Protein AF-0000000078791929 (afdb_homodimer)

Sequence (764 aa):
MSNRHLPVGTRDEFGPRAIRKENLIQMMSHRFIASGYERVKTPLLEYRDVFQPLTVRGEQPYQMLDDAGEAVVMRPDLTLPLARLLSTTSIQPPVQWWYVGDVFRVRKSLSGTYNQMTQAGIELIGYASIKAEWACLSEATRICEDLGLTDLTLELSDAQFVSQVMQALPLDPATASALQAAFFKKNLSTYQQLIAPLRAEPLYPFLQQWPWLFGEAATIFTQLAQLLPPTLLHSRLKPLQQTVAFLQHQFPQVTITVDLTSQPPQSYYTGLFFHAYASDSRQYLFSGGRYDQLLASFQQDLLPAVGLAFDVDALTDILPDDPKPALTLVYGRPSQWQEAAAVVATTPHAQLCLVDSLAEAKTMAQKYHAKLIDLSPKEAMQMSNRHLPVGTRDEFGPRAIRKENLIQMMSHRFIASGYERVKTPLLEYRDVFQPLTVRGEQPYQMLDDAGEAVVMRPDLTLPLARLLSTTSIQPPVQWWYVGDVFRVRKSLSGTYNQMTQAGIELIGYASIKAEWACLSEATRICEDLGLTDLTLELSDAQFVSQVMQALPLDPATASALQAAFFKKNLSTYQQLIAPLRAEPLYPFLQQWPWLFGEAATIFTQLAQLLPPTLLHSRLKPLQQTVAFLQHQFPQVTITVDLTSQPPQSYYTGLFFHAYASDSRQYLFSGGRYDQLLASFQQDLLPAVGLAFDVDALTDILPDDPKPALTLVYGRPSQWQEAAAVVATTPHAQLCLVDSLAEAKTMAQKYHAKLIDLSPKEAMQ

Solvent-accessible surface area (backbone atoms only — not comparable to full-atom values): 41340 Å² total; per-residue (Å²): 128,66,40,61,54,71,47,89,38,56,60,75,39,48,58,70,62,30,43,48,38,50,50,51,52,50,51,51,50,53,50,43,48,73,60,66,35,40,37,43,44,70,49,61,57,34,31,49,60,47,51,64,71,56,67,71,72,83,43,45,61,52,60,36,66,46,97,86,65,45,55,30,20,42,33,65,57,72,62,50,57,49,42,32,49,45,73,65,46,89,66,67,71,64,47,50,34,30,39,67,49,72,31,28,44,37,62,61,86,89,68,84,61,60,22,63,43,45,33,34,34,40,39,37,36,52,32,80,28,71,48,39,56,50,50,52,52,50,55,54,50,50,52,38,48,76,70,65,53,70,52,37,35,40,37,37,35,45,46,45,51,62,60,53,53,50,67,74,42,99,56,56,71,67,58,41,50,52,38,50,51,23,50,62,65,63,35,58,68,62,31,51,63,65,48,52,85,38,64,85,43,87,55,32,68,33,61,72,48,42,87,64,43,55,42,51,40,70,60,47,54,54,50,44,62,72,46,40,60,83,72,62,63,37,86,61,47,49,61,51,52,51,50,50,53,50,44,50,67,77,38,68,72,46,45,56,29,32,34,70,53,63,72,59,94,42,72,60,43,56,31,50,31,39,40,26,26,48,75,94,45,90,60,56,38,31,37,38,33,26,22,46,53,38,38,47,91,69,77,44,76,64,30,28,24,27,38,36,38,33,34,44,57,60,49,41,69,72,49,77,82,75,86,75,76,71,39,30,35,30,36,37,50,79,94,32,46,66,61,36,50,53,51,32,74,73,35,83,61,33,31,78,39,43,50,80,44,68,70,54,44,52,51,49,22,60,72,65,66,27,48,72,45,76,63,56,82,74,76,74,84,122,132,66,37,63,55,73,47,88,39,55,59,76,37,49,57,72,61,32,45,49,38,51,51,50,52,49,52,51,50,53,49,42,49,72,61,63,36,40,38,44,45,70,50,62,59,35,31,49,60,48,51,65,71,56,69,71,72,84,42,45,63,51,58,36,68,47,95,86,65,46,56,32,19,42,32,64,57,71,63,50,60,49,42,31,50,47,73,64,47,87,65,68,70,64,47,49,35,30,41,69,50,70,29,26,42,39,60,62,86,89,68,82,61,61,22,64,43,44,36,34,35,40,40,37,34,54,31,79,26,72,48,40,55,50,51,53,51,49,53,53,50,50,52,37,48,76,71,66,53,70,52,37,35,41,36,35,35,45,44,46,52,60,60,53,53,50,68,72,42,101,57,57,71,67,57,39,51,50,38,51,50,24,49,62,66,62,35,60,69,62,31,51,61,65,49,52,85,38,66,84,41,85,55,31,69,34,62,72,47,44,88,63,44,55,42,51,39,70,60,46,54,53,50,44,63,73,46,40,60,82,72,62,63,37,87,60,47,50,61,51,52,52,50,52,53,50,45,49,68,76,38,69,70,48,44,57,28,32,35,71,54,63,71,58,95,43,73,61,41,57,31,52,30,38,39,26,26,47,74,94,46,88,60,55,38,31,37,38,34,26,22,46,52,39,38,48,91,71,76,44,76,64,29,29,24,29,36,38,38,32,34,44,58,58,48,41,71,71,49,77,82,76,84,75,76,72,40,30,35,30,35,36,49,78,91,31,44,67,61,36,51,54,50,32,75,74,36,81,61,34,31,78,37,45,50,78,42,68,70,53,44,52,51,50,22,59,73,63,65,27,47,73,47,79,64,54,82,76,76,73,85,120

Radius of gyration: 31.09 Å; Cα contacts (8 Å, |Δi|>4): 1320; chains: 2; bounding box: 62×108×74 Å

Nearest PDB structures (foldseek):
  3od1-assembly1_A  TM=8.646E-01  e=3.904E-31  Halalkalibacterium halodurans
  3od1-assembly1_B  TM=8.606E-01  e=2.851E-30  Halalkalibacterium halodurans
  1z7n-assembly1_D  TM=8.684E-01  e=1.067E-24  Lactococcus lactis
  4yrn-assembly1_B  TM=7.502E-01  e=1.671E-26  Trypanosoma cruzi strain CL Brener
  1adj-assembly1_A  TM=6.800E-01  e=2.705E-26  Thermus thermophilus

Organism: Lacticaseibacillus rhamnosus (strain LMS2-1) (NCBI:txid525361)

Structure (mmCIF, N/CA/C/O backbone):
data_AF-0000000078791929-model_v1
#
loop_
_entity.id
_entity.type
_entity.pdbx_description
1 polymer 'ATP phosphoribosyltransferase regulatory subunit'
#
loop_
_atom_site.group_PDB
_atom_site.id
_atom_site.type_symbol
_atom_site.label_atom_id
_atom_site.label_alt_id
_atom_site.label_comp_id
_atom_site.label_asym_id
_atom_site.label_entity_id
_atom_site.label_seq_id
_atom_site.pdbx_PDB_ins_code
_atom_site.Cartn_x
_atom_site.Cartn_y
_atom_site.Cartn_z
_atom_site.occupancy
_atom_site.B_iso_or_equiv
_atom_site.auth_seq_id
_atom_site.auth_comp_id
_atom_site.auth_asym_id
_atom_site.auth_atom_id
_atom_site.pdbx_PDB_model_num
ATOM 1 N N . MET A 1 1 ? 27.062 -7.809 -11.117 1 56.09 1 MET A N 1
ATOM 2 C CA . MET A 1 1 ? 25.766 -7.871 -11.781 1 56.09 1 MET A CA 1
ATOM 3 C C . MET A 1 1 ? 24.641 -7.418 -10.844 1 56.09 1 MET A C 1
ATOM 5 O O . MET A 1 1 ? 24.594 -7.824 -9.68 1 56.09 1 MET A O 1
ATOM 9 N N . SER A 1 2 ? 23.922 -6.199 -11.203 1 77.44 2 SER A N 1
ATOM 10 C CA . SER A 1 2 ? 23.062 -5.246 -10.508 1 77.44 2 SER A CA 1
ATOM 11 C C . SER A 1 2 ? 21.719 -5.875 -10.156 1 77.44 2 SER A C 1
ATOM 13 O O . SER A 1 2 ? 20.797 -5.18 -9.727 1 77.44 2 SER A O 1
ATOM 15 N N . ASN A 1 3 ? 21.719 -7.301 -10.188 1 83.12 3 ASN A N 1
ATOM 16 C CA . ASN A 1 3 ? 20.375 -7.809 -9.945 1 83.12 3 ASN A CA 1
ATOM 17 C C . ASN A 1 3 ? 20.203 -8.281 -8.508 1 83.12 3 ASN A C 1
ATOM 19 O O . ASN A 1 3 ? 19.141 -8.789 -8.141 1 83.12 3 ASN A O 1
ATOM 23 N N . ARG A 1 4 ? 21.266 -8.125 -7.727 1 88.94 4 ARG A N 1
ATOM 24 C CA . ARG A 1 4 ? 21.156 -8.617 -6.355 1 88.94 4 ARG A CA 1
ATOM 25 C C . ARG A 1 4 ? 21.078 -7.457 -5.367 1 88.94 4 ARG A C 1
ATOM 27 O O . ARG A 1 4 ? 20.672 -7.641 -4.215 1 88.94 4 ARG A O 1
ATOM 34 N N . HIS A 1 5 ? 21.359 -6.391 -5.852 1 89.81 5 HIS A N 1
ATOM 35 C CA . HIS A 1 5 ? 21.406 -5.234 -4.961 1 89.81 5 HIS A CA 1
ATOM 36 C C . HIS A 1 5 ? 20.094 -4.449 -5.023 1 89.81 5 HIS A C 1
ATOM 38 O O . HIS A 1 5 ? 19.312 -4.609 -5.965 1 89.81 5 HIS A O 1
ATOM 44 N N . LEU A 1 6 ? 19.922 -3.686 -3.994 1 93.25 6 LEU A N 1
ATOM 45 C CA . LEU A 1 6 ? 18.812 -2.748 -3.963 1 93.25 6 LEU A CA 1
ATOM 46 C C . LEU A 1 6 ? 19.25 -1.354 -4.391 1 93.25 6 LEU A C 1
ATOM 48 O O . LEU A 1 6 ? 20.375 -0.933 -4.078 1 93.25 6 LEU A O 1
ATOM 52 N N . PRO A 1 7 ? 18.344 -0.672 -5.121 1 91.25 7 PRO A N 1
ATOM 53 C CA . PRO A 1 7 ? 18.656 0.745 -5.316 1 91.25 7 PRO A CA 1
ATOM 54 C C . PRO A 1 7 ? 18.906 1.479 -4 1 91.25 7 PRO A C 1
ATOM 56 O O . PRO A 1 7 ? 18.281 1.166 -2.984 1 91.25 7 PRO A O 1
ATOM 59 N N . VAL A 1 8 ? 19.734 2.482 -4.059 1 88.62 8 VAL A N 1
ATOM 60 C CA . VAL A 1 8 ? 20.109 3.24 -2.871 1 88.62 8 VAL A CA 1
ATOM 61 C C . VAL A 1 8 ? 18.859 3.854 -2.234 1 88.62 8 VAL A C 1
ATOM 63 O O . VAL A 1 8 ? 18 4.379 -2.934 1 88.62 8 VAL A O 1
ATOM 66 N N . GLY A 1 9 ? 18.797 3.77 -0.919 1 90.25 9 GLY A N 1
ATOM 67 C CA . GLY A 1 9 ? 17.719 4.398 -0.178 1 90.25 9 GLY A CA 1
ATOM 68 C C . GLY A 1 9 ? 16.469 3.537 -0.09 1 90.25 9 GLY A C 1
ATOM 69 O O . GLY A 1 9 ? 15.445 3.967 0.449 1 90.25 9 GLY A O 1
ATOM 70 N N . THR A 1 10 ? 16.5 2.328 -0.637 1 92.75 10 THR A N 1
ATOM 71 C CA . THR A 1 10 ? 15.359 1.418 -0.555 1 92.75 10 THR A CA 1
ATOM 72 C C . THR A 1 10 ? 15.672 0.237 0.358 1 92.75 10 THR A C 1
ATOM 74 O O . THR A 1 10 ? 16.828 0.045 0.758 1 92.75 10 THR A O 1
ATOM 77 N N . ARG A 1 11 ? 14.633 -0.502 0.763 1 94.62 11 ARG A N 1
ATOM 78 C CA . ARG A 1 11 ? 14.836 -1.657 1.631 1 94.62 11 ARG A CA 1
ATOM 79 C C . ARG A 1 11 ? 13.727 -2.686 1.442 1 94.62 11 ARG A C 1
ATOM 81 O O . ARG A 1 11 ? 12.609 -2.336 1.059 1 94.62 11 ARG A O 1
ATOM 88 N N . ASP A 1 12 ? 14.086 -3.918 1.735 1 96.94 12 ASP A N 1
ATOM 89 C CA . ASP A 1 12 ? 13.086 -4.973 1.891 1 96.94 12 ASP A CA 1
ATOM 90 C C . ASP A 1 12 ? 12.508 -4.98 3.303 1 96.94 12 ASP A C 1
ATOM 92 O O . ASP A 1 12 ? 13.211 -4.688 4.27 1 96.94 12 ASP A O 1
ATOM 96 N N . GLU A 1 13 ? 11.258 -5.258 3.355 1 96.44 13 GLU A N 1
ATOM 97 C CA . GLU A 1 13 ? 10.617 -5.453 4.652 1 96.44 13 GLU A CA 1
ATOM 98 C C . GLU A 1 13 ? 10.102 -6.879 4.805 1 96.44 13 GLU A C 1
ATOM 100 O O . GLU A 1 13 ? 9.352 -7.367 3.955 1 96.44 13 GLU A O 1
ATOM 105 N N . PHE A 1 14 ? 10.445 -7.539 5.859 1 95.06 14 PHE A N 1
ATOM 106 C CA . PHE A 1 14 ? 10.031 -8.906 6.152 1 95.06 14 PHE A CA 1
ATOM 107 C C . PHE A 1 14 ? 10.156 -9.203 7.645 1 95.06 14 PHE A C 1
ATOM 109 O O . PHE A 1 14 ? 10.633 -8.359 8.414 1 95.06 14 PHE A O 1
ATOM 116 N N . GLY A 1 15 ? 9.648 -10.391 8.094 1 91.06 15 GLY A N 1
ATOM 117 C CA . GLY A 1 15 ? 9.758 -10.797 9.484 1 91.06 15 GLY A CA 1
ATOM 118 C C . GLY A 1 15 ? 8.812 -10.047 10.406 1 91.06 15 GLY A C 1
ATOM 119 O O . GLY A 1 15 ? 7.789 -9.531 9.953 1 91.06 15 GLY A O 1
ATOM 120 N N . PRO A 1 16 ? 9.102 -10.008 11.617 1 92.44 16 PRO A N 1
ATOM 121 C CA . PRO A 1 16 ? 8.211 -9.422 12.625 1 92.44 16 PRO A CA 1
ATOM 122 C C . PRO A 1 16 ? 7.922 -7.949 12.367 1 92.44 16 PRO A C 1
ATOM 124 O O . PRO A 1 16 ? 6.809 -7.48 12.625 1 92.44 16 PRO A O 1
ATOM 127 N N . ARG A 1 17 ? 8.867 -7.227 11.859 1 94.69 17 ARG A N 1
ATOM 128 C CA . ARG A 1 17 ? 8.672 -5.805 11.586 1 94.69 17 ARG A CA 1
ATOM 129 C C . ARG A 1 17 ? 7.594 -5.594 10.531 1 94.69 17 ARG A C 1
ATOM 131 O O . ARG A 1 17 ? 6.77 -4.688 10.648 1 94.69 17 ARG A O 1
ATOM 138 N N . ALA A 1 18 ? 7.641 -6.422 9.508 1 95.69 18 ALA A N 1
ATOM 139 C CA . ALA A 1 18 ? 6.664 -6.297 8.43 1 95.69 18 ALA A CA 1
ATOM 140 C C . ALA A 1 18 ? 5.25 -6.582 8.93 1 95.69 18 ALA A C 1
ATOM 142 O O . ALA A 1 18 ? 4.297 -5.906 8.531 1 95.69 18 ALA A O 1
ATOM 143 N N . ILE A 1 19 ? 5.094 -7.531 9.789 1 94.19 19 ILE A N 1
ATOM 144 C CA . ILE A 1 19 ? 3.797 -7.863 10.367 1 94.19 19 ILE A CA 1
ATOM 145 C C . ILE A 1 19 ? 3.326 -6.719 11.258 1 94.19 19 ILE A C 1
ATOM 147 O O . ILE A 1 19 ? 2.156 -6.332 11.219 1 94.19 19 ILE A O 1
ATOM 151 N N . ARG A 1 20 ? 4.238 -6.207 12.023 1 95.31 20 ARG A N 1
ATOM 152 C CA . ARG A 1 20 ? 3.92 -5.086 12.906 1 95.31 20 ARG A CA 1
ATOM 153 C C . ARG A 1 20 ? 3.424 -3.885 12.102 1 95.31 20 ARG A C 1
ATOM 155 O O . ARG A 1 20 ? 2.428 -3.258 12.469 1 95.31 20 ARG A O 1
ATOM 162 N N . LYS A 1 21 ? 4.129 -3.543 11.055 1 96.88 21 LYS A N 1
ATOM 163 C CA . LYS A 1 21 ? 3.727 -2.43 10.203 1 96.88 21 LYS A CA 1
ATOM 164 C C . LYS A 1 21 ? 2.352 -2.676 9.586 1 96.88 21 LYS A C 1
ATOM 166 O O . LYS A 1 21 ? 1.507 -1.778 9.562 1 96.88 21 LYS A O 1
ATOM 171 N N . GLU A 1 22 ? 2.164 -3.881 9.117 1 96.31 22 GLU A N 1
ATOM 172 C CA . GLU A 1 22 ? 0.873 -4.25 8.539 1 96.31 22 GLU A CA 1
ATOM 173 C C . GLU A 1 22 ? -0.249 -4.094 9.562 1 96.31 22 GLU A C 1
ATOM 175 O O . GLU A 1 22 ? -1.295 -3.518 9.266 1 96.31 22 GLU A O 1
ATOM 180 N N . ASN A 1 23 ? -0.042 -4.582 10.734 1 94.94 23 ASN A N 1
ATOM 181 C CA . ASN A 1 23 ? -1.034 -4.484 11.797 1 94.94 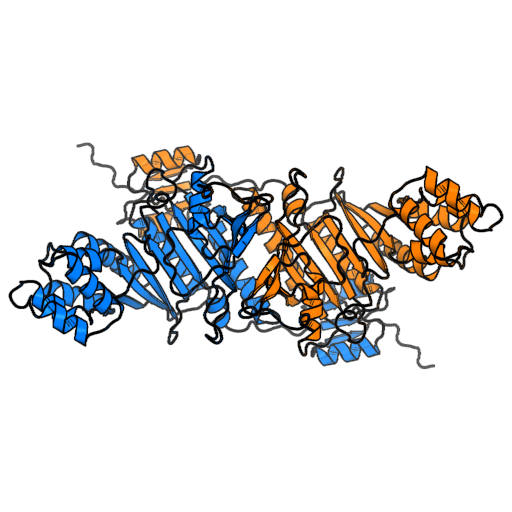23 ASN A CA 1
ATOM 182 C C . ASN A 1 23 ? -1.33 -3.031 12.156 1 94.94 23 ASN A C 1
ATOM 184 O O . ASN A 1 23 ? -2.482 -2.67 12.398 1 94.94 23 ASN A O 1
ATOM 188 N N . LEU A 1 24 ? -0.287 -2.246 12.234 1 97 24 LEU A N 1
ATOM 189 C CA . LEU A 1 24 ? -0.445 -0.822 12.508 1 97 24 LEU A CA 1
ATOM 190 C C . LEU A 1 24 ? -1.33 -0.159 11.461 1 97 24 LEU A C 1
ATOM 192 O O . LEU A 1 24 ? -2.268 0.566 11.797 1 97 24 LEU A O 1
ATOM 196 N N . ILE A 1 25 ? -1.056 -0.399 10.203 1 97.62 25 ILE A N 1
ATOM 197 C CA . ILE A 1 25 ? -1.809 0.186 9.094 1 97.62 25 ILE A CA 1
ATOM 198 C C . ILE A 1 25 ? -3.268 -0.258 9.172 1 97.62 25 ILE A C 1
ATOM 200 O O . ILE A 1 25 ? -4.18 0.551 8.992 1 97.62 25 ILE A O 1
ATOM 204 N N . GLN A 1 26 ? -3.488 -1.465 9.453 1 95.69 26 GLN A N 1
ATOM 205 C CA . GLN A 1 26 ? -4.848 -1.982 9.57 1 95.69 26 GLN A CA 1
ATOM 206 C C . GLN A 1 26 ? -5.594 -1.319 10.719 1 95.69 26 GLN A C 1
ATOM 208 O O . GLN A 1 26 ? -6.77 -0.971 10.594 1 95.69 26 GLN A O 1
ATOM 213 N N . MET A 1 27 ? -4.906 -1.239 11.797 1 96.25 27 MET A N 1
ATOM 214 C CA . MET A 1 27 ? -5.512 -0.584 12.953 1 96.25 27 MET A CA 1
ATOM 215 C C . MET A 1 27 ? -5.918 0.847 12.617 1 96.25 27 MET A C 1
ATOM 217 O O . MET A 1 27 ? -7.031 1.271 12.93 1 96.25 27 MET A O 1
ATOM 221 N N . MET A 1 28 ? -5.07 1.598 12 1 97.5 28 MET A N 1
ATOM 222 C CA . MET A 1 28 ? -5.359 2.975 11.609 1 97.5 28 MET A CA 1
ATOM 223 C C . MET A 1 28 ? -6.52 3.027 10.617 1 97.5 28 MET A C 1
ATOM 225 O O . MET A 1 28 ? -7.414 3.865 10.75 1 97.5 28 MET A O 1
ATOM 229 N N . SER A 1 29 ? -6.465 2.164 9.641 1 96.56 29 SER A N 1
ATOM 230 C CA . SER A 1 29 ? -7.527 2.086 8.641 1 96.56 29 SER A CA 1
ATOM 231 C C . SER A 1 29 ? -8.891 1.877 9.305 1 96.56 29 SER A C 1
ATOM 233 O O . SER A 1 29 ? -9.836 2.615 9.031 1 96.56 29 SER A O 1
ATOM 235 N N . HIS A 1 30 ? -8.953 0.95 10.172 1 95.12 30 HIS A N 1
ATOM 236 C CA . HIS A 1 30 ? -10.203 0.66 10.875 1 95.12 30 HIS A CA 1
ATOM 237 C C . HIS A 1 30 ? -10.695 1.875 11.656 1 95.12 30 HIS A C 1
ATOM 239 O O . HIS A 1 30 ? -11.883 2.201 11.625 1 95.12 30 HIS A O 1
ATOM 245 N N . ARG A 1 31 ? -9.805 2.492 12.312 1 95.44 31 ARG A N 1
ATOM 246 C CA . ARG A 1 31 ? -10.172 3.646 13.125 1 95.44 31 ARG A CA 1
ATOM 247 C C . ARG A 1 31 ? -10.688 4.789 12.258 1 95.44 31 ARG A C 1
ATOM 249 O O . ARG A 1 31 ? -11.727 5.375 12.547 1 95.44 31 ARG A O 1
ATOM 256 N N . PHE A 1 32 ? -9.961 5.156 11.211 1 96 32 PHE A N 1
ATOM 257 C CA . PHE A 1 32 ? -10.359 6.266 10.352 1 96 32 PHE A CA 1
ATOM 258 C C . PHE A 1 32 ? -11.703 5.98 9.688 1 96 32 PHE A C 1
ATOM 260 O O . PHE A 1 32 ? -12.562 6.863 9.625 1 96 32 PHE A O 1
ATOM 267 N N . ILE A 1 33 ? -11.875 4.777 9.25 1 92.12 33 ILE A N 1
ATOM 268 C CA . ILE A 1 33 ? -13.133 4.402 8.625 1 92.12 33 ILE A CA 1
ATOM 269 C C . ILE A 1 33 ? -14.266 4.496 9.641 1 92.12 33 ILE A C 1
ATOM 271 O O . ILE A 1 33 ? -15.32 5.062 9.359 1 92.12 33 ILE A O 1
ATOM 275 N N . ALA A 1 34 ? -14.031 3.988 10.836 1 90.75 34 ALA A N 1
ATOM 276 C CA . ALA A 1 34 ? -15.039 4.012 11.891 1 90.75 34 ALA A CA 1
ATOM 277 C C . ALA A 1 34 ? -15.391 5.445 12.281 1 90.75 34 ALA A C 1
ATOM 279 O O . ALA A 1 34 ? -16.531 5.734 12.664 1 90.75 34 ALA A O 1
ATOM 280 N N . SER A 1 35 ? -14.414 6.34 12.203 1 92.19 35 SER A N 1
ATOM 281 C CA . SER A 1 35 ? -14.617 7.742 12.562 1 92.19 35 SER A CA 1
ATOM 282 C C . SER A 1 35 ? -15.305 8.508 11.445 1 92.19 35 SER A C 1
ATOM 284 O O . SER A 1 35 ? -15.586 9.703 11.586 1 92.19 35 SER A O 1
ATOM 286 N N . GLY A 1 36 ? -15.508 7.852 10.281 1 90.31 36 GLY A N 1
ATOM 287 C CA . GLY A 1 36 ? -16.312 8.445 9.219 1 90.31 36 GLY A CA 1
ATOM 288 C C . GLY A 1 36 ? -15.469 9.07 8.117 1 90.31 36 GLY A C 1
ATOM 289 O O . GLY A 1 36 ? -16 9.68 7.191 1 90.31 36 GLY A O 1
ATOM 290 N N . TYR A 1 37 ? -14.156 8.953 8.164 1 94.81 37 TYR A N 1
ATOM 291 C CA . TYR A 1 37 ? -13.305 9.477 7.102 1 94.81 37 TYR A CA 1
ATOM 292 C C . TYR A 1 37 ? -13.469 8.656 5.824 1 94.81 37 TYR A C 1
ATOM 294 O O . TYR A 1 37 ? -13.602 7.434 5.875 1 94.81 37 TYR A O 1
ATOM 302 N N . GLU A 1 38 ? -13.422 9.367 4.711 1 94.44 38 GLU A N 1
ATOM 303 C CA . GLU A 1 38 ? -13.492 8.711 3.41 1 94.44 38 GLU A CA 1
ATOM 304 C C . GLU A 1 38 ? -12.102 8.344 2.904 1 94.44 38 GLU A C 1
ATOM 306 O O . GLU A 1 38 ? -11.148 9.109 3.072 1 94.44 38 GLU A O 1
ATOM 311 N N . ARG A 1 39 ? -12 7.164 2.271 1 96.69 39 ARG A N 1
ATOM 312 C CA . ARG A 1 39 ? -10.727 6.656 1.767 1 96.69 39 ARG A CA 1
ATOM 313 C C . ARG A 1 39 ? -10.367 7.305 0.436 1 96.69 39 ARG A C 1
ATOM 315 O O . ARG A 1 39 ? -11.203 7.402 -0.462 1 96.69 39 ARG A O 1
ATOM 322 N N . VAL A 1 40 ? -9.094 7.785 0.329 1 97.81 40 VAL A N 1
ATOM 323 C CA . VAL A 1 40 ? -8.578 8.305 -0.934 1 97.81 40 VAL A CA 1
ATOM 324 C C . VAL A 1 40 ? -7.207 7.695 -1.218 1 97.81 40 VAL A C 1
ATOM 326 O O . VAL A 1 40 ? -6.422 7.461 -0.296 1 97.81 40 VAL A O 1
ATOM 329 N N . LYS A 1 41 ? -6.926 7.387 -2.443 1 97.62 41 LYS A N 1
ATOM 330 C CA . LYS A 1 41 ? -5.645 6.895 -2.936 1 97.62 41 LYS A CA 1
ATOM 331 C C . LYS A 1 41 ? -5.305 7.5 -4.293 1 97.62 41 LYS A C 1
ATOM 333 O O . LYS A 1 41 ? -6.008 7.262 -5.277 1 97.62 41 LYS A O 1
ATOM 338 N N . THR A 1 42 ? -4.273 8.289 -4.363 1 97.62 42 THR A N 1
ATOM 339 C CA . THR A 1 42 ? -3.803 8.844 -5.625 1 97.62 42 THR A CA 1
ATOM 340 C C . THR A 1 42 ? -2.697 7.98 -6.223 1 97.62 42 THR A C 1
ATOM 342 O O . THR A 1 42 ? -2.088 7.168 -5.523 1 97.62 42 THR A O 1
ATOM 345 N N . PRO A 1 43 ? -2.443 8.117 -7.496 1 96.88 43 PRO A N 1
ATOM 346 C CA . PRO A 1 43 ? -1.388 7.312 -8.117 1 96.88 43 PRO A CA 1
ATOM 347 C C . PRO A 1 43 ? -0.002 7.621 -7.555 1 96.88 43 PRO A C 1
ATOM 349 O O . PRO A 1 43 ? 0.228 8.719 -7.035 1 96.88 43 PRO A O 1
ATOM 352 N N . LEU A 1 44 ? 0.847 6.633 -7.707 1 97.25 44 LEU A N 1
ATOM 353 C CA . LEU A 1 44 ? 2.227 6.797 -7.262 1 97.25 44 LEU A CA 1
ATOM 354 C C . LEU A 1 44 ? 2.988 7.738 -8.188 1 97.25 44 LEU A C 1
ATOM 356 O O . LEU A 1 44 ? 3.947 8.391 -7.766 1 97.25 44 LEU A O 1
ATOM 360 N N . LEU A 1 45 ? 2.545 7.836 -9.406 1 95.62 45 LEU A N 1
ATOM 361 C CA . LEU A 1 45 ? 3.146 8.734 -10.383 1 95.62 45 LEU A CA 1
ATOM 362 C C . LEU A 1 45 ? 2.246 9.938 -10.641 1 95.62 45 LEU A C 1
ATOM 364 O O . LEU A 1 45 ? 1.046 9.781 -10.883 1 95.62 45 LEU A O 1
ATOM 368 N N . GLU A 1 46 ? 2.824 11.141 -10.523 1 96.06 46 GLU A N 1
ATOM 369 C CA . GLU A 1 46 ? 2.162 12.406 -10.836 1 96.06 46 GLU A CA 1
ATOM 370 C C . GLU A 1 46 ? 3.039 13.281 -11.727 1 96.06 46 GLU A C 1
ATOM 372 O O . GLU A 1 46 ? 4.254 13.086 -11.797 1 96.06 46 GLU A O 1
ATOM 377 N N . TYR A 1 47 ? 2.336 14.203 -12.422 1 95.5 47 TYR A N 1
ATOM 378 C CA . TYR A 1 47 ? 3.131 15.195 -13.133 1 95.5 47 TYR A CA 1
ATOM 379 C C . TYR A 1 47 ? 3.893 16.078 -12.148 1 95.5 47 TYR A C 1
ATOM 381 O O . TYR A 1 47 ? 3.363 16.453 -11.102 1 95.5 47 TYR A O 1
ATOM 389 N N . ARG A 1 48 ? 5.082 16.406 -12.523 1 94 48 ARG A N 1
ATOM 390 C CA . ARG A 1 48 ? 5.98 17.172 -11.672 1 94 48 ARG A CA 1
ATOM 391 C C . ARG A 1 48 ? 5.332 18.484 -11.219 1 94 48 ARG A C 1
ATOM 393 O O . ARG A 1 48 ? 5.539 18.922 -10.094 1 94 48 ARG A O 1
ATOM 400 N N . ASP A 1 49 ? 4.508 19.078 -12.008 1 94 49 ASP A N 1
ATOM 401 C CA . ASP A 1 49 ? 3.934 20.406 -11.773 1 94 49 ASP A CA 1
ATOM 402 C C . ASP A 1 49 ? 2.969 20.375 -10.586 1 94 49 ASP A C 1
ATOM 404 O O . ASP A 1 49 ? 2.674 21.406 -9.992 1 94 49 ASP A O 1
ATOM 408 N N . VAL A 1 50 ? 2.482 19.203 -10.25 1 95.12 50 VAL A N 1
ATOM 409 C CA . VAL A 1 50 ? 1.605 19.047 -9.094 1 95.12 50 VAL A CA 1
ATOM 410 C C . VAL A 1 50 ? 2.35 19.469 -7.824 1 95.12 50 VAL A C 1
ATOM 412 O O . VAL A 1 50 ? 1.741 19.969 -6.879 1 95.12 50 VAL A O 1
ATOM 415 N N . PHE A 1 51 ? 3.646 19.453 -7.848 1 93.75 51 PHE A N 1
ATOM 416 C CA . PHE A 1 51 ? 4.426 19.609 -6.629 1 93.75 51 PHE A CA 1
ATOM 417 C C . PHE A 1 51 ? 5.223 20.906 -6.668 1 93.75 51 PHE A C 1
ATOM 419 O O . PHE A 1 51 ? 6.184 21.078 -5.914 1 93.75 51 PHE A O 1
ATOM 426 N N . GLN A 1 52 ? 4.852 21.797 -7.477 1 90 52 GLN A N 1
ATOM 427 C CA . GLN A 1 52 ? 5.523 23.078 -7.605 1 90 52 GLN A CA 1
ATOM 428 C C . GLN A 1 52 ? 5.543 23.828 -6.277 1 90 52 GLN A C 1
ATOM 430 O O . GLN A 1 52 ? 6.523 24.5 -5.953 1 90 52 GLN A O 1
ATOM 435 N N . PRO A 1 53 ? 4.488 23.719 -5.434 1 87.56 53 PRO A N 1
ATOM 436 C CA . PRO A 1 53 ? 4.469 24.469 -4.176 1 87.56 53 PRO A CA 1
ATOM 437 C C . PRO A 1 53 ? 5.426 23.891 -3.135 1 87.56 53 PRO A C 1
ATOM 439 O O . PRO A 1 53 ? 5.66 24.516 -2.096 1 87.56 53 PRO A O 1
ATOM 442 N N . LEU A 1 54 ? 5.91 22.703 -3.381 1 87.62 54 LEU A N 1
ATOM 443 C CA . LEU A 1 54 ? 6.773 22.062 -2.395 1 87.62 54 LEU A CA 1
ATOM 444 C C . LEU A 1 54 ? 8.117 22.766 -2.307 1 87.62 54 LEU A C 1
ATOM 446 O O . LEU A 1 54 ? 8.719 23.109 -3.332 1 87.62 54 LEU A O 1
ATOM 450 N N . THR A 1 55 ? 8.484 23.047 -1.112 1 79.88 55 THR A N 1
ATOM 451 C CA . THR A 1 55 ? 9.836 23.547 -0.885 1 79.88 55 THR A CA 1
ATOM 452 C C . THR A 1 55 ? 10.859 22.406 -0.961 1 79.88 55 THR A C 1
ATOM 454 O O . THR A 1 55 ? 10.781 21.438 -0.203 1 79.88 55 THR A O 1
ATOM 457 N N . VAL A 1 56 ? 11.625 22.438 -1.961 1 69.38 56 VAL A N 1
ATOM 458 C CA . VAL A 1 56 ? 12.609 21.375 -2.174 1 69.38 56 VAL A CA 1
ATOM 459 C C . VAL A 1 56 ? 13.875 21.672 -1.366 1 69.38 56 VAL A C 1
ATOM 461 O O . VAL A 1 56 ? 14.539 22.688 -1.6 1 69.38 56 VAL A O 1
ATOM 464 N N . ARG A 1 57 ? 13.953 21.031 -0.24 1 68.5 57 ARG A N 1
ATOM 465 C CA . ARG A 1 57 ? 15.188 21.125 0.536 1 68.5 57 ARG A CA 1
ATOM 466 C C . ARG A 1 57 ? 16.125 19.969 0.221 1 68.5 57 ARG A C 1
ATOM 468 O O . ARG A 1 57 ? 16.031 18.906 0.819 1 68.5 57 ARG A O 1
ATOM 475 N N . GLY A 1 58 ? 16.984 20.078 -0.656 1 65.12 58 GLY A N 1
ATOM 476 C CA . GLY A 1 58 ? 18 19.062 -0.908 1 65.12 58 GLY A CA 1
ATOM 477 C C . GLY A 1 58 ? 17.406 17.75 -1.37 1 65.12 58 GLY A C 1
ATOM 478 O O . GLY A 1 58 ? 18.141 16.75 -1.519 1 65.12 58 GLY A O 1
ATOM 479 N N . GLU A 1 59 ? 16.203 17.609 -1.504 1 70.81 59 GLU A N 1
ATOM 480 C CA . GLU A 1 59 ? 15.555 16.375 -1.947 1 70.81 59 GLU A CA 1
ATOM 481 C C . GLU A 1 59 ? 15.07 16.5 -3.391 1 70.81 59 GLU A C 1
ATOM 483 O O . GLU A 1 59 ? 14.57 17.547 -3.799 1 70.81 59 GLU A O 1
ATOM 488 N N . GLN A 1 60 ? 15.523 15.531 -4.133 1 78.31 60 GLN A N 1
ATOM 489 C CA . GLN A 1 60 ? 15.016 15.469 -5.5 1 78.31 60 GLN A CA 1
ATOM 490 C C . GLN A 1 60 ? 14.023 14.328 -5.664 1 78.31 60 GLN A C 1
ATOM 492 O O . GLN A 1 60 ? 14.156 13.281 -5.027 1 78.31 60 GLN A O 1
ATOM 497 N N . PRO A 1 61 ? 12.984 14.68 -6.352 1 85.44 61 PRO A N 1
ATOM 498 C CA . PRO A 1 61 ? 12.062 13.57 -6.617 1 85.44 61 PRO A CA 1
ATOM 499 C C . PRO A 1 61 ? 12.625 12.555 -7.605 1 85.44 61 PRO A C 1
ATOM 501 O O . PRO A 1 61 ? 13.508 12.891 -8.406 1 85.44 61 PRO A O 1
ATOM 504 N N . TYR A 1 62 ? 12.266 11.281 -7.434 1 89.75 62 TYR A N 1
ATOM 505 C CA . TYR A 1 62 ? 12.445 10.344 -8.539 1 89.75 62 TYR A CA 1
ATOM 506 C C . TYR A 1 62 ? 11.656 10.781 -9.766 1 89.75 62 TYR A C 1
ATOM 508 O O . TYR A 1 62 ? 10.438 10.969 -9.688 1 89.75 62 TYR A O 1
ATOM 516 N N . GLN A 1 63 ? 12.367 10.977 -10.82 1 91.94 63 GLN A N 1
ATOM 517 C CA . GLN A 1 63 ? 11.703 11.562 -11.977 1 91.94 63 GLN A CA 1
ATOM 518 C C . GLN A 1 63 ? 11.969 10.742 -13.242 1 91.94 63 GLN A C 1
ATOM 520 O O . GLN A 1 63 ? 13.023 10.117 -13.367 1 91.94 63 GLN A O 1
ATOM 525 N N . MET A 1 64 ? 10.938 10.711 -14.133 1 91.44 64 MET A N 1
ATOM 526 C CA . MET A 1 64 ? 11.062 10.156 -15.477 1 91.44 64 MET A CA 1
ATOM 527 C C . MET A 1 64 ? 10.227 10.945 -16.469 1 91.44 64 MET A C 1
ATOM 529 O O . MET A 1 64 ? 9.492 11.852 -16.078 1 91.44 64 MET A O 1
ATOM 533 N N . LEU A 1 65 ? 10.445 10.68 -17.734 1 88.81 65 LEU A N 1
ATOM 534 C CA . LEU A 1 65 ? 9.656 11.312 -18.781 1 88.81 65 LEU A CA 1
ATOM 535 C C . LEU A 1 65 ? 8.617 10.344 -19.344 1 88.81 65 LEU A C 1
ATOM 537 O O . LEU A 1 65 ? 8.898 9.156 -19.516 1 88.81 65 LEU A O 1
ATOM 541 N N . ASP A 1 66 ? 7.461 10.898 -19.531 1 83.94 66 ASP A N 1
ATOM 542 C CA . ASP A 1 66 ? 6.457 10.062 -20.172 1 83.94 66 ASP A CA 1
ATOM 543 C C . ASP A 1 66 ? 6.617 10.094 -21.703 1 83.94 66 ASP A C 1
ATOM 545 O O . ASP A 1 66 ? 7.582 10.664 -22.219 1 83.94 66 ASP A O 1
ATOM 549 N N . ASP A 1 67 ? 5.645 9.445 -22.391 1 78.31 67 ASP A N 1
ATOM 550 C CA . ASP A 1 67 ? 5.746 9.289 -23.844 1 78.31 67 ASP A CA 1
ATOM 551 C C . ASP A 1 67 ? 5.672 10.648 -24.547 1 78.31 67 ASP A C 1
ATOM 553 O O . ASP A 1 67 ? 6.203 10.812 -25.641 1 78.31 67 ASP A O 1
ATOM 557 N N . ALA A 1 68 ? 5.004 11.594 -23.938 1 82.69 68 ALA A N 1
ATOM 558 C CA . ALA A 1 68 ? 4.852 12.93 -24.516 1 82.69 68 ALA A CA 1
ATOM 559 C C . ALA A 1 68 ? 6.016 13.836 -24.125 1 82.69 68 ALA A C 1
ATOM 561 O O . ALA A 1 68 ? 6.047 15.008 -24.484 1 82.69 68 ALA A O 1
ATOM 562 N N . GLY A 1 69 ? 6.891 13.297 -23.312 1 86.88 69 GLY A N 1
ATOM 563 C CA . GLY A 1 69 ? 8.047 14.07 -22.891 1 86.88 69 GLY A CA 1
ATOM 564 C C . GLY A 1 69 ? 7.781 14.93 -21.672 1 86.88 69 GLY A C 1
ATOM 565 O O . GLY A 1 69 ? 8.562 15.828 -21.359 1 86.88 69 GLY A O 1
ATOM 566 N N . GLU A 1 70 ? 6.734 14.664 -21.062 1 90.38 70 GLU A N 1
ATOM 567 C CA . GLU A 1 70 ? 6.414 15.414 -19.844 1 90.38 70 GLU A CA 1
ATOM 568 C C . GLU A 1 70 ? 7.008 14.742 -18.609 1 90.38 70 GLU A C 1
ATOM 570 O O . GLU A 1 70 ? 7.02 13.516 -18.5 1 90.38 70 GLU A O 1
ATOM 575 N N . ALA A 1 71 ? 7.445 15.594 -17.672 1 92.31 71 ALA A N 1
ATOM 576 C CA . ALA A 1 71 ? 8.086 15.086 -16.469 1 92.31 71 ALA A CA 1
ATOM 577 C C . ALA A 1 71 ? 7.059 14.5 -15.508 1 92.31 71 ALA A C 1
ATOM 579 O O . ALA A 1 71 ? 6.109 15.188 -15.109 1 92.31 71 ALA A O 1
ATOM 580 N N . VAL A 1 72 ? 7.266 13.258 -15.203 1 94.06 72 VAL A N 1
ATOM 581 C CA . VAL A 1 72 ? 6.473 12.555 -14.195 1 94.06 72 VAL A CA 1
ATOM 582 C C . VAL A 1 72 ? 7.367 12.141 -13.031 1 94.06 72 VAL A C 1
ATOM 584 O O . VAL A 1 72 ? 8.523 11.758 -13.234 1 94.06 72 VAL A O 1
ATOM 587 N N . VAL A 1 73 ? 6.852 12.281 -11.812 1 94.62 73 VAL A N 1
ATOM 588 C CA . VAL A 1 73 ? 7.66 11.977 -10.633 1 94.62 73 VAL A CA 1
ATOM 589 C C . VAL A 1 73 ? 6.918 10.992 -9.734 1 94.62 73 VAL A C 1
ATOM 591 O O . VAL A 1 73 ? 5.688 10.938 -9.742 1 94.62 73 VAL A O 1
ATOM 594 N N . MET A 1 74 ? 7.695 10.109 -9.055 1 95.56 74 MET A N 1
ATOM 595 C CA . MET A 1 74 ? 7.105 9.438 -7.902 1 95.56 74 MET A CA 1
ATOM 596 C C . MET A 1 74 ? 6.738 10.445 -6.82 1 95.56 74 MET A C 1
ATOM 598 O O . MET A 1 74 ? 7.562 11.273 -6.426 1 95.56 74 MET A O 1
ATOM 602 N N . ARG A 1 75 ? 5.535 10.398 -6.387 1 96.44 75 ARG A N 1
ATOM 603 C CA . ARG A 1 75 ? 5.004 11.469 -5.547 1 96.44 75 ARG A CA 1
ATOM 604 C C . ARG A 1 75 ? 5.836 11.641 -4.281 1 96.44 75 ARG A C 1
ATOM 606 O O . ARG A 1 75 ? 6.047 10.68 -3.537 1 96.44 75 ARG A O 1
ATOM 613 N N . PRO A 1 76 ? 6.281 12.852 -3.947 1 95 76 PRO A N 1
ATOM 614 C CA . PRO A 1 76 ? 7.012 13.133 -2.709 1 95 76 PRO A CA 1
ATOM 615 C C . PRO A 1 76 ? 6.094 13.562 -1.566 1 95 76 PRO A C 1
ATOM 617 O O . PRO A 1 76 ? 6.562 13.797 -0.451 1 95 76 PRO A O 1
ATOM 620 N N . ASP A 1 77 ? 4.863 13.711 -1.884 1 94.12 77 ASP A N 1
ATOM 621 C CA . ASP A 1 77 ? 3.852 14.227 -0.972 1 94.12 77 ASP A CA 1
ATOM 622 C C . ASP A 1 77 ? 2.482 13.617 -1.265 1 94.12 77 ASP A C 1
ATOM 624 O O . ASP A 1 77 ? 2.213 13.195 -2.391 1 94.12 77 ASP A O 1
ATOM 628 N N . LEU A 1 78 ? 1.651 13.57 -0.216 1 96.75 78 LEU A N 1
ATOM 629 C CA . LEU A 1 78 ? 0.331 12.992 -0.435 1 96.75 78 LEU A CA 1
ATOM 630 C C . LEU A 1 78 ? -0.746 14.07 -0.416 1 96.75 78 LEU A C 1
ATOM 632 O O . LEU A 1 78 ? -1.868 13.844 -0.875 1 96.75 78 LEU A O 1
ATOM 636 N N . THR A 1 79 ? -0.453 15.281 0.066 1 96.06 79 THR A N 1
ATOM 637 C CA . THR A 1 79 ? -1.449 16.344 0.204 1 96.06 79 THR A CA 1
ATOM 638 C C . THR A 1 79 ? -1.734 16.984 -1.145 1 96.06 79 THR A C 1
ATOM 640 O O . THR A 1 79 ? -2.895 17.156 -1.525 1 96.06 79 THR A O 1
ATOM 643 N N . LEU A 1 80 ? -0.704 17.344 -1.893 1 95.62 80 LEU A N 1
ATOM 644 C CA . LEU A 1 8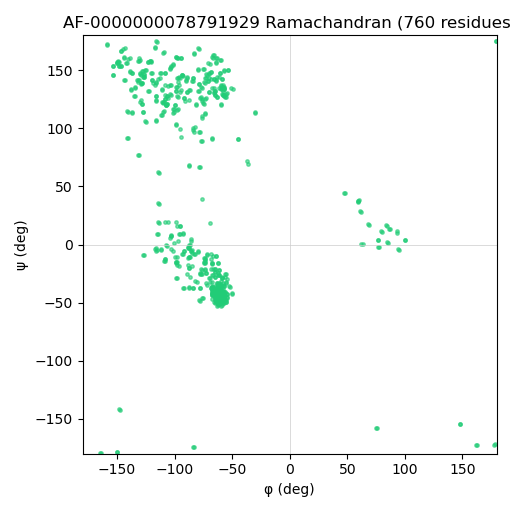0 ? -0.863 18.125 -3.117 1 95.62 80 LEU A CA 1
ATOM 645 C C . LEU A 1 80 ? -1.579 17.312 -4.188 1 95.62 80 LEU A C 1
ATOM 647 O O . LEU A 1 80 ? -2.406 17.844 -4.934 1 95.62 80 LEU A O 1
ATOM 651 N N . PRO A 1 81 ? -1.304 15.961 -4.254 1 96.81 81 PRO A N 1
ATOM 652 C CA . PRO A 1 81 ? -2.109 15.156 -5.176 1 96.81 81 PRO A CA 1
ATOM 653 C C . PRO A 1 81 ? -3.596 15.172 -4.828 1 96.81 81 PRO A C 1
ATOM 655 O O . PRO A 1 81 ? -4.441 15.094 -5.723 1 96.81 81 PRO A O 1
ATOM 658 N N . LEU A 1 82 ? -3.928 15.25 -3.555 1 96.69 82 LEU A N 1
ATOM 659 C CA . LEU A 1 82 ? -5.328 15.352 -3.164 1 96.69 82 LEU A CA 1
ATOM 660 C C . LEU A 1 82 ? -5.918 16.688 -3.58 1 96.69 82 LEU A C 1
ATOM 662 O O . LEU A 1 82 ? -7.09 16.781 -3.947 1 96.69 82 LEU A O 1
ATOM 666 N N . ALA A 1 83 ? -5.09 17.719 -3.469 1 95.5 83 ALA A N 1
ATOM 667 C CA . ALA A 1 83 ? -5.516 19.016 -4 1 95.5 83 ALA A CA 1
ATOM 668 C C . ALA A 1 83 ? -5.805 18.922 -5.496 1 95.5 83 ALA A C 1
ATOM 670 O O . ALA A 1 83 ? -6.816 19.453 -5.973 1 95.5 83 ALA A O 1
ATOM 671 N N . ARG A 1 84 ? -4.906 18.281 -6.223 1 96.19 84 ARG A N 1
ATOM 672 C CA . ARG A 1 84 ? -5.129 18.047 -7.645 1 96.19 84 ARG A CA 1
ATOM 673 C C . ARG A 1 84 ? -6.426 17.281 -7.875 1 96.19 84 ARG A C 1
ATOM 675 O O . ARG A 1 84 ? -7.219 17.641 -8.742 1 96.19 84 ARG A O 1
ATOM 682 N N . LEU A 1 85 ? -6.633 16.219 -7.117 1 96.38 85 LEU A N 1
ATOM 683 C CA . LEU A 1 85 ? -7.844 15.414 -7.219 1 96.38 85 LEU A CA 1
ATOM 684 C C . LEU A 1 85 ? -9.086 16.281 -7.047 1 96.38 85 LEU A C 1
ATOM 686 O O . LEU A 1 85 ? -10.023 16.188 -7.848 1 96.38 85 LEU A O 1
ATOM 690 N N . LEU A 1 86 ? -9.078 17.125 -6.082 1 94.5 86 LEU A N 1
ATOM 691 C CA . LEU A 1 86 ? -10.203 18 -5.812 1 94.5 86 LEU A CA 1
ATOM 692 C C . LEU A 1 86 ? -10.438 18.969 -6.973 1 94.5 86 LEU A C 1
ATOM 694 O O . LEU A 1 86 ? -11.578 19.297 -7.293 1 94.5 86 LEU A O 1
ATOM 698 N N . SER A 1 87 ? -9.352 19.422 -7.555 1 93.75 87 SER A N 1
ATOM 699 C CA . SER A 1 87 ? -9.438 20.422 -8.609 1 93.75 87 SER A CA 1
ATOM 700 C C . SER A 1 87 ? -9.953 19.812 -9.914 1 93.75 87 SER A C 1
ATOM 702 O O . SER A 1 87 ? -10.352 20.531 -10.828 1 93.75 87 SER A O 1
ATOM 704 N N . THR A 1 88 ? -9.93 18.484 -9.984 1 93.38 88 THR A N 1
ATOM 705 C CA . THR A 1 88 ? -10.219 17.859 -11.266 1 93.38 88 THR A CA 1
ATOM 706 C C . THR A 1 88 ? -11.484 17.016 -11.188 1 93.38 88 THR A C 1
ATOM 708 O O . THR A 1 88 ? -11.875 16.375 -12.164 1 93.38 88 THR A O 1
ATOM 711 N N . THR A 1 89 ? -12.039 16.938 -10.023 1 91.44 89 THR A N 1
ATOM 712 C CA . THR A 1 89 ? -13.266 16.156 -9.844 1 91.44 89 THR A CA 1
ATOM 713 C C . THR A 1 89 ? -14.422 17.062 -9.43 1 91.44 89 THR A C 1
ATOM 715 O O . THR A 1 89 ? -14.227 18.266 -9.211 1 91.44 89 THR A O 1
ATOM 718 N N . SER A 1 90 ? -15.617 16.469 -9.344 1 90.62 90 SER A N 1
ATOM 719 C CA . SER A 1 90 ? -16.812 17.234 -8.969 1 90.62 90 SER A CA 1
ATOM 720 C C . SER A 1 90 ? -17.047 17.172 -7.469 1 90.62 90 SER A C 1
ATOM 722 O O . SER A 1 90 ? -18.094 17.625 -6.984 1 90.62 90 SER A O 1
ATOM 724 N N . ILE A 1 91 ? -16.094 16.656 -6.828 1 91.94 91 ILE A N 1
ATOM 725 C CA . ILE A 1 91 ? -16.234 16.578 -5.375 1 91.94 91 ILE A CA 1
ATOM 726 C C . ILE A 1 91 ? -16.281 17.969 -4.777 1 91.94 91 ILE A C 1
ATOM 728 O O . ILE A 1 91 ? -15.422 18.812 -5.066 1 91.94 91 ILE A O 1
ATOM 732 N N . GLN A 1 92 ? -17.297 18.203 -3.969 1 91.44 92 GLN A N 1
ATOM 733 C CA . GLN A 1 92 ? -17.469 19.516 -3.348 1 91.44 92 GLN A CA 1
ATOM 734 C C . GLN A 1 92 ? -17.109 19.469 -1.866 1 91.44 92 GLN A C 1
ATOM 736 O O . GLN A 1 92 ? -17.703 18.719 -1.097 1 91.44 92 GLN A O 1
ATOM 741 N N . PRO A 1 93 ? -16.156 20.25 -1.455 1 93.69 93 PRO A N 1
ATOM 742 C CA . PRO A 1 93 ? -15.867 20.344 -0.023 1 93.69 93 PRO A CA 1
ATOM 743 C C . PRO A 1 93 ? -17.062 20.844 0.786 1 93.69 93 PRO A C 1
ATOM 745 O O . PRO A 1 93 ? -18 21.438 0.226 1 93.69 93 PRO A O 1
ATOM 748 N N . PRO A 1 94 ? -17.203 20.641 2.096 1 95.62 94 PRO A N 1
ATOM 749 C CA . PRO A 1 94 ? -16.125 20.078 2.906 1 95.62 94 PRO A CA 1
ATOM 750 C C . PRO A 1 94 ? -16.031 18.562 2.779 1 95.62 94 PRO A C 1
ATOM 752 O O . PRO A 1 94 ? -17.016 17.906 2.471 1 95.62 94 PRO A O 1
ATOM 755 N N . VAL A 1 95 ? -14.766 18.031 2.939 1 95.56 95 VAL A N 1
ATOM 756 C CA . VAL A 1 95 ? -14.516 16.594 2.916 1 95.56 95 VAL A CA 1
ATOM 757 C C . VAL A 1 95 ? -13.547 16.219 4.035 1 95.56 95 VAL A C 1
ATOM 759 O O . VAL A 1 95 ? -12.719 17.031 4.441 1 95.56 95 VAL A O 1
ATOM 762 N N . GLN A 1 96 ? -13.703 15.047 4.574 1 96.94 96 GLN A N 1
ATOM 763 C CA . GLN A 1 96 ? -12.789 14.406 5.512 1 96.94 96 GLN A CA 1
ATOM 764 C C . GLN A 1 96 ? -12.195 13.133 4.918 1 96.94 96 GLN A C 1
ATOM 766 O O . GLN A 1 96 ? -12.891 12.117 4.801 1 96.94 96 GLN A O 1
ATOM 771 N N . TRP A 1 97 ? -10.914 13.234 4.559 1 97.94 97 TRP A N 1
ATOM 772 C CA . TRP A 1 97 ? -10.266 12.141 3.842 1 97.94 97 TRP A CA 1
ATOM 773 C C . TRP A 1 97 ? -9.195 11.484 4.707 1 97.94 97 TRP A C 1
ATOM 775 O O . TRP A 1 97 ? -8.609 12.133 5.574 1 97.94 97 TRP A O 1
ATOM 785 N N . TRP A 1 98 ? -8.992 10.211 4.543 1 98.19 98 TRP A N 1
ATOM 786 C CA . TRP A 1 98 ? -7.816 9.531 5.074 1 98.19 98 TRP A CA 1
ATOM 787 C C . TRP A 1 98 ? -7.078 8.781 3.971 1 98.19 98 TRP A C 1
ATOM 789 O O . TRP A 1 98 ? -7.672 8.422 2.951 1 98.19 98 TRP A O 1
ATOM 799 N N . TYR A 1 99 ? -5.809 8.648 4.098 1 98.38 99 TYR A N 1
ATOM 800 C CA . TYR A 1 99 ? -4.965 7.945 3.139 1 98.38 99 TYR A CA 1
ATOM 801 C C . TYR A 1 99 ? -3.873 7.152 3.85 1 98.38 99 TYR A C 1
ATOM 803 O O . TYR A 1 99 ? -3.568 7.418 5.016 1 98.38 99 TYR A O 1
ATOM 811 N N . VAL A 1 100 ? -3.369 6.168 3.254 1 98.25 100 VAL A N 1
ATOM 812 C CA . VAL A 1 100 ? -2.109 5.496 3.564 1 98.25 100 VAL A CA 1
ATOM 813 C C . VAL A 1 100 ? -1.36 5.18 2.271 1 98.25 100 VAL A C 1
ATOM 815 O O . VAL A 1 100 ? -1.968 4.773 1.279 1 98.25 100 VAL A O 1
ATOM 818 N N . GLY A 1 101 ? -0.156 5.453 2.211 1 97.56 101 GLY A N 1
ATOM 819 C CA . GLY A 1 101 ? 0.639 5.199 1.021 1 97.56 101 GLY A CA 1
ATOM 820 C C . GLY A 1 101 ? 2.086 5.629 1.167 1 97.56 101 GLY A C 1
ATOM 821 O O . GLY A 1 101 ? 2.467 6.211 2.184 1 97.56 101 GLY A O 1
ATOM 822 N N . ASP A 1 102 ? 2.887 5.344 0.163 1 97.12 102 ASP A N 1
ATOM 823 C CA . ASP A 1 102 ? 4.312 5.652 0.182 1 97.12 102 ASP A CA 1
ATOM 824 C C . ASP A 1 102 ? 4.59 7.004 -0.466 1 97.12 102 ASP A C 1
ATOM 826 O O . ASP A 1 102 ? 3.877 7.418 -1.382 1 97.12 102 ASP A O 1
ATOM 830 N N . VAL A 1 103 ? 5.547 7.672 0.026 1 96 103 VAL A N 1
ATOM 831 C CA . VAL A 1 103 ? 6.113 8.867 -0.586 1 96 103 VAL A CA 1
ATOM 832 C C . VAL A 1 103 ? 7.598 8.656 -0.867 1 96 103 VAL A C 1
ATOM 834 O O . VAL A 1 103 ? 8.242 7.824 -0.224 1 96 103 VAL A O 1
ATOM 837 N N . PHE A 1 104 ? 8.125 9.43 -1.803 1 94.38 104 PHE A N 1
ATOM 838 C CA . PHE A 1 104 ? 9.492 9.227 -2.27 1 94.38 104 PHE A CA 1
ATOM 839 C C . PHE A 1 104 ? 10.281 10.531 -2.223 1 94.38 104 PHE A C 1
ATOM 841 O O . PHE A 1 104 ? 9.906 11.508 -2.875 1 94.38 104 PHE A O 1
ATOM 848 N N . ARG A 1 105 ? 11.312 10.516 -1.498 1 89.38 105 ARG A N 1
ATOM 849 C CA . ARG A 1 105 ? 12.227 11.641 -1.376 1 89.38 105 ARG A CA 1
ATOM 850 C C . ARG A 1 105 ? 13.68 11.18 -1.421 1 89.38 105 ARG A C 1
ATOM 852 O O . ARG A 1 105 ? 14.125 10.43 -0.549 1 89.38 105 ARG A O 1
ATOM 859 N N . VAL A 1 106 ? 14.359 11.594 -2.504 1 86.12 106 VAL A N 1
ATOM 860 C CA . VAL A 1 106 ? 15.758 11.203 -2.625 1 86.12 106 VAL A CA 1
ATOM 861 C C . VAL A 1 106 ? 16.609 12.016 -1.647 1 86.12 106 VAL A C 1
ATOM 863 O O . VAL A 1 106 ? 16.688 13.242 -1.756 1 86.12 106 VAL A O 1
ATOM 866 N N . ARG A 1 107 ? 17.109 11.352 -0.752 1 76.62 107 ARG A N 1
ATOM 867 C CA . ARG A 1 107 ? 17.984 12.008 0.224 1 76.62 107 ARG A CA 1
ATOM 868 C C . ARG A 1 107 ? 19.453 11.797 -0.122 1 76.62 107 ARG A C 1
ATOM 870 O O . ARG A 1 107 ? 19.781 10.992 -0.997 1 76.62 107 ARG A O 1
ATOM 877 N N . LYS A 1 108 ? 20.25 12.656 0.453 1 70 108 LYS A N 1
ATOM 878 C CA . LYS A 1 108 ? 21.688 12.539 0.207 1 70 108 LYS A CA 1
ATOM 879 C C . LYS A 1 108 ? 22.203 11.156 0.615 1 70 108 LYS A C 1
ATOM 881 O O . LYS A 1 108 ? 21.766 10.609 1.629 1 70 108 LYS A O 1
ATOM 886 N N . SER A 1 109 ? 23 10.672 -0.28 1 65.31 109 SER A N 1
ATOM 887 C CA . SER A 1 109 ? 23.625 9.367 -0.044 1 65.31 109 SER A CA 1
ATOM 888 C C . SER A 1 109 ? 24.25 9.297 1.342 1 65.31 109 SER A C 1
ATOM 890 O O . SER A 1 109 ? 24.844 10.273 1.812 1 65.31 109 SER A O 1
ATOM 892 N N . LEU A 1 110 ? 24.016 8.172 2.104 1 61.41 110 LEU A N 1
ATOM 893 C CA . LEU A 1 110 ? 24.641 7.875 3.385 1 61.41 110 LEU A CA 1
ATOM 894 C C . LEU A 1 110 ? 23.969 8.648 4.516 1 61.41 110 LEU A C 1
ATOM 896 O O . LEU A 1 110 ? 24.547 8.82 5.59 1 61.41 110 LEU A O 1
ATOM 900 N N . SER A 1 111 ? 22.844 9.242 4.242 1 64.44 111 SER A N 1
ATOM 901 C CA . SER A 1 111 ? 22.125 9.961 5.293 1 64.44 111 SER A CA 1
ATOM 902 C C . SER A 1 111 ? 21.5 8.992 6.293 1 64.44 111 SER A C 1
ATOM 904 O O . SER A 1 111 ? 21.078 9.406 7.383 1 64.44 111 SER A O 1
ATOM 906 N N . GLY A 1 112 ? 21.531 7.68 5.977 1 69.12 112 GLY A N 1
ATOM 907 C CA . GLY A 1 112 ? 20.906 6.699 6.848 1 69.12 112 GLY A CA 1
ATOM 908 C C . GLY A 1 112 ? 19.391 6.664 6.715 1 69.12 112 GLY A C 1
ATOM 909 O O . GLY A 1 112 ? 18.719 5.887 7.398 1 69.12 112 GLY A O 1
ATOM 910 N N . THR A 1 113 ? 18.812 7.543 5.875 1 78.19 113 THR A N 1
ATOM 911 C CA . THR A 1 113 ? 17.359 7.578 5.715 1 78.19 113 THR A CA 1
ATOM 912 C C . THR A 1 113 ? 16.938 6.875 4.426 1 78.19 113 THR A C 1
ATOM 914 O O . THR A 1 113 ? 17.75 6.738 3.498 1 78.19 113 THR A O 1
ATOM 917 N N . TYR A 1 114 ? 15.758 6.43 4.465 1 89.56 114 TYR A N 1
ATOM 918 C CA . TYR A 1 114 ? 15.234 5.754 3.283 1 89.56 114 TYR A CA 1
ATOM 919 C C . TYR A 1 114 ? 14.5 6.734 2.375 1 89.56 114 TYR A C 1
ATOM 921 O O . TYR A 1 114 ? 13.898 7.695 2.85 1 89.56 114 TYR A O 1
ATOM 929 N N . ASN A 1 115 ? 14.633 6.469 1.076 1 93 115 ASN A N 1
ATOM 930 C CA . ASN A 1 115 ? 13.992 7.301 0.066 1 93 115 ASN A CA 1
ATOM 931 C C . ASN A 1 115 ? 12.5 6.984 -0.055 1 93 115 ASN A C 1
ATOM 933 O O . ASN A 1 115 ? 11.734 7.797 -0.57 1 93 115 ASN A O 1
ATOM 937 N N . GLN A 1 116 ? 12.125 5.805 0.301 1 94.88 116 GLN A N 1
ATOM 938 C CA . GLN A 1 116 ? 10.734 5.367 0.303 1 94.88 116 GLN A CA 1
ATOM 939 C C . GLN A 1 116 ? 10.195 5.254 1.727 1 94.88 116 GLN A C 1
ATOM 941 O O . GLN A 1 116 ? 10.734 4.504 2.543 1 94.88 116 GLN A O 1
ATOM 946 N N . MET A 1 117 ? 9.117 6.066 1.984 1 94.69 117 MET A N 1
ATOM 947 C CA . MET A 1 117 ? 8.523 6.062 3.316 1 94.69 117 MET A CA 1
ATOM 948 C C . MET A 1 117 ? 7.008 5.879 3.232 1 94.69 117 MET A C 1
ATOM 950 O O . MET A 1 117 ? 6.371 6.363 2.295 1 94.69 117 MET A O 1
ATOM 954 N N . THR A 1 118 ? 6.477 5.199 4.246 1 97.5 118 THR A N 1
ATOM 955 C CA . THR A 1 118 ? 5.031 5.023 4.324 1 97.5 118 THR A CA 1
ATOM 956 C C . THR A 1 118 ? 4.406 6.059 5.258 1 97.5 118 THR A C 1
ATOM 958 O O . THR A 1 118 ? 4.887 6.258 6.375 1 97.5 118 THR A O 1
ATOM 961 N N . GLN A 1 119 ? 3.438 6.727 4.73 1 98.06 119 GLN A N 1
ATOM 962 C CA . GLN A 1 119 ? 2.686 7.684 5.535 1 98.06 119 GLN A CA 1
ATOM 963 C C . GLN A 1 119 ? 1.208 7.309 5.598 1 98.06 119 GLN A C 1
ATOM 965 O O . GLN A 1 119 ? 0.682 6.684 4.676 1 98.06 119 GLN A O 1
ATOM 970 N N . ALA A 1 120 ? 0.588 7.598 6.691 1 98.56 120 ALA A N 1
ATOM 971 C CA . ALA A 1 120 ? -0.865 7.59 6.84 1 98.56 120 ALA A CA 1
ATOM 972 C C . ALA A 1 120 ? -1.362 8.906 7.43 1 98.56 120 ALA A C 1
ATOM 974 O O . ALA A 1 120 ? -0.715 9.484 8.305 1 98.56 120 ALA A O 1
ATOM 975 N N . GLY A 1 121 ? -2.473 9.375 6.891 1 97.75 121 GLY A N 1
ATOM 976 C CA . GLY A 1 121 ? -2.904 10.656 7.414 1 97.75 121 GLY A CA 1
ATOM 977 C C . GLY A 1 121 ? -4.344 10.992 7.062 1 97.75 121 GLY A C 1
ATOM 978 O O . GLY A 1 121 ? -5.074 10.148 6.547 1 97.75 121 GLY A O 1
ATOM 979 N N . ILE A 1 122 ? -4.793 12.172 7.504 1 98.19 122 ILE A N 1
ATOM 980 C CA . ILE A 1 122 ? -6.125 12.688 7.223 1 98.19 122 ILE A CA 1
ATOM 981 C C . ILE A 1 122 ? -6.027 14.094 6.648 1 98.19 122 ILE A C 1
ATOM 983 O O . ILE A 1 122 ? -5.035 14.797 6.875 1 98.19 122 ILE A O 1
ATOM 987 N N . GLU A 1 123 ? -6.887 14.422 5.871 1 98.31 123 GLU A N 1
ATOM 988 C CA . GLU A 1 123 ? -7.059 15.75 5.277 1 98.31 123 GLU A CA 1
ATOM 989 C C . GLU A 1 123 ? -8.477 16.266 5.488 1 98.31 123 GLU A C 1
ATOM 991 O O . GLU A 1 123 ? -9.445 15.656 5.023 1 98.31 123 GLU A O 1
ATOM 996 N N . LEU A 1 124 ? -8.594 17.312 6.25 1 98.31 124 LEU A N 1
ATOM 997 C CA . LEU A 1 124 ? -9.852 18.031 6.434 1 98.31 124 LEU A CA 1
ATOM 998 C C . LEU A 1 124 ? -9.898 19.281 5.547 1 98.31 124 LEU A C 1
ATOM 1000 O O . LEU A 1 124 ? -9.266 20.281 5.852 1 98.31 124 LEU A O 1
ATOM 1004 N N . ILE A 1 125 ? -10.641 19.203 4.477 1 97.81 125 ILE A N 1
ATOM 1005 C CA . ILE A 1 125 ? -10.648 20.25 3.467 1 97.81 125 ILE A CA 1
ATOM 1006 C C . ILE A 1 125 ? -12 20.969 3.48 1 97.81 125 ILE A C 1
ATOM 1008 O O . ILE A 1 125 ? -13.047 20.328 3.463 1 97.81 125 ILE A O 1
ATOM 1012 N N . GLY A 1 126 ? -11.953 22.281 3.463 1 96.75 126 GLY A N 1
ATOM 1013 C CA . GLY A 1 126 ? -13.164 23.078 3.467 1 96.75 126 GLY A CA 1
ATOM 1014 C C . GLY A 1 126 ? -13.602 23.484 4.859 1 96.75 126 GLY A C 1
ATOM 1015 O O . GLY A 1 126 ? -14.727 23.953 5.051 1 96.75 126 GLY A O 1
ATOM 1016 N N . TYR A 1 127 ? -12.781 23.297 5.859 1 97.56 127 TYR A N 1
ATOM 1017 C CA . TYR A 1 127 ? -13.086 23.656 7.242 1 97.56 127 TYR A CA 1
ATOM 1018 C C . TYR A 1 127 ? -12.211 24.812 7.715 1 97.56 127 TYR A C 1
ATOM 1020 O O . TYR A 1 127 ? -11.023 24.625 7.992 1 97.56 127 TYR A O 1
ATOM 1028 N N . ALA A 1 128 ? -12.773 25.922 7.922 1 96.81 128 ALA A N 1
ATOM 1029 C CA . ALA A 1 128 ? -12.039 27.109 8.375 1 96.81 128 ALA A CA 1
ATOM 1030 C C . ALA A 1 128 ? -11.945 27.141 9.891 1 96.81 128 ALA A C 1
ATOM 1032 O O . ALA A 1 128 ? -11.07 27.812 10.453 1 96.81 128 ALA A O 1
ATOM 1033 N N . SER A 1 129 ? -12.844 26.406 10.508 1 96.94 129 SER A N 1
ATOM 1034 C CA . SER A 1 129 ? -12.977 26.453 11.961 1 96.94 129 SER A CA 1
ATOM 1035 C C . SER A 1 129 ? -11.758 25.828 12.641 1 96.94 129 SER A C 1
ATOM 1037 O O . SER A 1 129 ? -11.203 24.844 12.148 1 96.94 129 SER A O 1
ATOM 1039 N N . ILE A 1 130 ? -11.391 26.344 13.875 1 97.69 130 ILE A N 1
ATOM 1040 C CA . ILE A 1 130 ? -10.312 25.812 14.695 1 97.69 130 ILE A CA 1
ATOM 1041 C C . ILE A 1 130 ? -10.625 24.375 15.094 1 97.69 130 ILE A C 1
ATOM 1043 O O . ILE A 1 130 ? -9.727 23.625 15.492 1 97.69 130 ILE A O 1
ATOM 1047 N N . LYS A 1 131 ? -11.875 23.953 14.953 1 98.06 131 LYS A N 1
ATOM 1048 C CA . LYS A 1 131 ? -12.305 22.594 15.266 1 98.06 131 LYS A CA 1
ATOM 1049 C C . LYS A 1 131 ? -11.594 21.578 14.375 1 98.06 131 LYS A C 1
ATOM 1051 O O . LYS A 1 131 ? -11.398 20.438 14.773 1 98.06 131 LYS A O 1
ATOM 1056 N N . ALA A 1 132 ? -11.203 22.031 13.219 1 98.19 132 ALA A N 1
ATOM 1057 C CA . ALA A 1 132 ? -10.508 21.141 12.305 1 98.19 132 ALA A CA 1
ATOM 1058 C C . ALA A 1 132 ? -9.133 20.75 12.852 1 98.19 132 ALA A C 1
ATOM 1060 O O . ALA A 1 132 ? -8.75 19.578 12.812 1 98.19 132 ALA A O 1
ATOM 1061 N N . GLU A 1 133 ? -8.391 21.719 13.391 1 98.44 133 GLU A N 1
ATOM 1062 C CA . GLU A 1 133 ? -7.125 21.406 14.047 1 98.44 133 GLU A CA 1
ATOM 1063 C C . GLU A 1 133 ? -7.332 20.469 15.234 1 98.44 133 GLU A C 1
ATOM 1065 O O . GLU A 1 133 ? -6.582 19.516 15.406 1 98.44 133 GLU A O 1
ATOM 1070 N N . TRP A 1 134 ? -8.344 20.766 15.969 1 98.44 134 TRP A N 1
ATOM 1071 C CA . TRP A 1 134 ? -8.625 19.969 17.172 1 98.44 134 TRP A CA 1
ATOM 1072 C C . TRP A 1 134 ? -8.984 18.547 16.797 1 98.44 134 TRP A C 1
ATOM 1074 O O . TRP A 1 134 ? -8.562 17.594 17.469 1 98.44 134 TRP A O 1
ATOM 1084 N N . ALA A 1 135 ? -9.766 18.406 15.766 1 97.88 135 ALA A N 1
ATOM 1085 C CA . ALA A 1 135 ? -10.141 17.078 15.297 1 97.88 135 ALA A CA 1
ATOM 1086 C C . ALA A 1 135 ? -8.914 16.281 14.875 1 97.88 135 ALA A C 1
ATOM 1088 O O . ALA A 1 135 ? -8.758 15.109 15.258 1 97.88 135 ALA A O 1
ATOM 1089 N N . CYS A 1 136 ? -8 16.891 14.125 1 97.69 136 CYS A N 1
ATOM 1090 C CA . CYS A 1 136 ? -6.77 16.234 13.688 1 97.69 136 CYS A CA 1
ATOM 1091 C C . CYS A 1 136 ? -5.926 15.797 14.875 1 97.69 136 CYS A C 1
ATOM 1093 O O . CYS A 1 136 ? -5.531 14.633 14.969 1 97.69 136 CYS A O 1
ATOM 1095 N N . LEU A 1 137 ? -5.738 16.703 15.734 1 98.12 137 LEU A N 1
ATOM 1096 C CA . LEU A 1 137 ? -4.887 16.453 16.891 1 98.12 137 LEU A CA 1
ATOM 1097 C C . LEU A 1 137 ? -5.516 15.398 17.797 1 98.12 137 LEU A C 1
ATOM 1099 O O . LEU A 1 137 ? -4.812 14.555 18.359 1 98.12 137 LEU A O 1
ATOM 1103 N N . SER A 1 138 ? -6.832 15.461 17.969 1 97.06 138 SER A N 1
ATOM 1104 C CA . SER A 1 138 ? -7.527 14.484 18.797 1 97.06 138 SER A CA 1
ATOM 1105 C C . SER A 1 138 ? -7.398 13.078 18.219 1 97.06 138 SER A C 1
ATOM 1107 O O . SER A 1 138 ? -7.082 12.133 18.938 1 97.06 138 SER A O 1
ATOM 1109 N N . GLU A 1 139 ? -7.652 12.984 16.922 1 96.44 139 GLU A N 1
ATOM 1110 C CA . GLU A 1 139 ? -7.551 11.688 16.25 1 96.44 139 GLU A CA 1
ATOM 1111 C C . GLU A 1 139 ? -6.145 11.109 16.391 1 96.44 139 GLU A C 1
ATOM 1113 O O . GLU A 1 139 ? -5.98 9.93 16.734 1 96.44 139 GLU A O 1
ATOM 1118 N N . ALA A 1 140 ? -5.152 11.922 16.156 1 97.12 140 ALA A N 1
ATOM 1119 C CA . ALA A 1 140 ? -3.766 11.469 16.188 1 97.12 140 ALA A CA 1
ATOM 1120 C C . ALA A 1 140 ? -3.369 11.047 17.609 1 97.12 140 ALA A C 1
ATOM 1122 O O . ALA A 1 140 ? -2.713 10.016 17.797 1 97.12 140 ALA A O 1
ATOM 1123 N N . THR A 1 141 ? -3.76 11.828 18.562 1 96.69 141 THR A N 1
ATOM 1124 C CA . THR A 1 141 ? -3.41 11.539 19.938 1 96.69 141 THR A CA 1
ATOM 1125 C C . THR A 1 141 ? -4.086 10.25 20.422 1 96.69 141 THR A C 1
ATOM 1127 O O . THR A 1 141 ? -3.463 9.43 21.094 1 96.69 141 THR A O 1
ATOM 1130 N N . ARG A 1 142 ? -5.312 10.039 20.062 1 95.62 142 ARG A N 1
ATOM 1131 C CA . ARG A 1 142 ? -6.031 8.828 20.438 1 95.62 142 ARG A CA 1
ATOM 1132 C C . ARG A 1 142 ? -5.395 7.594 19.797 1 95.62 142 ARG A C 1
ATOM 1134 O O . ARG A 1 142 ? -5.32 6.535 20.438 1 95.62 142 ARG A O 1
ATOM 1141 N N . ILE A 1 143 ? -5.004 7.727 18.562 1 96.62 143 ILE A N 1
ATOM 1142 C CA . ILE A 1 143 ? -4.316 6.621 17.906 1 96.62 143 ILE A CA 1
ATOM 1143 C C . ILE A 1 143 ? -3.049 6.266 18.672 1 96.62 143 ILE A C 1
ATOM 1145 O O . ILE A 1 143 ? -2.77 5.086 18.922 1 96.62 143 ILE A O 1
ATOM 1149 N N . CYS A 1 144 ? -2.295 7.258 19.078 1 95.94 144 CYS A N 1
ATOM 1150 C CA . CYS A 1 144 ? -1.081 7.016 19.844 1 95.94 144 CYS A CA 1
ATOM 1151 C C . CYS A 1 144 ? -1.406 6.367 21.188 1 95.94 144 CYS A C 1
ATOM 1153 O O . CYS A 1 144 ? -0.689 5.469 21.641 1 95.94 144 CYS A O 1
ATOM 1155 N N . GLU A 1 145 ? -2.488 6.797 21.797 1 94.56 145 GLU A N 1
ATOM 1156 C CA . GLU A 1 145 ? -2.928 6.176 23.031 1 94.56 145 GLU A CA 1
ATOM 1157 C C . GLU A 1 145 ? -3.27 4.703 22.828 1 94.56 145 GLU A C 1
ATOM 1159 O O . GLU A 1 145 ? -2.889 3.852 23.641 1 94.56 145 GLU A O 1
ATOM 1164 N N . ASP A 1 146 ? -4.012 4.449 21.766 1 94.06 146 ASP A N 1
ATOM 1165 C CA . ASP A 1 146 ? -4.387 3.076 21.453 1 94.06 146 ASP A CA 1
ATOM 1166 C C . ASP A 1 146 ? -3.152 2.203 21.25 1 94.06 146 ASP A C 1
ATOM 1168 O O . ASP A 1 146 ? -3.184 1.001 21.516 1 94.06 146 ASP A O 1
ATOM 1172 N N . LEU A 1 147 ? -2.09 2.803 20.812 1 94.38 147 LEU A N 1
ATOM 1173 C CA . LEU A 1 147 ? -0.849 2.082 20.562 1 94.38 147 LEU A CA 1
ATOM 1174 C C . LEU A 1 147 ? -0.022 1.944 21.828 1 94.38 147 LEU A C 1
ATOM 1176 O O . LEU A 1 147 ? 1.049 1.334 21.812 1 94.38 147 LEU A O 1
ATOM 1180 N N . GLY A 1 148 ? -0.452 2.555 22.922 1 92.62 148 GLY A N 1
ATOM 1181 C CA . GLY A 1 148 ? 0.228 2.463 24.203 1 92.62 148 GLY A CA 1
ATOM 1182 C C . GLY A 1 148 ? 1.367 3.453 24.344 1 92.62 148 GLY A C 1
ATOM 1183 O O . GLY A 1 148 ? 2.24 3.283 25.203 1 92.62 148 GLY A O 1
ATOM 1184 N N . LEU A 1 149 ? 1.38 4.422 23.531 1 91.44 149 LEU A N 1
ATOM 1185 C CA . LEU A 1 149 ? 2.408 5.453 23.625 1 91.44 149 LEU A CA 1
ATOM 1186 C C . LEU A 1 149 ? 2.02 6.508 24.656 1 91.44 149 LEU A C 1
ATOM 1188 O O . LEU A 1 149 ? 1.225 7.402 24.359 1 91.44 149 LEU A O 1
ATOM 1192 N N . THR A 1 150 ? 2.57 6.449 25.859 1 84.31 150 THR A N 1
ATOM 1193 C CA . THR A 1 150 ? 2.117 7.262 26.984 1 84.31 150 THR A CA 1
ATOM 1194 C C . THR A 1 150 ? 3.002 8.492 27.156 1 84.31 150 THR A C 1
ATOM 1196 O O . THR A 1 150 ? 2.672 9.398 27.922 1 84.31 150 THR A O 1
ATOM 1199 N N . ASP A 1 151 ? 4.035 8.594 26.547 1 89.94 151 ASP A N 1
ATOM 1200 C CA . ASP A 1 151 ? 4.961 9.711 26.719 1 89.94 151 ASP A CA 1
ATOM 1201 C C . ASP A 1 151 ? 5.043 10.547 25.438 1 89.94 151 ASP A C 1
ATOM 1203 O O . ASP A 1 151 ? 6.129 10.734 24.891 1 89.94 151 ASP A O 1
ATOM 1207 N N . LEU A 1 152 ? 3.951 11.094 25.109 1 94.94 152 LEU A N 1
ATOM 1208 C CA . LEU A 1 152 ? 3.869 11.875 23.875 1 94.94 152 LEU A CA 1
ATOM 1209 C C . LEU A 1 152 ? 4.078 13.359 24.156 1 94.94 152 LEU A C 1
ATOM 1211 O O . LEU A 1 152 ? 3.545 13.891 25.141 1 94.94 152 LEU A O 1
ATOM 1215 N N . THR A 1 153 ? 4.91 14 23.422 1 96.69 153 THR A N 1
ATOM 1216 C CA . THR A 1 153 ? 5.059 15.453 23.406 1 96.69 153 THR A CA 1
ATOM 1217 C C . THR A 1 153 ? 4.535 16.047 22.109 1 96.69 153 THR A C 1
ATOM 1219 O O . THR A 1 153 ? 4.957 15.648 21.016 1 96.69 153 THR A O 1
ATOM 1222 N N . LEU A 1 154 ? 3.609 16.938 22.25 1 97.44 154 LEU A N 1
ATOM 1223 C CA . LEU A 1 154 ? 3.094 17.688 21.109 1 97.44 154 LEU A CA 1
ATOM 1224 C C . LEU A 1 154 ? 3.693 19.078 21.062 1 97.44 154 LEU A C 1
ATOM 1226 O O . LEU A 1 154 ? 3.516 19.875 22 1 97.44 154 LEU A O 1
ATOM 1230 N N . GLU A 1 155 ? 4.426 19.344 20.016 1 97.69 155 GLU A N 1
ATOM 1231 C CA . GLU A 1 155 ? 5.016 20.672 19.781 1 97.69 155 GLU A CA 1
ATOM 1232 C C . GLU A 1 155 ? 4.195 21.469 18.781 1 97.69 155 GLU A C 1
ATOM 1234 O O . GLU A 1 155 ? 3.99 21.047 17.641 1 97.69 155 GLU A O 1
ATOM 1239 N N . LEU A 1 156 ? 3.707 22.609 19.219 1 98.56 156 LEU A N 1
ATOM 1240 C CA . LEU A 1 156 ? 2.869 23.469 18.391 1 98.56 156 LEU A CA 1
ATOM 1241 C C . LEU A 1 156 ? 3.623 24.719 17.969 1 98.56 156 LEU A C 1
ATOM 1243 O O . LEU A 1 156 ? 4.461 25.234 18.719 1 98.56 156 LEU A O 1
ATOM 1247 N N . SER A 1 157 ? 3.314 25.188 16.812 1 98.38 157 SER A N 1
ATOM 1248 C CA . SER A 1 157 ? 3.869 26.422 16.266 1 98.38 157 SER A CA 1
ATOM 1249 C C . SER A 1 157 ? 2.879 27.109 15.32 1 98.38 157 SER A C 1
ATOM 1251 O O . SER A 1 157 ? 1.698 26.75 15.297 1 98.38 157 SER A O 1
ATOM 1253 N N . ASP A 1 158 ? 3.291 28.188 14.773 1 97.94 158 ASP A N 1
ATOM 1254 C CA . ASP A 1 158 ? 2.479 28.922 13.805 1 97.94 158 ASP A CA 1
ATOM 1255 C C . ASP A 1 158 ? 3.311 29.344 12.594 1 97.94 158 ASP A C 1
ATOM 1257 O O . ASP A 1 158 ? 4.391 29.922 12.742 1 97.94 158 ASP A O 1
ATOM 1261 N N . ALA A 1 159 ? 2.701 29.125 11.445 1 97.25 159 ALA A N 1
ATOM 1262 C CA . ALA A 1 159 ? 3.451 29.25 10.203 1 97.25 159 ALA A CA 1
ATOM 1263 C C . ALA A 1 159 ? 3.645 30.719 9.828 1 97.25 159 ALA A C 1
ATOM 1265 O O . ALA A 1 159 ? 4.523 31.062 9.031 1 97.25 159 ALA A O 1
ATOM 1266 N N . GLN A 1 160 ? 2.85 31.594 10.336 1 96 160 GLN A N 1
ATOM 1267 C CA . GLN A 1 160 ? 2.893 33 9.922 1 96 160 GLN A CA 1
ATOM 1268 C C . GLN A 1 160 ? 3.502 33.875 11.016 1 96 160 GLN A C 1
ATOM 1270 O O . GLN A 1 160 ? 3.688 35.062 10.82 1 96 160 GLN A O 1
ATOM 1275 N N . PHE A 1 161 ? 3.881 33.281 12.156 1 96.31 161 PHE A N 1
ATOM 1276 C CA . PHE A 1 161 ? 4.371 34.031 13.297 1 96.31 161 PHE A CA 1
ATOM 1277 C C . PHE A 1 161 ? 5.617 34.844 12.93 1 96.31 161 PHE A C 1
ATOM 1279 O O . PHE A 1 161 ? 5.664 36.062 13.117 1 96.31 161 PHE A O 1
ATOM 1286 N N . VAL A 1 162 ? 6.578 34.188 12.375 1 95.75 162 VAL A N 1
ATOM 1287 C CA . VAL A 1 162 ? 7.863 34.812 12.062 1 95.75 162 VAL A CA 1
ATOM 1288 C C . VAL A 1 162 ? 7.672 35.906 11.016 1 95.75 162 VAL A C 1
ATOM 1290 O O . VAL A 1 162 ? 8.188 37 11.164 1 95.75 162 VAL A O 1
ATOM 1293 N N . SER A 1 163 ? 6.965 35.625 9.984 1 94.12 163 SER A N 1
ATOM 1294 C CA . SER A 1 163 ? 6.742 36.594 8.93 1 94.12 163 SER A CA 1
ATOM 1295 C C . SER A 1 163 ? 6.016 37.812 9.461 1 94.12 163 SER A C 1
ATOM 1297 O O . SER A 1 163 ? 6.305 38.938 9.055 1 94.12 163 SER A O 1
ATOM 1299 N N . GLN A 1 164 ? 5.082 37.625 10.305 1 94.94 164 GLN A N 1
ATOM 1300 C CA . GLN A 1 164 ? 4.344 38.75 10.867 1 94.94 164 GLN A CA 1
ATOM 1301 C C . GLN A 1 164 ? 5.238 39.594 11.758 1 94.94 164 GLN A C 1
ATOM 1303 O O . GLN A 1 164 ? 5.102 40.844 11.797 1 94.94 164 GLN A O 1
ATOM 1308 N N . VAL A 1 165 ? 6.109 38.969 12.539 1 95.75 165 VAL A N 1
ATOM 1309 C CA . VAL A 1 165 ? 7.082 39.719 13.32 1 95.75 165 VAL A CA 1
ATOM 1310 C C . VAL A 1 165 ? 7.938 40.562 12.391 1 95.75 165 VAL A C 1
ATOM 1312 O O . VAL A 1 165 ? 8.148 41.75 12.641 1 95.75 165 VAL A O 1
ATOM 1315 N N . MET A 1 166 ? 8.398 40 11.297 1 95.56 166 MET A N 1
ATOM 1316 C CA . MET A 1 166 ? 9.234 40.719 10.344 1 95.56 166 MET A CA 1
ATOM 1317 C C . MET A 1 166 ? 8.5 41.938 9.797 1 95.56 166 MET A C 1
ATOM 1319 O O . MET A 1 166 ? 9.094 43 9.633 1 95.56 166 MET A O 1
ATOM 1323 N N . GLN A 1 167 ? 7.285 41.75 9.547 1 94.38 167 GLN A N 1
ATOM 1324 C CA . GLN A 1 167 ? 6.473 42.844 8.984 1 94.38 167 GLN A CA 1
ATOM 1325 C C . GLN A 1 167 ? 6.309 43.969 9.977 1 94.38 167 GLN A C 1
ATOM 1327 O O . GLN A 1 167 ? 6.094 45.125 9.578 1 94.38 167 GLN A O 1
ATOM 1332 N N . ALA A 1 168 ? 6.383 43.688 11.219 1 93.88 168 ALA A N 1
ATOM 1333 C CA . ALA A 1 168 ? 6.195 44.688 12.266 1 93.88 168 ALA A CA 1
ATOM 1334 C C . ALA A 1 168 ? 7.48 45.469 12.508 1 93.88 168 ALA A C 1
ATOM 1336 O O . ALA A 1 168 ? 7.477 46.469 13.227 1 93.88 168 ALA A O 1
ATOM 1337 N N . LEU A 1 169 ? 8.578 45.062 11.906 1 95.94 169 LEU A N 1
ATOM 1338 C CA . LEU A 1 169 ? 9.867 45.719 12.102 1 95.94 169 LEU A CA 1
ATOM 1339 C C . LEU A 1 169 ? 10.133 46.719 10.984 1 95.94 169 LEU A C 1
ATOM 1341 O O . LEU A 1 169 ? 9.734 46.5 9.836 1 95.94 169 LEU A O 1
ATOM 1345 N N . PRO A 1 170 ? 10.766 47.812 11.367 1 96.5 170 PRO A N 1
ATOM 1346 C CA . PRO A 1 170 ? 11.141 48.781 10.352 1 96.5 170 PRO A CA 1
ATOM 1347 C C . PRO A 1 170 ? 12.383 48.375 9.562 1 96.5 170 PRO A C 1
ATOM 1349 O O . PRO A 1 170 ? 13.43 49.031 9.672 1 96.5 170 PRO A O 1
ATOM 1352 N N . LEU A 1 171 ? 12.219 47.344 8.82 1 96.5 171 LEU A N 1
ATOM 1353 C CA . LEU A 1 171 ? 13.32 46.812 8.016 1 96.5 171 LEU A CA 1
ATOM 1354 C C . LEU A 1 171 ? 12.961 46.844 6.535 1 96.5 171 LEU A C 1
ATOM 1356 O O . LEU A 1 171 ? 11.797 46.656 6.168 1 96.5 171 LEU A O 1
ATOM 1360 N N . ASP A 1 172 ? 13.922 47.156 5.699 1 96.25 172 ASP A N 1
ATOM 1361 C CA . ASP A 1 172 ? 13.719 46.938 4.27 1 96.25 172 ASP A CA 1
ATOM 1362 C C . ASP A 1 172 ? 13.617 45.469 3.928 1 96.25 172 ASP A C 1
ATOM 1364 O O . ASP A 1 172 ? 14.07 44.625 4.695 1 96.25 172 ASP A O 1
ATOM 1368 N N . PRO A 1 173 ? 13.086 45.125 2.838 1 96.25 173 PRO A N 1
ATOM 1369 C CA . PRO A 1 173 ? 12.805 43.719 2.475 1 96.25 173 PRO A CA 1
ATOM 1370 C C . PRO A 1 173 ? 14.062 42.844 2.48 1 96.25 173 PRO A C 1
ATOM 1372 O O . PRO A 1 173 ? 14.016 41.719 2.926 1 96.25 173 PRO A O 1
ATOM 1375 N N . ALA A 1 174 ? 15.117 43.344 2.061 1 97 174 ALA A N 1
ATOM 1376 C CA . ALA A 1 174 ? 16.359 42.562 1.995 1 97 174 ALA A CA 1
ATOM 1377 C C . ALA A 1 174 ? 16.859 42.219 3.393 1 97 174 ALA A C 1
ATOM 1379 O O . ALA A 1 174 ? 17.266 41.062 3.643 1 97 174 ALA A O 1
ATOM 1380 N N . THR A 1 175 ? 16.859 43.219 4.23 1 96.81 175 THR A N 1
ATOM 1381 C CA . THR A 1 175 ? 17.297 43 5.602 1 96.81 175 THR A CA 1
ATOM 1382 C C . THR A 1 175 ? 16.359 42.031 6.328 1 96.81 175 THR A C 1
ATOM 1384 O O . THR A 1 175 ? 16.812 41.188 7.098 1 96.81 175 THR A O 1
ATOM 1387 N N . ALA A 1 176 ? 15.102 42.219 6.113 1 97 176 ALA A N 1
ATOM 1388 C CA . ALA A 1 176 ? 14.109 41.344 6.719 1 97 176 ALA A CA 1
ATOM 1389 C C . ALA A 1 176 ? 14.328 39.906 6.281 1 97 176 ALA A C 1
ATOM 1391 O O . ALA A 1 176 ? 14.258 38.969 7.102 1 97 176 ALA A O 1
ATOM 1392 N N . SER A 1 177 ? 14.586 39.75 5.02 1 96.94 177 SER A N 1
ATOM 1393 C CA . SER A 1 177 ? 14.844 38.406 4.484 1 96.94 177 SER A CA 1
ATOM 1394 C C . SER A 1 177 ? 16.094 37.781 5.09 1 96.94 177 SER A C 1
ATOM 1396 O O . SER A 1 177 ? 16.125 36.625 5.441 1 96.94 177 SER A O 1
ATOM 1398 N N . ALA A 1 178 ? 17.078 38.531 5.211 1 97.5 178 ALA A N 1
ATOM 1399 C CA . ALA A 1 178 ? 18.328 38.094 5.809 1 97.5 178 ALA A CA 1
ATOM 1400 C C . ALA A 1 178 ? 18.125 37.719 7.277 1 97.5 178 ALA A C 1
ATOM 1402 O O . ALA A 1 178 ? 18.688 36.719 7.75 1 97.5 178 ALA A O 1
ATOM 1403 N N . LEU A 1 179 ? 17.406 38.562 7.953 1 98 179 LEU A N 1
ATOM 1404 C CA . LEU A 1 179 ? 17.125 38.281 9.359 1 98 179 LEU A CA 1
ATOM 1405 C C . LEU A 1 179 ? 16.344 37 9.523 1 98 179 LEU A C 1
ATOM 1407 O O . LEU A 1 179 ? 16.688 36.156 10.375 1 98 179 LEU A O 1
ATOM 1411 N N . GLN A 1 180 ? 15.359 36.812 8.781 1 97.19 180 GLN A N 1
ATOM 1412 C CA . GLN A 1 180 ? 14.562 35.594 8.828 1 97.19 180 GLN A CA 1
ATOM 1413 C C . GLN A 1 180 ? 15.422 34.344 8.539 1 97.19 180 GLN A C 1
ATOM 1415 O O . GLN A 1 180 ? 15.289 33.312 9.211 1 97.19 180 GLN A O 1
ATOM 1420 N N . ALA A 1 181 ? 16.234 34.438 7.547 1 96.56 181 ALA A N 1
ATOM 1421 C CA . ALA A 1 181 ? 17.125 33.344 7.195 1 96.56 181 ALA A CA 1
ATOM 1422 C C . ALA A 1 181 ? 18.047 33 8.352 1 96.56 181 ALA A C 1
ATOM 1424 O O . ALA A 1 181 ? 18.219 31.812 8.695 1 96.56 181 ALA A O 1
ATOM 1425 N N . ALA A 1 182 ? 18.641 34 8.898 1 97.5 182 ALA A N 1
ATOM 1426 C CA . ALA A 1 182 ? 19.531 33.781 10.039 1 97.5 182 ALA A CA 1
ATOM 1427 C C . ALA A 1 182 ? 18.781 33.156 11.219 1 97.5 182 ALA A C 1
ATOM 1429 O O . ALA A 1 182 ? 19.328 32.312 11.914 1 97.5 182 ALA A O 1
ATOM 1430 N N . PHE A 1 183 ? 17.609 33.656 11.398 1 97.38 183 PHE A N 1
ATOM 1431 C CA . PHE A 1 183 ? 16.75 33.156 12.484 1 97.38 183 PHE A CA 1
ATOM 1432 C C . PHE A 1 183 ? 16.453 31.688 12.32 1 97.38 183 PHE A C 1
ATOM 1434 O O . PHE A 1 183 ? 16.688 30.891 13.234 1 97.38 183 PHE A O 1
ATOM 1441 N N . PHE A 1 184 ? 16 31.234 11.117 1 95.31 184 PHE A N 1
ATOM 1442 C CA . PHE A 1 184 ? 15.633 29.844 10.875 1 95.31 184 PHE A CA 1
ATOM 1443 C C . PHE A 1 184 ? 16.859 28.938 10.883 1 95.31 184 PHE A C 1
ATOM 1445 O O . PHE A 1 184 ? 16.797 27.781 11.305 1 95.31 184 PHE A O 1
ATOM 1452 N N . LYS A 1 185 ? 17.969 29.5 10.523 1 95.38 185 LYS A N 1
ATOM 1453 C CA . LYS A 1 185 ? 19.203 28.719 10.516 1 95.38 185 LYS A CA 1
ATOM 1454 C C . LYS A 1 185 ? 19.844 28.719 11.898 1 95.38 185 LYS A C 1
ATOM 1456 O O . LYS A 1 185 ? 20.891 28.094 12.094 1 95.38 185 LYS A O 1
ATOM 1461 N N . LYS A 1 186 ? 19.281 29.469 12.781 1 96.31 186 LYS A N 1
ATOM 1462 C CA . LYS A 1 186 ? 19.797 29.594 14.148 1 96.31 186 LYS A CA 1
ATOM 1463 C C . LYS A 1 186 ? 21.203 30.156 14.156 1 96.31 186 LYS A C 1
ATOM 1465 O O . LYS A 1 186 ? 22.031 29.75 14.969 1 96.31 186 LYS A O 1
ATOM 1470 N N . ASN A 1 187 ? 21.469 30.922 13.18 1 97.31 187 ASN A N 1
ATOM 1471 C CA . ASN A 1 187 ? 22.719 31.688 13.18 1 97.31 187 ASN A CA 1
ATOM 1472 C C . ASN A 1 187 ? 22.625 32.906 14.109 1 97.31 187 ASN A C 1
ATOM 1474 O O . ASN A 1 187 ? 22.406 34.031 13.656 1 97.31 187 ASN A O 1
ATOM 1478 N N . LEU A 1 188 ? 22.969 32.688 15.297 1 97.44 188 LEU A N 1
ATOM 1479 C CA . LEU A 1 188 ? 22.719 33.688 16.344 1 97.44 188 LEU A CA 1
ATOM 1480 C C . LEU A 1 188 ? 23.625 34.875 16.188 1 97.44 188 LEU A C 1
ATOM 1482 O O . LEU A 1 188 ? 23.234 36 16.516 1 97.44 188 LEU A O 1
ATOM 1486 N N . SER A 1 189 ? 24.859 34.656 15.734 1 97.81 189 SER A N 1
ATOM 1487 C CA . SER A 1 189 ? 25.766 35.781 15.539 1 97.81 189 SER A CA 1
ATOM 1488 C C . SER A 1 189 ? 25.234 36.75 14.492 1 97.81 189 SER A C 1
ATOM 1490 O O . SER A 1 189 ? 25.125 37.938 14.75 1 97.81 189 SER A O 1
ATOM 1492 N N . THR A 1 190 ? 24.906 36.188 13.375 1 98.25 190 THR A N 1
ATOM 1493 C CA . THR A 1 190 ? 24.344 37 12.305 1 98.25 190 THR A CA 1
ATOM 1494 C C . THR A 1 190 ? 23.016 37.625 12.734 1 98.25 190 THR A C 1
ATOM 1496 O O . THR A 1 190 ? 22.75 38.781 12.438 1 98.25 190 THR A O 1
ATOM 1499 N N . TYR A 1 191 ? 22.219 36.844 13.422 1 98.31 191 TYR A N 1
ATOM 1500 C CA . TYR A 1 191 ? 20.938 37.344 13.93 1 98.31 191 TYR A CA 1
ATOM 1501 C C . TYR A 1 191 ? 21.125 38.562 14.82 1 98.31 191 TYR A C 1
ATOM 1503 O O . TYR A 1 191 ? 20.484 39.594 14.609 1 98.31 191 TYR A O 1
ATOM 1511 N N . GLN A 1 192 ? 22.062 38.531 15.695 1 97.94 192 GLN A N 1
ATOM 1512 C CA . GLN A 1 192 ? 22.328 39.625 16.641 1 97.94 192 GLN A CA 1
ATOM 1513 C C . GLN A 1 192 ? 22.828 40.875 15.906 1 97.94 192 GLN A C 1
ATOM 1515 O O . GLN A 1 192 ? 22.453 42 16.25 1 97.94 192 GLN A O 1
ATOM 1520 N N . GLN A 1 193 ? 23.625 40.625 14.977 1 98.06 193 GLN A N 1
ATOM 1521 C CA . GLN A 1 193 ? 24.141 41.719 14.18 1 98.06 193 GLN A CA 1
ATOM 1522 C C . GLN A 1 193 ? 23 42.438 13.453 1 98.06 193 GLN A C 1
ATOM 1524 O O . GLN A 1 193 ? 23 43.688 13.375 1 98.06 193 GLN A O 1
ATOM 1529 N N . LEU A 1 194 ? 22.062 41.656 12.961 1 98 194 LEU A N 1
ATOM 1530 C CA . LEU A 1 194 ? 21 42.219 12.125 1 98 194 LEU A CA 1
ATOM 1531 C C . LEU A 1 194 ? 19.969 42.938 12.977 1 98 194 LEU A C 1
ATOM 1533 O O . LEU A 1 194 ? 19.297 43.875 12.508 1 98 194 LEU A O 1
ATOM 1537 N N . ILE A 1 195 ? 19.844 42.531 14.258 1 98.06 195 ILE A N 1
ATOM 1538 C CA . ILE A 1 195 ? 18.828 43.219 15.062 1 98.06 195 ILE A CA 1
ATOM 1539 C C . ILE A 1 195 ? 19.469 44.406 15.812 1 98.06 195 ILE A C 1
ATOM 1541 O O . ILE A 1 195 ? 18.766 45.219 16.391 1 98.06 195 ILE A O 1
ATOM 1545 N N . ALA A 1 196 ? 20.75 44.594 15.82 1 97.5 196 ALA A N 1
ATOM 1546 C CA . ALA A 1 196 ? 21.469 45.594 16.562 1 97.5 196 ALA A CA 1
ATOM 1547 C C . ALA A 1 196 ? 20.953 47 16.234 1 97.5 196 ALA A C 1
ATOM 1549 O O . ALA A 1 196 ? 20.766 47.812 17.125 1 97.5 196 ALA A O 1
ATOM 1550 N N . PRO A 1 197 ? 20.734 47.25 15 1 97.12 197 PRO A N 1
ATOM 1551 C CA . PRO A 1 197 ? 20.25 48.594 14.656 1 97.12 197 PRO A CA 1
ATOM 1552 C C . PRO A 1 197 ? 18.844 48.875 15.188 1 97.12 197 PRO A C 1
ATOM 1554 O O . PRO A 1 197 ? 18.359 50 15.148 1 97.12 197 PRO A O 1
ATOM 1557 N N . LEU A 1 198 ? 18.172 47.844 15.703 1 97.44 198 LEU A N 1
ATOM 1558 C CA . LEU A 1 198 ? 16.781 47.969 16.156 1 97.44 198 LEU A CA 1
ATOM 1559 C C . LEU A 1 198 ? 16.719 48.156 17.656 1 97.44 198 LEU A C 1
ATOM 1561 O O . LEU A 1 198 ? 15.656 48 18.266 1 97.44 198 LEU A O 1
ATOM 1565 N N . ARG A 1 199 ? 17.781 48.562 18.25 1 96.88 199 ARG A N 1
ATOM 1566 C CA . ARG A 1 199 ? 17.891 48.688 19.703 1 96.88 199 ARG A CA 1
ATOM 1567 C C . ARG A 1 199 ? 16.859 49.656 20.25 1 96.88 199 ARG A C 1
ATOM 1569 O O . ARG A 1 199 ? 16.375 49.5 21.375 1 96.88 199 ARG A O 1
ATOM 1576 N N . ALA A 1 200 ? 16.5 50.625 19.5 1 95.81 200 ALA A N 1
ATOM 1577 C CA . ALA A 1 200 ? 15.57 51.656 19.953 1 95.81 200 ALA A CA 1
ATOM 1578 C C . ALA A 1 200 ? 14.125 51.219 19.719 1 95.81 200 ALA A C 1
ATOM 1580 O O . ALA A 1 200 ? 13.195 51.844 20.25 1 95.81 200 ALA A O 1
ATOM 1581 N N . GLU A 1 201 ? 13.961 50.188 19 1 94.62 201 GLU A N 1
ATOM 1582 C CA . GLU A 1 201 ? 12.609 49.719 18.688 1 94.62 201 GLU A CA 1
ATOM 1583 C C . GLU A 1 201 ? 11.969 49.062 19.906 1 94.62 201 GLU A C 1
ATOM 1585 O O . GLU A 1 201 ? 12.633 48.344 20.656 1 94.62 201 GLU A O 1
ATOM 1590 N N . PRO A 1 202 ? 10.688 49.344 20.109 1 93.44 202 PRO A N 1
ATOM 1591 C CA . PRO A 1 202 ? 9.961 48.75 21.234 1 93.44 202 PRO A CA 1
ATOM 1592 C C . PRO A 1 202 ? 10.031 47.219 21.25 1 93.44 202 PRO A C 1
ATOM 1594 O O . PRO A 1 202 ? 9.977 46.594 22.328 1 93.44 202 PRO A O 1
ATOM 1597 N N . LEU A 1 203 ? 10.227 46.594 20.125 1 95.56 203 LEU A N 1
ATOM 1598 C CA . LEU A 1 203 ? 10.195 45.125 20 1 95.56 203 LEU A CA 1
ATOM 1599 C C . LEU A 1 203 ? 11.578 44.531 20.266 1 95.56 203 LEU A C 1
ATOM 1601 O O . LEU A 1 203 ? 11.742 43.312 20.297 1 95.56 203 LEU A O 1
ATOM 1605 N N . TYR A 1 204 ? 12.516 45.406 20.484 1 96.75 204 TYR A N 1
ATOM 1606 C CA . TYR A 1 204 ? 13.898 44.938 20.578 1 96.75 204 TYR A CA 1
ATOM 1607 C C . TYR A 1 204 ? 14.055 43.938 21.734 1 96.75 204 TYR A C 1
ATOM 1609 O O . TYR A 1 204 ? 14.719 42.906 21.594 1 96.75 204 TYR A O 1
ATOM 1617 N N . PRO A 1 205 ? 13.469 44.188 22.938 1 96.5 205 PRO A N 1
ATOM 1618 C CA . PRO A 1 205 ? 13.586 43.188 24 1 96.5 205 PRO A CA 1
ATOM 1619 C C . PRO A 1 205 ? 13.047 41.812 23.578 1 96.5 205 PRO A C 1
ATOM 1621 O O . PRO A 1 205 ? 13.633 40.781 23.922 1 96.5 205 PRO A O 1
ATOM 1624 N N . PHE A 1 206 ? 11.938 41.812 22.891 1 97 206 PHE A N 1
ATOM 1625 C CA . PHE A 1 206 ? 11.391 40.594 22.344 1 97 206 PHE A CA 1
ATOM 1626 C C . PHE A 1 206 ? 12.383 39.938 21.375 1 97 206 PHE A C 1
ATOM 1628 O O . PHE A 1 206 ? 12.633 38.719 21.453 1 97 206 PHE A O 1
ATOM 1635 N N . LEU A 1 207 ? 12.953 40.688 20.453 1 97.88 207 LEU A N 1
ATOM 1636 C CA . LEU A 1 207 ? 13.883 40.188 19.453 1 97.88 207 LEU A CA 1
ATOM 1637 C C . LEU A 1 207 ? 15.078 39.5 20.109 1 97.88 207 LEU A C 1
ATOM 1639 O O . LEU A 1 207 ? 15.602 38.531 19.594 1 97.88 207 LEU A O 1
ATOM 1643 N N . GLN A 1 208 ? 15.477 40.031 21.219 1 97.19 208 GLN A N 1
ATOM 1644 C CA . GLN A 1 208 ? 16.625 39.469 21.938 1 97.19 208 GLN A CA 1
ATOM 1645 C C . GLN A 1 208 ? 16.312 38.094 22.5 1 97.19 208 GLN A C 1
ATOM 1647 O O . GLN A 1 208 ? 17.203 37.219 22.562 1 97.19 208 GLN A O 1
ATOM 1652 N N . GLN A 1 209 ? 15.102 37.875 22.859 1 97.19 209 GLN A N 1
ATOM 1653 C CA . GLN A 1 209 ? 14.727 36.625 23.531 1 97.19 209 GLN A CA 1
ATOM 1654 C C . GLN A 1 209 ? 14.109 35.625 22.547 1 97.19 209 GLN A C 1
ATOM 1656 O O . GLN A 1 209 ? 13.984 34.438 22.844 1 97.19 209 GLN A O 1
ATOM 1661 N N . TRP A 1 210 ? 13.727 36.125 21.391 1 97.25 210 TRP A N 1
ATOM 1662 C CA . TRP A 1 210 ? 12.93 35.406 20.422 1 97.25 210 TRP A CA 1
ATOM 1663 C C . TRP A 1 210 ? 13.594 34.062 20.062 1 97.25 210 TRP A C 1
ATOM 1665 O O . TRP A 1 210 ? 12.938 33.031 20.047 1 97.25 210 TRP A O 1
ATOM 1675 N N . PRO A 1 211 ? 14.883 33.938 19.859 1 97.25 211 PRO A N 1
ATOM 1676 C CA . PRO A 1 211 ? 15.516 32.656 19.484 1 97.25 211 PRO A CA 1
ATOM 1677 C C . PRO A 1 211 ? 15.375 31.594 20.578 1 97.25 211 PRO A C 1
ATOM 1679 O O . PRO A 1 211 ? 15.648 30.422 20.312 1 97.25 211 PRO A O 1
ATOM 1682 N N . TRP A 1 212 ? 14.906 32 21.75 1 96 212 TRP A N 1
ATOM 1683 C CA . TRP A 1 212 ? 14.852 31.078 22.875 1 96 212 TRP A CA 1
ATOM 1684 C C . TRP A 1 212 ? 13.406 30.812 23.281 1 96 212 TRP A C 1
ATOM 1686 O O . TRP A 1 212 ? 13.148 30.203 24.312 1 96 212 TRP A O 1
ATOM 1696 N N . LEU A 1 213 ? 12.508 31.266 22.5 1 96.38 213 LEU A N 1
ATOM 1697 C CA . LEU A 1 213 ? 11.102 31.125 22.859 1 96.38 213 LEU A CA 1
ATOM 1698 C C . LEU A 1 213 ? 10.547 29.797 22.375 1 96.38 213 LEU A C 1
ATOM 1700 O O . LEU A 1 213 ? 9.664 29.75 21.516 1 96.38 213 LEU A O 1
ATOM 1704 N N . PHE A 1 214 ? 11 28.734 22.938 1 97.12 214 PHE A N 1
ATOM 1705 C CA . PHE A 1 214 ? 10.492 27.391 22.766 1 97.12 214 PHE A CA 1
ATOM 1706 C C . PHE A 1 214 ? 10.562 26.609 24.078 1 97.12 214 PHE A C 1
ATOM 1708 O O . PHE A 1 214 ? 11.484 26.812 24.875 1 97.12 214 PHE A O 1
ATOM 1715 N N . GLY A 1 215 ? 9.547 25.797 24.328 1 97.38 215 GLY A N 1
ATOM 1716 C CA . GLY A 1 215 ? 9.461 25.047 25.578 1 97.38 215 GLY A CA 1
ATOM 1717 C C . GLY A 1 215 ? 8.031 24.828 26.047 1 97.38 215 GLY A C 1
ATOM 1718 O O . GLY A 1 215 ? 7.105 24.797 25.234 1 97.38 215 GLY A O 1
ATOM 1719 N N . GLU A 1 216 ? 7.93 24.656 27.312 1 97.31 216 GLU A N 1
ATOM 1720 C CA . GLU A 1 216 ? 6.609 24.422 27.891 1 97.31 216 GLU A CA 1
ATOM 1721 C C . GLU A 1 216 ? 5.652 25.562 27.562 1 97.31 216 GLU A C 1
ATOM 1723 O O . GLU A 1 216 ? 6.004 26.734 27.719 1 97.31 216 GLU A O 1
ATOM 1728 N N . ALA A 1 217 ? 4.422 25.219 27.141 1 97.62 217 ALA A N 1
ATOM 1729 C CA . ALA A 1 217 ? 3.473 26.188 26.609 1 97.62 217 ALA A CA 1
ATOM 1730 C C . ALA A 1 217 ? 3.199 27.297 27.609 1 97.62 217 ALA A C 1
ATOM 1732 O O . ALA A 1 217 ? 3.234 28.484 27.266 1 97.62 217 ALA A O 1
ATOM 1733 N N . ALA A 1 218 ? 2.982 26.953 28.844 1 95.75 218 ALA A N 1
ATOM 1734 C CA . ALA A 1 218 ? 2.66 27.938 29.875 1 95.75 218 ALA A CA 1
ATOM 1735 C C . ALA A 1 218 ? 3.795 28.953 30.047 1 95.75 218 ALA A C 1
ATOM 1737 O O . ALA A 1 218 ? 3.553 30.156 30.172 1 95.75 218 ALA A O 1
ATOM 1738 N N . THR A 1 219 ? 4.961 28.438 30.078 1 97.25 219 THR A N 1
ATOM 1739 C CA . THR A 1 219 ? 6.141 29.281 30.219 1 97.25 219 THR A CA 1
ATOM 1740 C C . THR A 1 219 ? 6.273 30.25 29.047 1 97.25 219 THR A C 1
ATOM 1742 O O . THR A 1 219 ? 6.512 31.438 29.219 1 97.25 219 THR A O 1
ATOM 1745 N N . ILE A 1 220 ? 6.094 29.734 27.875 1 97.5 220 ILE A N 1
ATOM 1746 C CA . ILE A 1 220 ? 6.25 30.516 26.656 1 97.5 220 ILE A CA 1
ATOM 1747 C C . ILE A 1 220 ? 5.188 31.625 26.625 1 97.5 220 ILE A C 1
ATOM 1749 O O . ILE A 1 220 ? 5.496 32.781 26.328 1 97.5 220 ILE A O 1
ATOM 1753 N N . PHE A 1 221 ? 3.934 31.328 26.953 1 96.56 221 PHE A N 1
ATOM 1754 C CA . PHE A 1 221 ? 2.863 32.312 26.922 1 96.56 221 PHE A CA 1
ATOM 1755 C C . PHE A 1 221 ? 3.094 33.406 27.953 1 96.56 221 PHE A C 1
ATOM 1757 O O . PHE A 1 221 ? 2.805 34.594 27.719 1 96.56 221 PHE A O 1
ATOM 1764 N N . THR A 1 222 ? 3.645 33.031 29.078 1 96.31 222 THR A N 1
ATOM 1765 C CA . THR A 1 222 ? 3.975 34 30.109 1 96.31 222 THR A CA 1
ATOM 1766 C C . THR A 1 222 ? 5.062 34.969 29.641 1 96.31 222 THR A C 1
ATOM 1768 O O . THR A 1 222 ? 4.953 36.188 29.812 1 96.31 222 THR A O 1
ATOM 1771 N N . GLN A 1 223 ? 6.039 34.406 29.062 1 96.56 223 GLN A N 1
ATOM 1772 C CA . GLN A 1 223 ? 7.133 35.219 28.531 1 96.56 223 GLN A CA 1
ATOM 1773 C C . GLN A 1 223 ? 6.637 36.156 27.453 1 96.56 223 GLN A C 1
ATOM 1775 O O . GLN A 1 223 ? 7.004 37.344 27.438 1 96.56 223 GLN A O 1
ATOM 1780 N N . LEU A 1 224 ? 5.82 35.656 26.594 1 96.06 224 LEU A N 1
ATOM 1781 C CA . LEU A 1 224 ? 5.293 36.469 25.5 1 96.06 224 LEU A CA 1
ATOM 1782 C C . LEU A 1 224 ? 4.453 37.625 26.031 1 96.06 224 LEU A C 1
ATOM 1784 O O . LEU A 1 224 ? 4.508 38.75 25.5 1 96.06 224 LEU A O 1
ATOM 1788 N N . ALA A 1 225 ? 3.689 37.375 27.047 1 94.38 225 ALA A N 1
ATOM 1789 C CA . ALA A 1 225 ? 2.84 38.406 27.641 1 94.38 225 ALA A CA 1
ATOM 1790 C C . ALA A 1 225 ? 3.676 39.531 28.203 1 94.38 225 ALA A C 1
ATOM 1792 O O . ALA A 1 225 ? 3.223 40.688 28.234 1 94.38 225 ALA A O 1
ATOM 1793 N N . GLN A 1 226 ? 4.895 39.219 28.531 1 94.44 226 GLN A N 1
ATOM 1794 C CA . GLN A 1 226 ? 5.797 40.25 29.094 1 94.44 226 GLN A CA 1
ATOM 1795 C C . GLN A 1 226 ? 6.535 40.969 27.984 1 94.44 226 GLN A C 1
ATOM 1797 O O . GLN A 1 226 ? 6.887 42.156 28.141 1 94.44 226 GLN A O 1
ATOM 1802 N N . LEU A 1 227 ? 6.684 40.312 26.906 1 94.5 227 LEU A N 1
ATOM 1803 C CA . LEU A 1 227 ? 7.598 40.812 25.891 1 94.5 227 LEU A CA 1
ATOM 1804 C C . LEU A 1 227 ? 6.832 41.562 24.797 1 94.5 227 LEU A C 1
ATOM 1806 O O . LEU A 1 227 ? 7.387 42.438 24.125 1 94.5 227 LEU A O 1
ATOM 1810 N N . LEU A 1 228 ? 5.57 41.156 24.594 1 93 228 LEU A N 1
ATOM 1811 C CA . LEU A 1 228 ? 4.812 41.688 23.469 1 93 228 LEU A CA 1
ATOM 1812 C C . LEU A 1 228 ? 3.641 42.531 23.953 1 93 228 LEU A C 1
ATOM 1814 O O . LEU A 1 228 ? 3.008 42.219 24.969 1 93 228 LEU A O 1
ATOM 1818 N N . PRO A 1 229 ? 3.418 43.625 23.156 1 89.75 229 PRO A N 1
ATOM 1819 C CA . PRO A 1 229 ? 2.15 44.312 23.438 1 89.75 229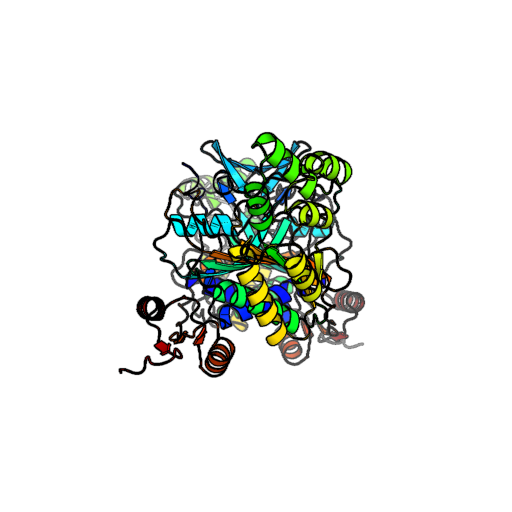 PRO A CA 1
ATOM 1820 C C . PRO A 1 229 ? 0.939 43.406 23.234 1 89.75 229 PRO A C 1
ATOM 1822 O O . PRO A 1 229 ? 0.943 42.562 22.344 1 89.75 229 PRO A O 1
ATOM 1825 N N . PRO A 1 230 ? -0.04 43.594 23.969 1 81.88 230 PRO A N 1
ATOM 1826 C CA . PRO A 1 230 ? -1.199 42.688 23.969 1 81.88 230 PRO A CA 1
ATOM 1827 C C . PRO A 1 230 ? -1.817 42.531 22.578 1 81.88 230 PRO A C 1
ATOM 1829 O O . PRO A 1 230 ? -2.367 41.469 22.266 1 81.88 230 PRO A O 1
ATOM 1832 N N . THR A 1 231 ? -1.707 43.469 21.75 1 86.31 231 THR A N 1
ATOM 1833 C CA . THR A 1 231 ? -2.424 43.406 20.484 1 86.31 231 THR A CA 1
ATOM 1834 C C . THR A 1 231 ? -1.51 42.906 19.375 1 86.31 231 THR A C 1
ATOM 1836 O O . THR A 1 231 ? -1.984 42.438 18.328 1 86.31 231 THR A O 1
ATOM 1839 N N . LEU A 1 232 ? -0.324 43 19.672 1 87.62 232 LEU A N 1
ATOM 1840 C CA . LEU A 1 232 ? 0.604 42.531 18.641 1 87.62 232 LEU A CA 1
ATOM 1841 C C . LEU A 1 232 ? 0.611 41.031 18.531 1 87.62 232 LEU A C 1
ATOM 1843 O O . LEU A 1 232 ? 0.729 40.312 19.531 1 87.62 232 LEU A O 1
ATOM 1847 N N . LEU A 1 233 ? 0.391 40.5 17.359 1 91.44 233 LEU A N 1
ATOM 1848 C CA . LEU A 1 233 ? 0.448 39.094 17.016 1 91.44 233 LEU A CA 1
ATOM 1849 C C . LEU A 1 233 ? -0.691 38.312 17.688 1 91.44 233 LEU A C 1
ATOM 1851 O O . LEU A 1 233 ? -0.61 37.094 17.844 1 91.44 233 LEU A O 1
ATOM 1855 N N . HIS A 1 234 ? -1.715 39.031 18.141 1 91.75 234 HIS A N 1
ATOM 1856 C CA . HIS A 1 234 ? -2.855 38.406 18.812 1 91.75 234 HIS A CA 1
ATOM 1857 C C . HIS A 1 234 ? -3.52 37.375 17.906 1 91.75 234 HIS A C 1
ATOM 1859 O O . HIS A 1 234 ? -3.895 36.312 18.359 1 91.75 234 HIS A O 1
ATOM 1865 N N . SER A 1 235 ? -3.662 37.656 16.672 1 91.94 235 SER A N 1
ATOM 1866 C CA . SER A 1 235 ? -4.324 36.75 15.711 1 91.94 235 SER A CA 1
ATOM 1867 C C . SER A 1 235 ? -3.553 35.469 15.531 1 91.94 235 SER A C 1
ATOM 1869 O O . SER A 1 235 ? -4.121 34.438 15.117 1 91.94 235 SER A O 1
ATOM 1871 N N . ARG A 1 236 ? -2.271 35.438 15.852 1 93.81 236 ARG A N 1
ATOM 1872 C CA . ARG A 1 236 ? -1.439 34.219 15.75 1 93.81 236 ARG A CA 1
ATOM 1873 C C . ARG A 1 236 ? -1.425 33.469 17.062 1 93.81 236 ARG A C 1
ATOM 1875 O O . ARG A 1 236 ? -1.506 32.219 17.062 1 93.81 236 ARG A O 1
ATOM 1882 N N . LEU A 1 237 ? -1.414 34.219 18.141 1 95.5 237 LEU A N 1
ATOM 1883 C CA . LEU A 1 237 ? -1.225 33.594 19.438 1 95.5 237 LEU A CA 1
ATOM 1884 C C . LEU A 1 237 ? -2.537 33.031 19.969 1 95.5 237 LEU A C 1
ATOM 1886 O O . LEU A 1 237 ? -2.539 32.031 20.672 1 95.5 237 LEU A O 1
ATOM 1890 N N . LYS A 1 238 ? -3.633 33.625 19.656 1 95.44 238 LYS A N 1
ATOM 1891 C CA . LYS A 1 238 ? -4.918 33.25 20.219 1 95.44 238 LYS A CA 1
ATOM 1892 C C . LYS A 1 238 ? -5.266 31.797 19.844 1 95.44 238 LYS A C 1
ATOM 1894 O O . LYS A 1 238 ? -5.562 30.984 20.703 1 95.44 238 LYS A O 1
ATOM 1899 N N . PRO A 1 239 ? -5.18 31.453 18.531 1 96.19 239 PRO A N 1
ATOM 1900 C CA . PRO A 1 239 ? -5.465 30.062 18.172 1 96.19 239 PRO A CA 1
ATOM 1901 C C . PRO A 1 239 ? -4.512 29.078 18.859 1 96.19 239 PRO A C 1
ATOM 1903 O O . PRO A 1 239 ? -4.918 27.969 19.203 1 96.19 239 PRO A O 1
ATOM 1906 N N . LEU A 1 240 ? -3.279 29.453 19.016 1 97.38 240 LEU A N 1
ATOM 1907 C CA . LEU A 1 240 ? -2.307 28.594 19.688 1 97.38 240 LEU A CA 1
ATOM 1908 C C . LEU A 1 240 ? -2.703 28.375 21.141 1 97.38 240 LEU A C 1
ATOM 1910 O O . LEU A 1 240 ? -2.689 27.234 21.625 1 97.38 240 LEU A O 1
ATOM 1914 N N . GLN A 1 241 ? -3.033 29.453 21.797 1 97.44 241 GLN A N 1
ATOM 1915 C CA . GLN A 1 241 ? -3.439 29.391 23.188 1 97.44 241 GLN A CA 1
ATOM 1916 C C . GLN A 1 241 ? -4.699 28.547 23.359 1 97.44 241 GLN A C 1
ATOM 1918 O O . GLN A 1 241 ? -4.781 27.719 24.281 1 97.44 241 GLN A O 1
ATOM 1923 N N . GLN A 1 242 ? -5.641 28.75 22.484 1 97.62 242 GLN A N 1
ATOM 1924 C CA . GLN A 1 242 ? -6.879 27.984 22.531 1 97.62 242 GLN A CA 1
ATOM 1925 C C . GLN A 1 242 ? -6.609 26.5 22.328 1 97.62 242 GLN A C 1
ATOM 1927 O O . GLN A 1 242 ? -7.203 25.656 23 1 97.62 242 GLN A O 1
ATOM 1932 N N . THR A 1 243 ? -5.75 26.156 21.406 1 98.5 243 THR A N 1
ATOM 1933 C CA . THR A 1 243 ? -5.438 24.766 21.109 1 98.5 243 THR A CA 1
ATOM 1934 C C . THR A 1 243 ? -4.707 24.109 22.281 1 98.5 243 THR A C 1
ATOM 1936 O O . THR A 1 243 ? -4.984 22.953 22.625 1 98.5 243 THR A O 1
ATOM 1939 N N . VAL A 1 244 ? -3.777 24.844 22.875 1 98.38 244 VAL A N 1
ATOM 1940 C CA . VAL A 1 244 ? -3.066 24.328 24.047 1 98.38 244 VAL A CA 1
ATOM 1941 C C . VAL A 1 244 ? -4.062 24.031 25.172 1 98.38 244 VAL A C 1
ATOM 1943 O O . VAL A 1 244 ? -4.016 22.953 25.766 1 98.38 244 VAL A O 1
ATOM 1946 N N . ALA A 1 245 ? -4.957 24.953 25.422 1 97.75 245 ALA A N 1
ATOM 1947 C CA . ALA A 1 245 ? -5.965 24.766 26.469 1 97.75 245 ALA A CA 1
ATOM 1948 C C . ALA A 1 245 ? -6.84 23.547 26.172 1 97.75 245 ALA A C 1
ATOM 1950 O O . ALA A 1 245 ? -7.129 22.75 27.062 1 97.75 245 ALA A O 1
ATOM 1951 N N . PHE A 1 246 ? -7.258 23.406 24.984 1 97.75 246 PHE A N 1
ATOM 1952 C CA . PHE A 1 246 ? -8.07 22.281 24.531 1 97.75 246 PHE A CA 1
ATOM 1953 C C . PHE A 1 246 ? -7.348 20.953 24.781 1 97.75 246 PHE A C 1
ATOM 1955 O O . PHE A 1 246 ? -7.922 20.031 25.359 1 97.75 246 PHE A O 1
ATOM 1962 N N . LEU A 1 247 ? -6.074 20.906 24.328 1 98.06 247 LEU A N 1
ATOM 1963 C CA . LEU A 1 247 ? -5.297 19.672 24.438 1 98.06 247 LEU A CA 1
ATOM 1964 C C . LEU A 1 247 ? -5.031 19.312 25.891 1 98.06 247 LEU A C 1
ATOM 1966 O O . LEU A 1 247 ? -5.074 18.141 26.266 1 98.06 247 LEU A O 1
ATOM 1970 N N . GLN A 1 248 ? -4.738 20.359 26.719 1 97 248 GLN A N 1
ATOM 1971 C CA . GLN A 1 248 ? -4.496 20.109 28.141 1 97 248 GLN A CA 1
ATOM 1972 C C . GLN A 1 248 ? -5.73 19.531 28.812 1 97 248 GLN A C 1
ATOM 1974 O O . GLN A 1 248 ? -5.609 18.688 29.719 1 97 248 GLN A O 1
ATOM 1979 N N . HIS A 1 249 ? -6.84 19.953 28.375 1 96.12 249 HIS A N 1
ATOM 1980 C CA . HIS A 1 249 ? -8.094 19.469 28.938 1 96.12 249 HIS A CA 1
ATOM 1981 C C . HIS A 1 249 ? -8.406 18.062 28.453 1 96.12 249 HIS A C 1
ATOM 1983 O O . HIS A 1 249 ? -8.781 17.188 29.25 1 96.12 249 HIS A O 1
ATOM 1989 N N . GLN A 1 250 ? -8.281 17.797 27.234 1 95.25 250 GLN A N 1
ATOM 1990 C CA . GLN A 1 250 ? -8.695 16.547 26.609 1 95.25 250 GLN A CA 1
ATOM 1991 C C . GLN A 1 250 ? -7.688 15.43 26.875 1 95.25 250 GLN A C 1
ATOM 1993 O O . GLN A 1 250 ? -8.062 14.273 27.031 1 95.25 250 GLN A O 1
ATOM 1998 N N . PHE A 1 251 ? -6.445 15.836 26.859 1 96 251 PHE A N 1
ATOM 1999 C CA . PHE A 1 251 ? -5.363 14.867 26.984 1 96 251 PHE A CA 1
ATOM 2000 C C . PHE A 1 251 ? -4.359 15.32 28.031 1 96 251 PHE A C 1
ATOM 2002 O O . PHE A 1 251 ? -3.217 15.648 27.719 1 96 251 PHE A O 1
ATOM 2009 N N . PRO A 1 252 ? -4.672 15.172 29.312 1 94.81 252 PRO A N 1
ATOM 2010 C CA . PRO A 1 252 ? -3.828 15.703 30.391 1 94.81 252 PRO A CA 1
ATOM 2011 C C . PRO A 1 252 ? -2.48 14.992 30.484 1 94.81 252 PRO A C 1
ATOM 2013 O O . PRO A 1 252 ? -1.535 15.531 31.078 1 94.81 252 PRO A O 1
ATOM 2016 N N . GLN A 1 253 ? -2.355 13.867 29.891 1 93.56 253 GLN A N 1
ATOM 2017 C CA . GLN A 1 253 ? -1.126 13.094 30.016 1 93.56 253 GLN A CA 1
ATOM 2018 C C . GLN A 1 253 ? -0.112 13.508 28.953 1 93.56 253 GLN A C 1
ATOM 2020 O O . GLN A 1 253 ? 1.056 13.117 29.016 1 93.56 253 GLN A O 1
ATOM 2025 N N . VAL A 1 254 ? -0.526 14.281 28 1 95.69 254 VAL A N 1
ATOM 2026 C CA . VAL A 1 254 ? 0.341 14.688 26.891 1 95.69 254 VAL A CA 1
ATOM 2027 C C . VAL A 1 254 ? 1.085 15.969 27.266 1 95.69 254 VAL A C 1
ATOM 2029 O 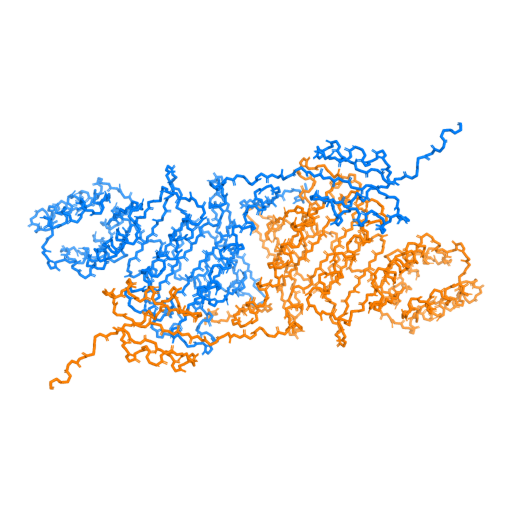O . VAL A 1 254 ? 0.494 16.906 27.812 1 95.69 254 VAL A O 1
ATOM 2032 N N . THR A 1 255 ? 2.389 15.969 27.047 1 96.06 255 THR A N 1
ATOM 2033 C CA . THR A 1 255 ? 3.176 17.188 27.219 1 96.06 255 THR A CA 1
ATOM 2034 C C . THR A 1 255 ? 2.992 18.125 26.031 1 96.06 255 THR A C 1
ATOM 2036 O O . THR A 1 255 ? 3.188 17.719 24.875 1 96.06 255 THR A O 1
ATOM 2039 N N . ILE A 1 256 ? 2.623 19.312 26.297 1 97.69 256 ILE A N 1
ATOM 2040 C CA . ILE A 1 256 ? 2.406 20.297 25.234 1 97.69 256 ILE A CA 1
ATOM 2041 C C . ILE A 1 256 ? 3.496 21.359 25.281 1 97.69 256 ILE A C 1
ATOM 2043 O O . ILE A 1 256 ? 3.699 22 26.312 1 97.69 256 ILE A O 1
ATOM 2047 N N . THR A 1 257 ? 4.195 21.516 24.188 1 97.62 257 THR A N 1
ATOM 2048 C CA . THR A 1 257 ? 5.207 22.562 24.062 1 97.62 257 THR A CA 1
ATOM 2049 C C . THR A 1 257 ? 4.883 23.484 22.891 1 97.62 257 THR A C 1
ATOM 2051 O O . THR A 1 257 ? 4.074 23.141 22.016 1 97.62 257 THR A O 1
ATOM 2054 N N . VAL A 1 258 ? 5.426 24.656 22.953 1 98.31 258 VAL A N 1
ATOM 2055 C CA . VAL A 1 258 ? 5.293 25.641 21.891 1 98.31 258 VAL A CA 1
ATOM 2056 C C . VAL A 1 258 ? 6.676 26.062 21.391 1 98.31 258 VAL A C 1
ATOM 2058 O O . VAL A 1 258 ? 7.59 26.281 22.188 1 98.31 258 VAL A O 1
ATOM 2061 N N . ASP A 1 259 ? 6.836 26.062 20.109 1 98.06 259 ASP A N 1
ATOM 2062 C CA . ASP A 1 259 ? 8.078 26.516 19.484 1 98.06 259 ASP A CA 1
ATOM 2063 C C . ASP A 1 259 ? 7.809 27.609 18.453 1 98.06 259 ASP A C 1
ATOM 2065 O O . ASP A 1 259 ? 7.402 27.328 17.328 1 98.06 259 ASP A O 1
ATOM 2069 N N . LEU A 1 260 ? 8.117 28.812 18.766 1 97.06 260 LEU A N 1
ATOM 2070 C CA . LEU A 1 260 ? 7.859 29.953 17.891 1 97.06 260 LEU A CA 1
ATOM 2071 C C . LEU A 1 260 ? 9.094 30.297 17.062 1 97.06 260 LEU A C 1
ATOM 2073 O O . LEU A 1 260 ? 9.211 31.406 16.547 1 97.06 260 LEU A O 1
ATOM 2077 N N . THR A 1 261 ? 10.039 29.375 17 1 96.56 261 THR A N 1
ATOM 2078 C CA . THR A 1 261 ? 11.289 29.625 16.281 1 96.56 261 THR A CA 1
ATOM 2079 C C . THR A 1 261 ? 11.422 28.688 15.086 1 96.56 261 THR A C 1
ATOM 2081 O O . THR A 1 261 ? 12.359 28.812 14.289 1 96.56 261 THR A O 1
ATOM 2084 N N . SER A 1 262 ? 10.477 27.797 14.977 1 95.12 262 SER A N 1
ATOM 2085 C CA . SER A 1 262 ? 10.586 26.75 13.969 1 95.12 262 SER A CA 1
ATOM 2086 C C . SER A 1 262 ? 10.07 27.219 12.617 1 95.12 262 SER A C 1
ATOM 2088 O O . SER A 1 262 ? 9.078 27.953 12.547 1 95.12 262 SER A O 1
ATOM 2090 N N . GLN A 1 263 ? 10.805 26.781 11.578 1 94.38 263 GLN A N 1
ATOM 2091 C CA . GLN A 1 263 ? 10.32 27 10.219 1 94.38 263 GLN A CA 1
ATOM 2092 C C . GLN A 1 263 ? 9.211 26 9.875 1 94.38 263 GLN A C 1
ATOM 2094 O O . GLN A 1 263 ? 9.289 24.828 10.234 1 94.38 263 GLN A O 1
ATOM 2099 N N . PRO A 1 264 ? 8.148 26.516 9.266 1 93.5 264 PRO A N 1
ATOM 2100 C CA . PRO A 1 264 ? 7.121 25.562 8.82 1 93.5 264 PRO A CA 1
ATOM 2101 C C . PRO A 1 264 ? 7.672 24.5 7.887 1 93.5 264 PRO A C 1
ATOM 2103 O O . PRO A 1 264 ? 8.641 24.734 7.164 1 93.5 264 PRO A O 1
ATOM 2106 N N . PRO A 1 265 ? 7.02 23.297 7.945 1 90.12 265 PRO A N 1
ATOM 2107 C CA . PRO A 1 265 ? 7.527 22.188 7.125 1 90.12 265 PRO A CA 1
ATOM 2108 C C . PRO A 1 265 ? 7.473 22.484 5.629 1 90.12 265 PRO A C 1
ATOM 2110 O O . PRO A 1 265 ? 8.297 22 4.863 1 90.12 265 PRO A O 1
ATOM 2113 N N . GLN A 1 266 ? 6.477 23.188 5.195 1 91.88 266 GLN A N 1
ATOM 2114 C CA . GLN A 1 266 ? 6.289 23.562 3.799 1 91.88 266 GLN A CA 1
ATOM 2115 C C . GLN A 1 266 ? 5.773 25 3.689 1 91.88 266 GLN A C 1
ATOM 2117 O O . GLN A 1 266 ? 5.16 25.516 4.625 1 91.88 266 GLN A O 1
ATOM 2122 N N . SER A 1 267 ? 5.977 25.547 2.527 1 89.44 267 SER A N 1
ATOM 2123 C CA . SER A 1 267 ? 5.652 26.953 2.326 1 89.44 267 SER A CA 1
ATOM 2124 C C . SER A 1 267 ? 4.148 27.172 2.242 1 89.44 267 SER A C 1
ATOM 2126 O O . SER A 1 267 ? 3.664 28.297 2.424 1 89.44 267 SER A O 1
ATOM 2128 N N . TYR A 1 268 ? 3.441 26.094 2.027 1 91.69 268 TYR A N 1
ATOM 2129 C CA . TYR A 1 268 ? 2.01 26.281 1.82 1 91.69 268 TYR A CA 1
ATOM 2130 C C . TYR A 1 268 ? 1.265 26.297 3.148 1 91.69 268 TYR A C 1
ATOM 2132 O O . TYR A 1 268 ? 0.057 26.547 3.188 1 91.69 268 TYR A O 1
ATOM 2140 N N . TYR A 1 269 ? 1.981 26.141 4.234 1 96.12 269 TYR A N 1
ATOM 2141 C CA . TYR A 1 269 ? 1.349 26.234 5.543 1 96.12 269 TYR A CA 1
ATOM 2142 C C . TYR A 1 269 ? 0.954 27.672 5.855 1 96.12 269 TYR A C 1
ATOM 2144 O O . TYR A 1 269 ? 1.722 28.609 5.598 1 96.12 269 TYR A O 1
ATOM 2152 N N . THR A 1 270 ? -0.26 27.875 6.508 1 96.81 270 THR A N 1
ATOM 2153 C CA . THR A 1 270 ? -0.761 29.234 6.703 1 96.81 270 THR A CA 1
ATOM 2154 C C . THR A 1 270 ? -1.105 29.484 8.172 1 96.81 270 THR A C 1
ATOM 2156 O O . THR A 1 270 ? -1.41 30.609 8.562 1 96.81 270 THR A O 1
ATOM 2159 N N . GLY A 1 271 ? -1.105 28.5 9.008 1 97.38 271 GLY A N 1
ATOM 2160 C CA . GLY A 1 271 ? -1.49 28.641 10.406 1 97.38 271 GLY A CA 1
ATOM 2161 C C . GLY A 1 271 ? -0.741 27.703 11.328 1 97.38 271 GLY A C 1
ATOM 2162 O O . GLY A 1 271 ? 0.47 27.516 11.188 1 97.38 271 GLY A O 1
ATOM 2163 N N . LEU A 1 272 ? -1.464 27.203 12.32 1 98.06 272 LEU A N 1
ATOM 2164 C CA . LEU A 1 272 ? -0.909 26.266 13.297 1 98.06 272 LEU A CA 1
ATOM 2165 C C . LEU A 1 272 ? -0.287 25.062 12.602 1 98.06 272 LEU A C 1
ATOM 2167 O O . LEU A 1 272 ? -0.866 24.516 11.664 1 98.06 272 LEU A O 1
ATOM 2171 N N . PHE A 1 273 ? 0.901 24.719 12.945 1 98.31 273 PHE A N 1
ATOM 2172 C CA . PHE A 1 273 ? 1.48 23.422 12.578 1 98.31 273 PHE A CA 1
ATOM 2173 C C . PHE A 1 273 ? 2.09 22.734 13.797 1 98.31 273 PHE A C 1
ATOM 2175 O O . PHE A 1 273 ? 2.281 23.375 14.844 1 98.31 273 PHE A O 1
ATOM 2182 N N . PHE A 1 274 ? 2.275 21.453 13.719 1 98.5 274 PHE A N 1
ATOM 2183 C CA . PHE A 1 274 ? 2.656 20.719 14.914 1 98.5 274 PHE A CA 1
ATOM 2184 C C . PHE A 1 274 ? 3.51 19.5 14.555 1 98.5 274 PHE A C 1
ATOM 2186 O O . PHE A 1 274 ? 3.453 19.016 13.422 1 98.5 274 PHE A O 1
ATOM 2193 N N . HIS A 1 275 ? 4.285 19.031 15.484 1 97.75 275 HIS A N 1
ATOM 2194 C CA . HIS A 1 275 ? 5.059 17.797 15.5 1 97.75 275 HIS A CA 1
ATOM 2195 C C . HIS A 1 275 ? 4.836 17.016 16.797 1 97.75 275 HIS A C 1
ATOM 2197 O O . HIS A 1 275 ? 4.715 17.609 17.859 1 97.75 275 HIS A O 1
ATOM 2203 N N . ALA A 1 276 ? 4.773 15.758 16.641 1 97.31 276 ALA A N 1
ATOM 2204 C CA . ALA A 1 276 ? 4.652 14.922 17.844 1 97.31 276 ALA A CA 1
ATOM 2205 C C . ALA A 1 276 ? 5.848 13.984 17.969 1 97.31 276 ALA A C 1
ATOM 2207 O O . ALA A 1 276 ? 6.262 13.352 17 1 97.31 276 ALA A O 1
ATOM 2208 N N . TYR A 1 277 ? 6.297 13.883 19.219 1 95.88 277 TYR A N 1
ATOM 2209 C CA . TYR A 1 277 ? 7.465 13.062 19.516 1 95.88 277 TYR A CA 1
ATOM 2210 C C . TYR A 1 277 ? 7.152 12.062 20.625 1 95.88 277 TYR A C 1
ATOM 2212 O O . TYR A 1 277 ? 6.371 12.359 21.547 1 95.88 277 TYR A O 1
ATOM 2220 N N . ALA A 1 278 ? 7.777 10.867 20.453 1 91.5 278 ALA A N 1
ATOM 2221 C CA . ALA A 1 278 ? 7.863 9.984 21.609 1 91.5 278 ALA A CA 1
ATOM 2222 C C . ALA A 1 278 ? 9.047 10.352 22.5 1 91.5 278 ALA A C 1
ATOM 2224 O O . ALA A 1 278 ? 9.969 11.047 22.062 1 91.5 278 ALA A O 1
ATOM 2225 N N . SER A 1 279 ? 9.016 9.836 23.719 1 78.5 279 SER A N 1
ATOM 2226 C CA . SER A 1 279 ? 10.102 10.148 24.641 1 78.5 279 SER A CA 1
ATOM 2227 C C . SER A 1 279 ? 11.453 9.781 24.062 1 78.5 279 SER A C 1
ATOM 2229 O O . SER A 1 279 ? 11.617 8.703 23.469 1 78.5 279 SER A O 1
ATOM 2231 N N . ASP A 1 280 ? 12.359 10.703 24.047 1 72.12 280 ASP A N 1
ATOM 2232 C CA . ASP A 1 280 ? 13.773 10.523 23.719 1 72.12 280 ASP A CA 1
ATOM 2233 C C . ASP A 1 280 ? 13.977 10.375 22.219 1 72.12 280 ASP A C 1
ATOM 2235 O O . ASP A 1 280 ? 15.047 9.953 21.766 1 72.12 280 ASP A O 1
ATOM 2239 N N . SER A 1 281 ? 12.844 10.531 21.516 1 80.56 281 SER A N 1
ATOM 2240 C CA . SER A 1 281 ? 13.047 10.43 20.078 1 80.56 281 SER A CA 1
ATOM 2241 C C . SER A 1 281 ? 13.195 11.805 19.453 1 80.56 281 SER A C 1
ATOM 2243 O O . SER A 1 281 ? 12.555 12.766 19.875 1 80.56 281 SER A O 1
ATOM 2245 N N . ARG A 1 282 ? 14.141 11.93 18.547 1 80.94 282 ARG A N 1
ATOM 2246 C CA . ARG A 1 282 ? 14.312 13.148 17.766 1 80.94 282 ARG A CA 1
ATOM 2247 C C . ARG A 1 282 ? 13.398 13.148 16.547 1 80.94 282 ARG A C 1
ATOM 2249 O O . ARG A 1 282 ? 13.148 14.203 15.953 1 80.94 282 ARG A O 1
ATOM 2256 N N . GLN A 1 283 ? 12.914 12.016 16.156 1 88 283 GLN A N 1
ATOM 2257 C CA . GLN A 1 283 ? 12.039 11.875 15.008 1 88 283 GLN A CA 1
ATOM 2258 C C . GLN A 1 283 ? 10.57 11.977 15.414 1 88 283 GLN A C 1
ATOM 2260 O O . GLN A 1 283 ? 10.148 11.336 16.375 1 88 283 GLN A O 1
ATOM 2265 N N . TYR A 1 284 ? 9.914 12.898 14.719 1 93.38 284 TYR A N 1
ATOM 2266 C CA . TYR A 1 284 ? 8.508 13.008 15.086 1 93.38 284 TYR A CA 1
ATOM 2267 C C . TYR A 1 284 ? 7.703 11.844 14.531 1 93.38 284 TYR A C 1
ATOM 2269 O O . TYR A 1 284 ? 8.031 11.312 13.461 1 93.38 284 TYR A O 1
ATOM 2277 N N . LEU A 1 285 ? 6.641 11.484 15.211 1 96.44 285 LEU A N 1
ATOM 2278 C CA . LEU A 1 285 ? 5.762 10.367 14.875 1 96.44 285 LEU A CA 1
ATOM 2279 C C . LEU A 1 285 ? 4.672 10.812 13.906 1 96.44 285 LEU A C 1
ATOM 2281 O O . LEU A 1 285 ? 4.211 10.023 13.078 1 96.44 285 LEU A O 1
ATOM 2285 N N . PHE A 1 286 ? 4.191 12.008 14.078 1 97.31 286 PHE A N 1
ATOM 2286 C CA . PHE A 1 286 ? 3.273 12.617 13.125 1 97.31 286 PHE A CA 1
ATOM 2287 C C . PHE A 1 286 ? 3.432 14.133 13.117 1 97.31 286 PHE A C 1
ATOM 2289 O O . PHE A 1 286 ? 4.027 14.703 14.031 1 97.31 286 PHE A O 1
ATOM 2296 N N . SER A 1 287 ? 3.07 14.734 12.055 1 97.75 287 SER A N 1
ATOM 2297 C CA . SER A 1 287 ? 3.105 16.172 11.867 1 97.75 287 SER A CA 1
ATOM 2298 C C . SER A 1 287 ? 1.927 16.656 11.023 1 97.75 287 SER A C 1
ATOM 2300 O O . SER A 1 287 ? 1.248 15.844 10.383 1 97.75 287 SER A O 1
ATOM 2302 N N . GLY A 1 288 ? 1.628 17.875 11.094 1 97.88 288 GLY A N 1
ATOM 2303 C CA . GLY A 1 288 ? 0.535 18.453 10.32 1 97.88 288 GLY A CA 1
ATOM 2304 C C . GLY A 1 288 ? 0.324 19.922 10.594 1 97.88 288 GLY A C 1
ATOM 2305 O O . GLY A 1 288 ? 1.212 20.594 11.125 1 97.88 288 GLY A O 1
ATOM 2306 N N . GLY A 1 289 ? -0.744 20.422 10.047 1 98.25 289 GLY A N 1
ATOM 2307 C CA . GLY A 1 289 ? -1.066 21.828 10.25 1 98.25 289 GLY A CA 1
ATOM 2308 C C . GLY A 1 289 ? -2.057 22.359 9.234 1 98.25 289 GLY A C 1
ATOM 2309 O O . GLY A 1 289 ? -2.705 21.594 8.523 1 98.25 289 GLY A O 1
ATOM 2310 N N . ARG A 1 290 ? -2.213 23.688 9.328 1 98.31 290 ARG A N 1
ATOM 2311 C CA . ARG A 1 290 ? -3.217 24.375 8.523 1 98.31 290 ARG A CA 1
ATOM 2312 C C . ARG A 1 290 ? -2.592 25 7.281 1 98.31 290 ARG A C 1
ATOM 2314 O O . ARG A 1 290 ? -1.531 25.625 7.355 1 98.31 290 ARG A O 1
ATOM 2321 N N . TYR A 1 291 ? -3.227 24.844 6.168 1 96.94 291 TYR A N 1
ATOM 2322 C CA . TYR A 1 291 ? -2.836 25.438 4.895 1 96.94 291 TYR A CA 1
ATOM 2323 C C . TYR A 1 291 ? -4.059 25.906 4.113 1 96.94 291 TYR A C 1
ATOM 2325 O O . TYR A 1 291 ? -4.5 25.25 3.176 1 96.94 291 TYR A O 1
ATOM 2333 N N . ASP A 1 292 ? -4.457 27.188 4.297 1 97.06 292 ASP A N 1
ATOM 2334 C CA . ASP A 1 292 ? -5.75 27.719 3.883 1 97.06 292 ASP A CA 1
ATOM 2335 C C . ASP A 1 292 ? -5.719 28.172 2.426 1 97.06 292 ASP A C 1
ATOM 2337 O O . ASP A 1 292 ? -6.68 28.766 1.933 1 97.06 292 ASP A O 1
ATOM 2341 N N . GLN A 1 293 ? -4.691 28 1.793 1 95 293 GLN A N 1
ATOM 2342 C CA . GLN A 1 293 ? -4.609 28.359 0.382 1 95 293 GLN A CA 1
ATOM 2343 C C . GLN A 1 293 ? -4.441 27.109 -0.494 1 95 293 GLN A C 1
ATOM 2345 O O . GLN A 1 293 ? -3.701 27.141 -1.48 1 95 293 GLN A O 1
ATOM 2350 N N . LEU A 1 294 ? -5.164 26.125 0.094 1 90.56 294 LEU A N 1
ATOM 2351 C CA . LEU A 1 294 ? -5.145 24.906 -0.715 1 90.56 294 LEU A CA 1
ATOM 2352 C C . LEU A 1 294 ? -5.727 25.172 -2.1 1 90.56 294 LEU A C 1
ATOM 2354 O O . LEU A 1 294 ? -6.738 25.875 -2.232 1 90.56 294 LEU A O 1
ATOM 2358 N N . LEU A 1 295 ? -5.238 24.797 -3.201 1 90.5 295 LEU A N 1
ATOM 2359 C CA . LEU A 1 295 ? -5.676 24.875 -4.59 1 90.5 295 LEU A CA 1
ATOM 2360 C C . LEU A 1 295 ? -5.098 26.109 -5.273 1 90.5 295 LEU A C 1
ATOM 2362 O O . LEU A 1 295 ? -5.359 26.344 -6.457 1 90.5 295 LEU A O 1
ATOM 2366 N N . ALA A 1 296 ? -4.387 26.922 -4.527 1 90.12 296 ALA A N 1
ATOM 2367 C CA . ALA A 1 296 ? -3.793 28.125 -5.109 1 90.12 296 ALA A CA 1
ATOM 2368 C C . ALA A 1 296 ? -3.02 27.797 -6.383 1 90.12 296 ALA A C 1
ATOM 2370 O O . ALA A 1 296 ? -3.154 28.484 -7.395 1 90.12 296 ALA A O 1
ATOM 2371 N N . SER A 1 297 ? -2.311 26.766 -6.348 1 86.94 297 SER A N 1
ATOM 2372 C CA . SER A 1 297 ? -1.448 26.406 -7.469 1 86.94 297 SER A CA 1
ATOM 2373 C C . SER A 1 297 ? -2.262 25.875 -8.641 1 86.94 297 SER A C 1
ATOM 2375 O O . SER A 1 297 ? -1.74 25.734 -9.75 1 86.94 297 SER A O 1
ATOM 2377 N N . PHE A 1 298 ? -3.428 25.609 -8.445 1 88.25 298 PHE A N 1
ATOM 2378 C CA . PHE A 1 298 ? -4.301 25.109 -9.492 1 88.25 298 PHE A CA 1
ATOM 2379 C C . PHE A 1 298 ? -5.223 26.203 -10.008 1 88.25 298 PHE A C 1
ATOM 2381 O O . PHE A 1 298 ? -6.168 25.938 -10.758 1 88.25 298 PHE A O 1
ATOM 2388 N N . GLN A 1 299 ? -4.965 27.453 -9.531 1 84.69 299 GLN A N 1
ATOM 2389 C CA . GLN A 1 299 ? -5.68 28.641 -9.977 1 84.69 299 GLN A CA 1
ATOM 2390 C C . GLN A 1 299 ? -7.176 28.516 -9.711 1 84.69 299 GLN A C 1
ATOM 2392 O O . GLN A 1 299 ? -7.996 28.828 -10.578 1 84.69 299 GLN A O 1
ATOM 2397 N N . GLN A 1 300 ? -7.441 27.938 -8.625 1 86.75 300 GLN A N 1
ATOM 2398 C CA . GLN A 1 300 ? -8.82 27.797 -8.164 1 86.75 300 GLN A CA 1
ATOM 2399 C C . GLN A 1 300 ? -9.031 28.531 -6.852 1 86.75 300 GLN A C 1
ATOM 2401 O O . GLN A 1 300 ? -8.086 29.047 -6.258 1 86.75 300 GLN A O 1
ATOM 2406 N N . ASP A 1 301 ? -10.312 28.641 -6.492 1 87.75 301 ASP A N 1
ATOM 2407 C CA . ASP A 1 301 ? -10.648 29.328 -5.246 1 87.75 301 ASP A CA 1
ATOM 2408 C C . ASP A 1 301 ? -9.945 28.688 -4.055 1 87.75 301 ASP A C 1
ATOM 2410 O O . ASP A 1 301 ? -9.875 27.453 -3.967 1 87.75 301 ASP A O 1
ATOM 2414 N N . LEU A 1 302 ? -9.375 29.562 -3.232 1 93.38 302 LEU A N 1
ATOM 2415 C CA . LEU A 1 302 ? -8.672 29.078 -2.045 1 93.38 302 LEU A CA 1
ATOM 2416 C C . LEU A 1 302 ? -9.609 28.281 -1.146 1 93.38 302 LEU A C 1
ATOM 2418 O O . LEU A 1 302 ? -10.781 28.625 -0.999 1 93.38 302 LEU A O 1
ATOM 2422 N N . LEU A 1 303 ? -9.086 27.281 -0.596 1 95.38 303 LEU A N 1
ATOM 2423 C CA . LEU A 1 303 ? -9.844 26.391 0.271 1 95.38 303 LEU A CA 1
ATOM 2424 C C . LEU A 1 303 ? -9.117 26.172 1.592 1 95.38 303 LEU A C 1
ATOM 2426 O O . LEU A 1 303 ? -7.941 25.781 1.602 1 95.38 303 LEU A O 1
ATOM 2430 N N . PRO A 1 304 ? -9.805 26.469 2.723 1 97.62 304 PRO A N 1
ATOM 2431 C CA . PRO A 1 304 ? -9.164 26.125 3.994 1 97.62 304 PRO A CA 1
ATOM 2432 C C . PRO A 1 304 ? -8.977 24.609 4.16 1 97.62 304 PRO A C 1
ATOM 2434 O O . PRO A 1 304 ? -9.82 23.828 3.736 1 97.62 304 PRO A O 1
ATOM 2437 N N . ALA A 1 305 ? -7.828 24.234 4.746 1 98 305 ALA A N 1
ATOM 2438 C CA . ALA A 1 305 ? -7.547 22.812 4.953 1 98 305 ALA A CA 1
ATOM 2439 C C . ALA A 1 305 ? -6.602 22.609 6.133 1 98 305 ALA A C 1
ATOM 2441 O O . ALA A 1 305 ? -5.77 23.469 6.43 1 98 305 ALA A O 1
ATOM 2442 N N . VAL A 1 306 ? -6.801 21.547 6.832 1 98.38 306 VAL A N 1
ATOM 2443 C CA . VAL A 1 306 ? -5.918 21.047 7.883 1 98.38 306 VAL A CA 1
ATOM 2444 C C . VAL A 1 306 ? -5.613 19.562 7.637 1 98.38 306 VAL A C 1
ATOM 2446 O O . VAL A 1 306 ? -6.484 18.812 7.203 1 98.38 306 VAL A O 1
ATOM 2449 N N . GLY A 1 307 ? -4.395 19.203 7.844 1 97.81 307 GLY A N 1
ATOM 2450 C CA . GLY A 1 307 ? -4.051 17.797 7.688 1 97.81 307 GLY A CA 1
ATOM 2451 C C . GLY A 1 307 ? -2.965 17.344 8.641 1 97.81 307 GLY A C 1
ATOM 2452 O O . GLY A 1 307 ? -2.352 18.156 9.336 1 97.81 307 GLY A O 1
ATOM 2453 N N . LEU A 1 308 ? -2.809 16.094 8.742 1 97.56 308 LEU A N 1
ATOM 2454 C CA . LEU A 1 308 ? -1.701 15.484 9.469 1 97.56 308 LEU A CA 1
ATOM 2455 C C . LEU A 1 308 ? -1.271 14.18 8.812 1 97.56 308 LEU A C 1
ATOM 2457 O O . LEU A 1 308 ? -2.057 13.555 8.094 1 97.56 308 LEU A O 1
ATOM 2461 N N . ALA A 1 309 ? -0.091 13.812 8.969 1 98 309 ALA A N 1
ATOM 2462 C CA . ALA A 1 309 ? 0.474 12.57 8.461 1 98 309 ALA A CA 1
ATOM 2463 C C . ALA A 1 309 ? 1.308 11.867 9.531 1 98 309 ALA A C 1
ATOM 2465 O O . ALA A 1 309 ? 2.16 12.492 10.164 1 98 309 ALA A O 1
ATOM 2466 N N . PHE A 1 310 ? 1.005 10.625 9.742 1 98.38 310 PHE A N 1
ATOM 2467 C CA . PHE A 1 310 ? 1.848 9.758 10.562 1 98.38 310 PHE A CA 1
ATOM 2468 C C . PHE A 1 310 ? 3.053 9.273 9.766 1 98.38 310 PHE A C 1
ATOM 2470 O O . PHE A 1 310 ? 2.932 8.938 8.586 1 98.38 310 PHE A O 1
ATOM 2477 N N . ASP A 1 311 ? 4.211 9.273 10.43 1 97.06 311 ASP A N 1
ATOM 2478 C CA . ASP A 1 311 ? 5.32 8.445 9.953 1 97.06 311 ASP A CA 1
ATOM 2479 C C . ASP A 1 311 ? 5.125 6.984 10.344 1 97.06 311 ASP A C 1
ATOM 2481 O O . ASP A 1 311 ? 5.523 6.566 11.438 1 97.06 311 ASP A O 1
ATOM 2485 N N . VAL A 1 312 ? 4.609 6.211 9.461 1 97.94 312 VAL A N 1
ATOM 2486 C CA . VAL A 1 312 ? 4.215 4.836 9.758 1 97.94 312 VAL A CA 1
ATOM 2487 C C . VAL A 1 312 ? 5.453 4.004 10.078 1 97.94 312 VAL A C 1
ATOM 2489 O O . VAL A 1 312 ? 5.41 3.115 10.938 1 97.94 312 VAL A O 1
ATOM 2492 N N . ASP A 1 313 ? 6.531 4.258 9.375 1 96.69 313 ASP A N 1
ATOM 2493 C CA . ASP A 1 313 ? 7.773 3.533 9.633 1 96.69 313 ASP A CA 1
ATOM 2494 C C . ASP A 1 313 ? 8.305 3.826 11.031 1 96.69 313 ASP A C 1
ATOM 2496 O O . ASP A 1 313 ? 8.672 2.906 11.766 1 96.69 313 ASP A O 1
ATOM 2500 N N . ALA A 1 314 ? 8.344 5.082 11.359 1 94.69 314 ALA A N 1
ATOM 2501 C CA . ALA A 1 314 ? 8.828 5.457 12.688 1 94.69 314 ALA A CA 1
ATOM 2502 C C . ALA A 1 314 ? 7.949 4.848 13.781 1 94.69 314 ALA A C 1
ATOM 2504 O O . ALA A 1 314 ? 8.453 4.344 14.781 1 94.69 314 ALA A O 1
ATOM 2505 N N . LEU A 1 315 ? 6.633 4.918 13.578 1 96.25 315 LEU A N 1
ATOM 2506 C CA . LEU A 1 315 ? 5.715 4.324 14.547 1 96.25 315 LEU A CA 1
ATOM 2507 C C . LEU A 1 315 ? 5.953 2.824 14.672 1 96.25 315 LEU A C 1
ATOM 2509 O O . LEU A 1 315 ? 5.957 2.283 15.781 1 96.25 315 LEU A O 1
ATOM 2513 N N . THR A 1 316 ? 6.125 2.182 13.562 1 96.06 316 THR A N 1
ATOM 2514 C CA . THR A 1 316 ? 6.379 0.746 13.562 1 96.06 316 THR A CA 1
ATOM 2515 C C . THR A 1 316 ? 7.605 0.412 14.406 1 96.06 316 THR A C 1
ATOM 2517 O O . THR A 1 316 ? 7.594 -0.557 15.172 1 96.06 316 THR A O 1
ATOM 2520 N N . ASP A 1 317 ? 8.625 1.213 14.297 1 93.38 317 ASP A N 1
ATOM 2521 C CA . ASP A 1 317 ? 9.93 0.927 14.898 1 93.38 317 ASP A CA 1
ATOM 2522 C C . ASP A 1 317 ? 9.883 1.117 16.406 1 93.38 317 ASP A C 1
ATOM 2524 O O . ASP A 1 317 ? 10.703 0.551 17.141 1 93.38 317 ASP A O 1
ATOM 2528 N N . ILE A 1 318 ? 8.984 1.855 16.938 1 92.12 318 ILE A N 1
ATOM 2529 C CA . ILE A 1 318 ? 8.992 2.109 18.375 1 92.12 318 ILE A CA 1
ATOM 2530 C C . ILE A 1 318 ? 8.008 1.17 19.062 1 92.12 318 ILE A C 1
ATOM 2532 O O . ILE A 1 318 ? 7.996 1.069 20.297 1 92.12 318 ILE A O 1
ATOM 2536 N N . LEU A 1 319 ? 7.105 0.532 18.297 1 92.94 319 LEU A N 1
ATOM 2537 C CA . LEU A 1 319 ? 6.164 -0.417 18.875 1 92.94 319 LEU A CA 1
ATOM 2538 C C . LEU A 1 319 ? 6.871 -1.705 19.281 1 92.94 319 LEU A C 1
ATOM 2540 O O . LEU A 1 319 ? 7.836 -2.119 18.641 1 92.94 319 LEU A O 1
ATOM 2544 N N . PRO A 1 320 ? 6.387 -2.252 20.328 1 88.56 320 PRO A N 1
ATOM 2545 C CA . PRO A 1 320 ? 7.004 -3.504 20.766 1 88.56 320 PRO A CA 1
ATOM 2546 C C . PRO A 1 320 ? 6.723 -4.668 19.828 1 88.56 320 PRO A C 1
ATOM 2548 O O . PRO A 1 320 ? 5.746 -4.633 19.078 1 88.56 320 PRO A O 1
ATOM 2551 N N . ASP A 1 321 ? 7.609 -5.641 19.859 1 84.69 321 ASP A N 1
ATOM 2552 C CA . ASP A 1 321 ? 7.418 -6.859 19.078 1 84.69 321 ASP A CA 1
ATOM 2553 C C . ASP A 1 321 ? 6.215 -7.652 19.578 1 84.69 321 ASP A C 1
ATOM 2555 O O . ASP A 1 321 ? 5.957 -7.703 20.781 1 84.69 321 ASP A O 1
ATOM 2559 N N . ASP A 1 322 ? 5.434 -8.086 18.578 1 76.94 322 ASP A N 1
ATOM 2560 C CA . ASP A 1 322 ? 4.367 -9.008 18.953 1 76.94 322 ASP A CA 1
ATOM 2561 C C . ASP A 1 322 ? 4.914 -10.406 19.219 1 76.94 322 ASP A C 1
ATOM 2563 O O . ASP A 1 322 ? 5.676 -10.938 18.406 1 76.94 322 ASP A O 1
ATOM 2567 N N . PRO A 1 323 ? 4.617 -10.852 20.406 1 77.38 323 PRO A N 1
ATOM 2568 C CA . PRO A 1 323 ? 5.035 -12.242 20.609 1 77.38 323 PRO A CA 1
ATOM 2569 C C . PRO A 1 323 ? 4.414 -13.195 19.594 1 77.38 323 PRO A C 1
ATOM 2571 O O . PRO A 1 323 ? 3.258 -13.016 19.203 1 77.38 323 PRO A O 1
ATOM 2574 N N . LYS A 1 324 ? 5.25 -14.07 18.984 1 78.25 324 LYS A N 1
ATOM 2575 C CA . LYS A 1 324 ? 4.723 -15.102 18.094 1 78.25 324 LYS A CA 1
ATOM 2576 C C . LYS A 1 324 ? 4.414 -16.391 18.844 1 78.25 324 LYS A C 1
ATOM 2578 O O . LYS A 1 324 ? 5.273 -16.922 19.562 1 78.25 324 LYS A O 1
ATOM 2583 N N . PRO A 1 325 ? 3.156 -16.75 18.688 1 81.31 325 PRO A N 1
ATOM 2584 C CA . PRO A 1 325 ? 2.863 -18.031 19.344 1 81.31 325 PRO A CA 1
ATOM 2585 C C . PRO A 1 325 ? 3.658 -19.188 18.75 1 81.31 325 PRO A C 1
ATOM 2587 O O . PRO A 1 325 ? 4.172 -19.078 17.625 1 81.31 325 PRO A O 1
ATOM 2590 N N . ALA A 1 326 ? 3.744 -20.234 19.547 1 89 326 ALA A N 1
ATOM 2591 C CA . ALA A 1 326 ? 4.438 -21.422 19.078 1 89 326 ALA A CA 1
ATOM 2592 C C . ALA A 1 326 ? 3.707 -22.062 17.891 1 89 326 ALA A C 1
ATOM 2594 O O . ALA A 1 326 ? 2.492 -22.266 17.938 1 89 326 ALA A O 1
ATOM 2595 N N . LEU A 1 327 ? 4.473 -22.359 16.875 1 93.12 327 LEU A N 1
ATOM 2596 C CA . LEU A 1 327 ? 3.934 -22.922 15.648 1 93.12 327 LEU A CA 1
ATOM 2597 C C . LEU A 1 327 ? 3.838 -24.438 15.75 1 93.12 327 LEU A C 1
ATOM 2599 O O . LEU A 1 327 ? 4.746 -25.094 16.266 1 93.12 327 LEU A O 1
ATOM 2603 N N . THR A 1 328 ? 2.725 -25.016 15.367 1 96.69 328 THR A N 1
ATOM 2604 C CA . THR A 1 328 ? 2.574 -26.453 15.195 1 96.69 328 THR A CA 1
ATOM 2605 C C . THR A 1 328 ? 2.467 -26.812 13.711 1 96.69 328 THR A C 1
ATOM 2607 O O . THR A 1 328 ? 1.638 -26.25 12.992 1 96.69 328 THR A O 1
ATOM 2610 N N . LEU A 1 329 ? 3.336 -27.703 13.289 1 97.5 329 LEU A N 1
ATOM 2611 C CA . LEU A 1 329 ? 3.283 -28.219 11.93 1 97.5 329 LEU A CA 1
ATOM 2612 C C . LEU A 1 329 ? 2.586 -29.562 11.883 1 97.5 329 LEU A C 1
ATOM 2614 O O . LEU A 1 329 ? 2.877 -30.453 12.695 1 97.5 329 LEU A O 1
ATOM 2618 N N . VAL A 1 330 ? 1.67 -29.703 10.977 1 98.06 330 VAL A N 1
ATOM 2619 C CA . VAL A 1 330 ? 0.968 -30.969 10.797 1 98.06 330 VAL A CA 1
ATOM 2620 C C . VAL A 1 330 ? 1.399 -31.625 9.484 1 98.06 330 VAL A C 1
ATOM 2622 O O . VAL A 1 330 ? 1.053 -31.141 8.406 1 98.06 330 VAL A O 1
ATOM 2625 N N . TYR A 1 331 ? 2.047 -32.75 9.586 1 97.88 331 TYR A N 1
ATOM 2626 C CA . TYR A 1 331 ? 2.57 -33.438 8.406 1 97.88 331 TYR A CA 1
ATOM 2627 C C . TYR A 1 331 ? 1.701 -34.625 8.047 1 97.88 331 TYR A C 1
ATOM 2629 O O . TYR A 1 331 ? 1.353 -35.438 8.914 1 97.88 331 TYR A O 1
ATOM 2637 N N . GLY A 1 332 ? 1.354 -34.656 6.824 1 96 332 GLY A N 1
ATOM 2638 C CA . GLY A 1 332 ? 0.718 -35.812 6.191 1 96 332 GLY A CA 1
ATOM 2639 C C . GLY A 1 332 ? 1.067 -35.938 4.719 1 96 332 GLY A C 1
ATOM 2640 O O . GLY A 1 332 ? 1.495 -35 4.086 1 96 332 GLY A O 1
ATOM 2641 N N . ARG A 1 333 ? 0.92 -37.219 4.184 1 94.81 333 ARG A N 1
ATOM 2642 C CA . ARG A 1 333 ? 1.065 -37.406 2.746 1 94.81 333 ARG A CA 1
ATOM 2643 C C . ARG A 1 333 ? -0.054 -36.719 1.979 1 94.81 333 ARG A C 1
ATOM 2645 O O . ARG A 1 333 ? -1.064 -36.312 2.564 1 94.81 333 ARG A O 1
ATOM 2652 N N . PRO A 1 334 ? 0.165 -36.531 0.667 1 94.56 334 PRO A N 1
ATOM 2653 C CA . PRO A 1 334 ? -0.899 -35.906 -0.12 1 94.56 334 PRO A CA 1
ATOM 2654 C C . PRO A 1 334 ? -2.25 -36.594 0.054 1 94.56 334 PRO A C 1
ATOM 2656 O O . PRO A 1 334 ? -3.283 -35.938 0.14 1 94.56 334 PRO A O 1
ATOM 2659 N N . SER A 1 335 ? -2.256 -37.875 0.188 1 93.75 335 SER A N 1
ATOM 2660 C CA . SER A 1 335 ? -3.482 -38.656 0.352 1 93.75 335 SER A CA 1
ATOM 2661 C C . SER A 1 335 ? -4.148 -38.344 1.691 1 93.75 335 SER A C 1
ATOM 2663 O O . SER A 1 335 ? -5.316 -38.688 1.896 1 93.75 335 SER A O 1
ATOM 2665 N N . GLN A 1 336 ? -3.404 -37.719 2.598 1 95.25 336 GLN A N 1
ATOM 2666 C CA . GLN A 1 336 ? -3.908 -37.406 3.938 1 95.25 336 GLN A CA 1
ATOM 2667 C C . GLN A 1 336 ? -4.227 -35.938 4.098 1 95.25 336 GLN A C 1
ATOM 2669 O O . GLN A 1 336 ? -4.301 -35.438 5.219 1 95.25 336 GLN A O 1
ATOM 2674 N N . TRP A 1 337 ? -4.387 -35.281 3.031 1 96.19 337 TRP A N 1
ATOM 2675 C CA . TRP A 1 337 ? -4.613 -33.844 3.066 1 96.19 337 TRP A CA 1
ATOM 2676 C C . TRP A 1 337 ? -5.816 -33.5 3.941 1 96.19 337 TRP A C 1
ATOM 2678 O O . TRP A 1 337 ? -5.73 -32.625 4.812 1 96.19 337 TRP A O 1
ATOM 2688 N N . GLN A 1 338 ? -6.926 -34.219 3.736 1 95.12 338 GLN A N 1
ATOM 2689 C CA . GLN A 1 338 ? -8.156 -33.906 4.461 1 95.12 338 GLN A CA 1
ATOM 2690 C C . GLN A 1 338 ? -7.977 -34.156 5.961 1 95.12 338 GLN A C 1
ATOM 2692 O O . GLN A 1 338 ? -8.438 -33.344 6.773 1 95.12 338 GLN A O 1
ATOM 2697 N N . GLU A 1 339 ? -7.355 -35.219 6.266 1 96.38 339 GLU A N 1
ATOM 2698 C CA . GLU A 1 339 ? -7.086 -35.5 7.672 1 96.38 339 GLU A CA 1
ATOM 2699 C C . GLU A 1 339 ? -6.188 -34.438 8.297 1 96.38 339 GLU A C 1
ATOM 2701 O O . GLU A 1 339 ? -6.461 -33.938 9.391 1 96.38 339 GLU A O 1
ATOM 2706 N N . ALA A 1 340 ? -5.152 -34.094 7.594 1 96.94 340 ALA A N 1
ATOM 2707 C CA . ALA A 1 340 ? -4.219 -33.094 8.086 1 96.94 340 ALA A CA 1
ATOM 2708 C C . ALA A 1 340 ? -4.906 -31.734 8.242 1 96.94 340 ALA A C 1
ATOM 2710 O O . ALA A 1 340 ? -4.707 -31.047 9.242 1 96.94 340 ALA A O 1
ATOM 2711 N N . ALA A 1 341 ? -5.695 -31.391 7.27 1 95.56 341 ALA A N 1
ATOM 2712 C CA . ALA A 1 341 ? -6.426 -30.125 7.305 1 95.56 341 ALA A CA 1
ATOM 2713 C C . ALA A 1 341 ? -7.379 -30.078 8.5 1 95.56 341 ALA A C 1
ATOM 2715 O O . ALA A 1 341 ? -7.551 -29.031 9.125 1 95.56 341 ALA A O 1
ATOM 2716 N N . ALA A 1 342 ? -8.039 -31.172 8.797 1 96.19 342 ALA A N 1
ATOM 2717 C CA . ALA A 1 342 ? -8.945 -31.25 9.945 1 96.19 342 ALA A CA 1
ATOM 2718 C C . ALA A 1 342 ? -8.195 -31.031 11.25 1 96.19 342 ALA A C 1
ATOM 2720 O O . ALA A 1 342 ? -8.695 -30.344 12.148 1 96.19 342 ALA A O 1
ATOM 2721 N N . VAL A 1 343 ? -7.012 -31.578 11.352 1 97.38 343 VAL A N 1
ATOM 2722 C CA . VAL A 1 343 ? -6.184 -31.391 12.539 1 97.38 343 VAL A CA 1
ATOM 2723 C C . VAL A 1 343 ? -5.766 -29.938 12.656 1 97.38 343 VAL A C 1
ATOM 2725 O O . VAL A 1 343 ? -5.805 -29.359 13.75 1 97.38 343 VAL A O 1
ATOM 2728 N N . VAL A 1 344 ? -5.406 -29.359 11.586 1 96.44 344 VAL A N 1
ATOM 2729 C CA . VAL A 1 344 ? -5.012 -27.953 11.578 1 96.44 344 VAL A CA 1
ATOM 2730 C C . VAL A 1 344 ? -6.176 -27.078 12.062 1 96.44 344 VAL A C 1
ATOM 2732 O O . VAL A 1 344 ? -5.984 -26.172 12.859 1 96.44 344 VAL A O 1
ATOM 2735 N N . ALA A 1 345 ? -7.336 -27.422 11.609 1 93.62 345 ALA A N 1
ATOM 2736 C CA . ALA A 1 345 ? -8.531 -26.641 11.922 1 93.62 345 ALA A CA 1
ATOM 2737 C C . ALA A 1 345 ? -8.828 -26.688 13.414 1 93.62 345 ALA A C 1
ATOM 2739 O O . ALA A 1 345 ? -9.445 -25.766 13.953 1 93.62 345 ALA A O 1
ATOM 2740 N N . THR A 1 346 ? -8.375 -27.672 14.109 1 95.38 346 THR A N 1
ATOM 2741 C CA . THR A 1 346 ? -8.742 -27.844 15.508 1 95.38 346 THR A CA 1
ATOM 2742 C C . THR A 1 346 ? -7.539 -27.609 16.422 1 95.38 346 THR A C 1
ATOM 2744 O O . THR A 1 346 ? -7.633 -27.766 17.641 1 95.38 346 THR A O 1
ATOM 2747 N N . THR A 1 347 ? -6.402 -27.391 15.836 1 94.88 347 THR A N 1
ATOM 2748 C CA . THR A 1 347 ? -5.184 -27.156 16.609 1 94.88 347 THR A CA 1
ATOM 2749 C C . THR A 1 347 ? -4.77 -25.688 16.531 1 94.88 347 THR A C 1
ATOM 2751 O O . THR A 1 347 ? -4.52 -25.156 15.453 1 94.88 347 THR A O 1
ATOM 2754 N N . PRO A 1 348 ? -4.703 -25.047 17.656 1 91.06 348 PRO A N 1
ATOM 2755 C CA . PRO A 1 348 ? -4.324 -23.625 17.656 1 91.06 348 PRO A CA 1
ATOM 2756 C C . PRO A 1 348 ? -2.936 -23.391 17.062 1 91.06 348 PRO A C 1
ATOM 2758 O O . PRO A 1 348 ? -1.998 -24.125 17.359 1 91.06 348 PRO A O 1
ATOM 2761 N N . HIS A 1 349 ? -2.842 -22.406 16.203 1 91.88 349 HIS A N 1
ATOM 2762 C CA . HIS A 1 349 ? -1.588 -21.953 15.609 1 91.88 349 HIS A CA 1
ATOM 2763 C C . HIS A 1 349 ? -0.921 -23.094 14.828 1 91.88 349 HIS A C 1
ATOM 2765 O O . HIS A 1 349 ? 0.289 -23.297 14.938 1 91.88 349 HIS A O 1
ATOM 2771 N N . ALA A 1 350 ? -1.688 -23.875 14.172 1 95.56 350 ALA A N 1
ATOM 2772 C CA . ALA A 1 350 ? -1.168 -24.984 13.367 1 95.56 350 ALA A CA 1
ATOM 2773 C C . ALA A 1 350 ? -1.198 -24.625 11.875 1 95.56 350 ALA A C 1
ATOM 2775 O O . ALA A 1 350 ? -2.016 -23.812 11.438 1 95.56 350 ALA A O 1
ATOM 2776 N N . GLN A 1 351 ? -0.307 -25.25 11.148 1 95.81 351 GLN A N 1
ATOM 2777 C CA . GLN A 1 351 ? -0.226 -25.141 9.695 1 95.81 351 GLN A CA 1
ATOM 2778 C C . GLN A 1 351 ? 0.059 -26.484 9.047 1 95.81 351 GLN A C 1
ATOM 2780 O O . GLN A 1 351 ? 0.713 -27.344 9.641 1 95.81 351 GLN A O 1
ATOM 2785 N N . LEU A 1 352 ? -0.46 -26.594 7.891 1 96.56 352 LEU A N 1
ATOM 2786 C CA . LEU A 1 352 ? -0.119 -27.781 7.117 1 96.56 352 LEU A CA 1
ATOM 2787 C C . LEU A 1 352 ? 1.362 -27.781 6.754 1 96.56 352 LEU A C 1
ATOM 2789 O O . LEU A 1 352 ? 1.9 -26.766 6.309 1 96.56 352 LEU A O 1
ATOM 2793 N N . CYS A 1 353 ? 2.023 -28.906 6.992 1 97.12 353 CYS A N 1
ATOM 2794 C CA . CYS A 1 353 ? 3.393 -29.109 6.523 1 97.12 353 CYS A CA 1
ATOM 2795 C C . CYS A 1 353 ? 3.412 -29.531 5.062 1 97.12 353 CYS A C 1
ATOM 2797 O O . CYS A 1 353 ? 2.914 -30.609 4.719 1 97.12 353 CYS A O 1
ATOM 2799 N N . LEU A 1 354 ? 4.055 -28.766 4.207 1 97.88 354 LEU A N 1
ATOM 2800 C CA . LEU A 1 354 ? 3.879 -28.922 2.77 1 97.88 354 LEU A CA 1
ATOM 2801 C C . LEU A 1 354 ? 5.082 -29.641 2.154 1 97.88 354 LEU A C 1
ATOM 2803 O O . LEU A 1 354 ? 5.168 -29.781 0.932 1 97.88 354 LEU A O 1
ATOM 2807 N N . VAL A 1 355 ? 5.984 -30.094 3 1 96.75 355 VAL A N 1
ATOM 2808 C CA . VAL A 1 355 ? 7.16 -30.781 2.461 1 96.75 355 VAL A CA 1
ATOM 2809 C C . VAL A 1 355 ? 6.809 -32.219 2.09 1 96.75 355 VAL A C 1
ATOM 2811 O O . VAL A 1 355 ? 5.75 -32.719 2.473 1 96.75 355 VAL A O 1
ATOM 2814 N N . ASP A 1 356 ? 7.664 -32.906 1.39 1 93.62 356 ASP A N 1
ATOM 2815 C CA . ASP A 1 356 ? 7.375 -34.188 0.775 1 93.62 356 ASP A CA 1
ATOM 2816 C C . ASP A 1 356 ? 7.57 -35.312 1.774 1 93.62 356 ASP A C 1
ATOM 2818 O O . ASP A 1 356 ? 6.863 -36.344 1.722 1 93.62 356 ASP A O 1
ATOM 2822 N N . SER A 1 357 ? 8.641 -35.156 2.65 1 95.06 357 SER A N 1
ATOM 2823 C CA . SER A 1 357 ? 9.008 -36.312 3.479 1 95.06 357 SER A CA 1
ATOM 2824 C C . SER A 1 357 ? 8.961 -35.938 4.961 1 95.06 357 SER A C 1
ATOM 2826 O O . SER A 1 357 ? 9.047 -34.781 5.328 1 95.06 357 SER A O 1
ATOM 2828 N N . LEU A 1 358 ? 8.805 -36.969 5.723 1 95.62 358 LEU A N 1
ATOM 2829 C CA . LEU A 1 358 ? 8.836 -36.781 7.168 1 95.62 358 LEU A CA 1
ATOM 2830 C C . LEU A 1 358 ? 10.18 -36.219 7.621 1 95.62 358 LEU A C 1
ATOM 2832 O O . LEU A 1 358 ? 10.234 -35.406 8.547 1 95.62 358 LEU A O 1
ATOM 2836 N N . ALA A 1 359 ? 11.25 -36.688 6.996 1 96 359 ALA A N 1
ATOM 2837 C CA . ALA A 1 359 ? 12.578 -36.188 7.32 1 96 359 ALA A CA 1
ATOM 2838 C C . ALA A 1 359 ? 12.648 -34.656 7.117 1 96 359 ALA A C 1
ATOM 2840 O O . ALA A 1 359 ? 13.156 -33.938 7.973 1 96 359 ALA A O 1
ATOM 2841 N N . GLU A 1 360 ? 12.102 -34.25 6.012 1 96 360 GLU A N 1
ATOM 2842 C CA . GLU A 1 360 ? 12.055 -32.812 5.738 1 96 360 GLU A CA 1
ATOM 2843 C C . GLU A 1 360 ? 11.164 -32.094 6.746 1 96 360 GLU A C 1
ATOM 2845 O O . GLU A 1 360 ? 11.469 -30.953 7.156 1 96 360 GLU A O 1
ATOM 2850 N N . ALA A 1 361 ? 10.078 -32.75 7.086 1 97.19 361 ALA A N 1
ATOM 2851 C CA . ALA A 1 361 ? 9.156 -32.156 8.055 1 97.19 361 ALA A CA 1
ATOM 2852 C C . ALA A 1 361 ? 9.836 -31.953 9.414 1 97.19 361 ALA A C 1
ATOM 2854 O O . ALA A 1 361 ? 9.664 -30.922 10.055 1 97.19 361 ALA A O 1
ATOM 2855 N N . LYS A 1 362 ? 10.57 -32.906 9.828 1 96.81 362 LYS A N 1
ATOM 2856 C CA . LYS A 1 362 ? 11.305 -32.812 11.086 1 96.81 362 LYS A CA 1
ATOM 2857 C C . LYS A 1 362 ? 12.344 -31.703 11.047 1 96.81 362 LYS A C 1
ATOM 2859 O O . LYS A 1 362 ? 12.477 -30.938 12.008 1 96.81 362 LYS A O 1
ATOM 2864 N N . THR A 1 363 ? 13.016 -31.656 9.977 1 95.5 363 THR A N 1
ATOM 2865 C CA . THR A 1 363 ? 14.008 -30.594 9.805 1 95.5 363 THR A CA 1
ATOM 2866 C C . THR A 1 363 ? 13.344 -29.234 9.875 1 95.5 363 THR A C 1
ATOM 2868 O O . THR A 1 363 ? 13.859 -28.312 10.523 1 95.5 363 THR A O 1
ATOM 2871 N N . MET A 1 364 ? 12.219 -29.141 9.18 1 94.81 364 MET A N 1
ATOM 2872 C CA . MET A 1 364 ? 11.477 -27.891 9.172 1 94.81 364 MET A CA 1
ATOM 2873 C C . MET A 1 364 ? 11 -27.531 10.57 1 94.81 364 MET A C 1
ATOM 2875 O O . MET A 1 364 ? 11.086 -26.375 10.992 1 94.81 364 MET A O 1
ATOM 2879 N N . ALA A 1 365 ? 10.469 -28.469 11.258 1 95.81 365 ALA A N 1
ATOM 2880 C CA . ALA A 1 365 ? 9.992 -28.25 12.617 1 95.81 365 ALA A CA 1
ATOM 2881 C C . ALA A 1 365 ? 11.125 -27.766 13.531 1 95.81 365 ALA A C 1
ATOM 2883 O O . ALA A 1 365 ? 10.922 -26.891 14.375 1 95.81 365 ALA A O 1
ATOM 2884 N N . GLN A 1 366 ? 12.25 -28.297 13.398 1 94.38 366 GLN A N 1
ATOM 2885 C CA . GLN A 1 366 ? 13.406 -27.875 14.172 1 94.38 366 GLN A CA 1
ATOM 2886 C C . GLN A 1 366 ? 13.812 -26.438 13.828 1 94.38 366 GLN A C 1
ATOM 2888 O O . GLN A 1 366 ? 14.078 -25.641 14.727 1 94.38 366 GLN A O 1
ATOM 2893 N N . LYS A 1 367 ? 13.812 -26.203 12.609 1 89.5 367 LYS A N 1
ATOM 2894 C CA . LYS A 1 367 ? 14.188 -24.875 12.133 1 89.5 367 LYS A CA 1
ATOM 2895 C C . LYS A 1 367 ? 13.281 -23.797 12.719 1 89.5 367 LYS A C 1
ATOM 2897 O O . LYS A 1 367 ? 13.75 -22.734 13.133 1 89.5 367 LYS A O 1
ATOM 2902 N N . TYR A 1 368 ? 12.008 -24.078 12.734 1 89.75 368 TYR A N 1
ATOM 2903 C CA . TYR A 1 368 ? 11.031 -23.078 13.148 1 89.75 368 TYR A CA 1
ATOM 2904 C C . TYR A 1 368 ? 10.672 -23.234 14.617 1 89.75 368 TYR A C 1
ATOM 2906 O O . TYR A 1 368 ? 9.758 -22.562 15.117 1 89.75 368 TYR A O 1
ATOM 2914 N N . HIS A 1 369 ? 11.422 -24.094 15.297 1 92.06 369 HIS A N 1
ATOM 2915 C CA . HIS A 1 369 ? 11.117 -24.391 16.688 1 92.06 369 HIS A CA 1
ATOM 2916 C C . HIS A 1 369 ? 9.633 -24.688 16.875 1 92.06 369 HIS A C 1
ATOM 2918 O O . HIS A 1 369 ? 9 -24.156 17.781 1 92.06 369 HIS A O 1
ATOM 2924 N N . ALA A 1 370 ? 9.125 -25.484 15.953 1 95.25 370 ALA A N 1
ATOM 2925 C CA . ALA A 1 370 ? 7.703 -25.812 15.938 1 95.25 370 ALA A CA 1
ATOM 2926 C C . ALA A 1 370 ? 7.465 -27.234 16.469 1 95.25 370 ALA A C 1
ATOM 2928 O O . ALA A 1 370 ? 8.352 -28.078 16.406 1 95.25 370 ALA A O 1
ATOM 2929 N N . LYS A 1 371 ? 6.277 -27.406 17.031 1 96.69 371 LYS A N 1
ATOM 2930 C CA . LYS A 1 371 ? 5.805 -28.766 17.281 1 96.69 371 LYS A CA 1
ATOM 2931 C C . LYS A 1 371 ? 5.391 -29.453 15.992 1 96.69 371 LYS A C 1
ATOM 2933 O O . LYS A 1 371 ? 4.844 -28.812 15.086 1 96.69 371 LYS A O 1
ATOM 2938 N N . LEU A 1 372 ? 5.684 -30.781 15.945 1 97.56 372 LEU A N 1
ATOM 2939 C CA . LEU A 1 372 ? 5.316 -31.531 14.75 1 97.56 372 LEU A CA 1
ATOM 2940 C C . LEU A 1 372 ? 4.285 -32.594 15.078 1 97.56 372 LEU A C 1
ATOM 2942 O O . LEU A 1 372 ? 4.492 -33.406 15.984 1 97.56 372 LEU A O 1
ATOM 2946 N N . ILE A 1 373 ? 3.215 -32.562 14.445 1 97.81 373 ILE A N 1
ATOM 2947 C CA . ILE A 1 373 ? 2.238 -33.656 14.453 1 97.81 373 ILE A CA 1
ATOM 2948 C C . ILE A 1 373 ? 2.377 -34.469 13.188 1 97.81 373 ILE A C 1
ATOM 2950 O O . ILE A 1 373 ? 2.146 -33.969 12.078 1 97.81 373 ILE A O 1
ATOM 2954 N N . ASP A 1 374 ? 2.785 -35.688 13.328 1 97.25 374 ASP A N 1
ATOM 2955 C CA . ASP A 1 374 ? 3.025 -36.594 12.219 1 97.25 374 ASP A CA 1
ATOM 2956 C C . ASP A 1 374 ? 1.826 -37.531 11.992 1 97.25 374 ASP A C 1
ATOM 2958 O O . ASP A 1 374 ? 1.505 -38.344 12.844 1 97.25 374 ASP A O 1
ATOM 2962 N N . LEU A 1 375 ? 1.201 -37.406 10.867 1 96.06 375 LEU A N 1
ATOM 2963 C CA . LEU A 1 375 ? 0.048 -38.25 10.555 1 96.06 375 LEU A CA 1
ATOM 2964 C C . LEU A 1 375 ? 0.44 -39.406 9.609 1 96.06 375 LEU A C 1
ATOM 2966 O O . LEU A 1 375 ? -0.396 -40.219 9.258 1 96.06 375 LEU A O 1
ATOM 2970 N N . SER A 1 376 ? 1.677 -39.438 9.117 1 90.88 376 SER A N 1
ATOM 2971 C CA . SER A 1 376 ? 2.096 -40.469 8.156 1 90.88 376 SER A CA 1
ATOM 2972 C C . SER A 1 376 ? 1.997 -41.875 8.75 1 90.88 376 SER A C 1
ATOM 2974 O O . SER A 1 376 ? 2.135 -42.031 9.961 1 90.88 376 SER A O 1
ATOM 2976 N N . PRO A 1 377 ? 1.587 -42.875 7.816 1 84.19 377 PRO A N 1
ATOM 2977 C CA . PRO A 1 377 ? 1.463 -44.219 8.328 1 84.19 377 PRO A CA 1
ATOM 2978 C C . PRO A 1 377 ? 2.756 -44.75 8.953 1 84.19 377 PRO A C 1
ATOM 2980 O O . PRO A 1 377 ? 3.848 -44.438 8.477 1 84.19 377 PRO A O 1
ATOM 2983 N N . LYS A 1 378 ? 2.676 -45.25 10.195 1 74.06 378 LYS A N 1
ATOM 2984 C CA . LYS A 1 378 ? 3.809 -45.812 10.93 1 74.06 378 LYS A CA 1
ATOM 2985 C C . LYS A 1 378 ? 4.285 -47.125 10.281 1 74.06 378 LYS A C 1
ATOM 2987 O O . LYS A 1 378 ? 3.475 -47.938 9.828 1 74.06 378 LYS A O 1
ATOM 2992 N N . GLU A 1 379 ? 5.289 -47.094 9.305 1 59.06 379 GLU A N 1
ATOM 2993 C CA . GLU A 1 379 ? 5.812 -48.375 8.836 1 59.06 379 GLU A CA 1
ATOM 2994 C C . GLU A 1 379 ? 5.738 -49.438 9.93 1 59.06 379 GLU A C 1
ATOM 2996 O O . GLU A 1 379 ? 6.062 -49.188 11.086 1 59.06 379 GLU A O 1
ATOM 3001 N N . ALA A 1 380 ? 4.891 -50.469 9.75 1 46.78 380 ALA A N 1
ATOM 3002 C CA . ALA A 1 380 ? 4.949 -51.688 10.578 1 46.78 380 ALA A CA 1
ATOM 3003 C C . ALA A 1 380 ? 6.387 -52.156 10.742 1 46.78 380 ALA A C 1
ATOM 3005 O O . ALA A 1 380 ? 7.125 -52.281 9.766 1 46.78 380 ALA A O 1
ATOM 3006 N N . MET A 1 381 ? 7.117 -51.75 11.742 1 42.66 381 MET A N 1
ATOM 3007 C CA . MET A 1 381 ? 8.281 -52.562 12.055 1 42.66 381 MET A CA 1
ATOM 3008 C C . MET A 1 381 ? 7.977 -54.031 11.867 1 42.66 381 MET A C 1
ATOM 3010 O O . MET A 1 381 ? 7.125 -54.594 12.57 1 42.66 381 MET A O 1
ATOM 3014 N N . GLN A 1 382 ? 7.82 -54.562 10.633 1 33.19 382 GLN A N 1
ATOM 3015 C CA . GLN A 1 382 ? 8.203 -55.969 10.633 1 33.19 382 GLN A CA 1
ATOM 3016 C C . GLN A 1 382 ? 9.711 -56.125 10.844 1 33.19 382 GLN A C 1
ATOM 3018 O O . GLN A 1 382 ? 10.5 -55.344 10.281 1 33.19 382 GLN A O 1
ATOM 3023 N N . MET B 1 1 ? -0.517 23.953 -18.688 1 55 1 MET B N 1
ATOM 3024 C CA . MET B 1 1 ? 0.349 23.484 -17.625 1 55 1 MET B CA 1
ATOM 3025 C C . MET B 1 1 ? -0.311 22.344 -16.859 1 55 1 MET B C 1
ATOM 3027 O O . MET B 1 1 ? -1.503 22.406 -16.547 1 55 1 MET B O 1
ATOM 3031 N N . SER B 1 2 ? 0.326 21.016 -16.953 1 76.44 2 SER B N 1
ATOM 3032 C CA . SER B 1 2 ? -0.121 19.641 -16.766 1 76.44 2 SER B CA 1
ATOM 3033 C C . SER B 1 2 ? -0.255 19.312 -15.281 1 76.44 2 SER B C 1
ATOM 3035 O O . SER B 1 2 ? 0.035 18.188 -14.867 1 76.44 2 SER B O 1
ATOM 3037 N N . ASN B 1 3 ? -0.789 20.375 -14.508 1 82.94 3 ASN B N 1
ATOM 3038 C CA . ASN B 1 3 ? -0.839 19.984 -13.109 1 82.94 3 ASN B CA 1
ATOM 3039 C C . ASN B 1 3 ? -2.223 19.469 -12.719 1 82.94 3 ASN B C 1
ATOM 3041 O O . ASN B 1 3 ? -2.469 19.156 -11.547 1 82.94 3 ASN B O 1
ATOM 3045 N N . ARG B 1 4 ? -3.072 19.422 -13.703 1 88.44 4 ARG B N 1
ATOM 3046 C CA . ARG B 1 4 ? -4.426 18.984 -13.367 1 88.44 4 ARG B CA 1
ATOM 3047 C C . ARG B 1 4 ? -4.711 17.594 -13.914 1 88.44 4 ARG B C 1
ATOM 3049 O O . ARG B 1 4 ? -5.664 16.938 -13.492 1 88.44 4 ARG B O 1
ATOM 3056 N N . HIS B 1 5 ? -3.885 17.219 -14.711 1 89.69 5 HIS B N 1
ATOM 3057 C CA . HIS B 1 5 ? -4.129 15.93 -15.359 1 89.69 5 HIS B CA 1
ATOM 3058 C C . HIS B 1 5 ? -3.352 14.812 -14.672 1 89.69 5 HIS B C 1
ATOM 3060 O O . HIS B 1 5 ? -2.414 15.07 -13.914 1 89.69 5 HIS B O 1
ATOM 3066 N N . LEU B 1 6 ? -3.824 13.625 -14.938 1 93.31 6 LEU B N 1
ATOM 3067 C CA . LEU B 1 6 ? -3.115 12.438 -14.484 1 93.31 6 LEU B CA 1
ATOM 3068 C C . LEU B 1 6 ? -2.25 11.859 -15.602 1 93.31 6 LEU B C 1
ATOM 3070 O O . LEU B 1 6 ? -2.639 11.891 -16.781 1 93.31 6 LEU B O 1
ATOM 3074 N N . PRO B 1 7 ? -1.06 11.352 -15.188 1 91.31 7 PRO B N 1
ATOM 3075 C CA . PRO B 1 7 ? -0.343 10.586 -16.203 1 91.31 7 PRO B CA 1
ATOM 3076 C C . PRO B 1 7 ? -1.195 9.477 -16.812 1 91.31 7 PRO B C 1
ATOM 3078 O O . PRO B 1 7 ? -2.023 8.875 -16.125 1 91.31 7 PRO B O 1
ATOM 3081 N N . VAL B 1 8 ? -0.919 9.156 -18.047 1 88.62 8 VAL B N 1
ATOM 3082 C CA . VAL B 1 8 ? -1.691 8.156 -18.781 1 88.62 8 VAL B CA 1
ATOM 3083 C C . VAL B 1 8 ? -1.611 6.812 -18.062 1 88.62 8 VAL B C 1
ATOM 3085 O O . VAL B 1 8 ? -0.54 6.414 -17.594 1 88.62 8 VAL B O 1
ATOM 3088 N N . GLY B 1 9 ? -2.744 6.156 -17.969 1 90.38 9 GLY B N 1
ATOM 3089 C CA . GLY B 1 9 ? -2.795 4.82 -17.391 1 90.38 9 GLY B CA 1
ATOM 3090 C C . GLY B 1 9 ? -2.912 4.824 -15.875 1 90.38 9 GLY B C 1
ATOM 3091 O O . GLY B 1 9 ? -2.902 3.766 -15.242 1 90.38 9 GLY B O 1
ATOM 3092 N N . THR B 1 10 ? -2.988 5.992 -15.258 1 92.81 10 THR B N 1
ATOM 3093 C CA . THR B 1 10 ? -3.146 6.082 -13.812 1 92.81 10 THR B CA 1
ATOM 3094 C C . THR B 1 10 ? -4.543 6.582 -13.445 1 92.81 10 THR B C 1
ATOM 3096 O O . THR B 1 10 ? -5.297 7.02 -14.32 1 92.81 10 THR B O 1
ATOM 3099 N N . ARG B 1 11 ? -4.922 6.43 -12.172 1 94.56 11 ARG B N 1
ATOM 3100 C CA . ARG B 1 11 ? -6.234 6.883 -11.727 1 94.56 11 ARG B CA 1
ATOM 3101 C C . ARG B 1 11 ? -6.223 7.219 -10.242 1 94.56 11 ARG B C 1
ATOM 3103 O O . ARG B 1 11 ? -5.426 6.672 -9.484 1 94.56 11 ARG B O 1
ATOM 3110 N N . ASP B 1 12 ? -7.125 8.109 -9.891 1 96.88 12 ASP B N 1
ATOM 3111 C CA . ASP B 1 12 ? -7.453 8.336 -8.484 1 96.88 12 ASP B CA 1
ATOM 3112 C C . ASP B 1 12 ? -8.492 7.324 -7.996 1 96.88 12 ASP B C 1
ATOM 3114 O O . ASP B 1 12 ? -9.375 6.922 -8.75 1 96.88 12 ASP B O 1
ATOM 3118 N N . GLU B 1 13 ? -8.312 6.934 -6.777 1 96.5 13 GLU B N 1
ATOM 3119 C CA . GLU B 1 13 ? -9.32 6.094 -6.137 1 96.5 13 GLU B CA 1
ATOM 3120 C C . GLU B 1 13 ? -9.953 6.805 -4.941 1 96.5 13 GLU B C 1
ATOM 3122 O O . GLU B 1 13 ? -9.25 7.27 -4.047 1 96.5 13 GLU B O 1
ATOM 3127 N N . PHE B 1 14 ? -11.242 6.875 -4.891 1 95.06 14 PHE B N 1
ATOM 3128 C CA . PHE B 1 14 ? -11.992 7.512 -3.818 1 95.06 14 PHE B CA 1
ATOM 3129 C C . PHE B 1 14 ? -13.422 6.984 -3.773 1 95.06 14 PHE B C 1
ATOM 3131 O O . PHE B 1 14 ? -13.828 6.184 -4.621 1 95.06 14 PHE B O 1
ATOM 3138 N N . GLY B 1 15 ? -14.195 7.359 -2.705 1 90.94 15 GLY B N 1
ATOM 3139 C CA . GLY B 1 15 ? -15.586 6.965 -2.592 1 90.94 15 GLY B CA 1
ATOM 3140 C C . GLY B 1 15 ? -15.766 5.512 -2.189 1 90.94 15 GLY B C 1
ATOM 3141 O O . GLY B 1 15 ? -14.875 4.914 -1.594 1 90.94 15 GLY B O 1
ATOM 3142 N N . PRO B 1 16 ? -16.859 4.973 -2.469 1 92.38 16 PRO B N 1
ATOM 3143 C CA . PRO B 1 16 ? -17.203 3.619 -2.025 1 92.38 16 PRO B CA 1
ATOM 3144 C C . PRO B 1 16 ? -16.234 2.561 -2.564 1 92.38 16 PRO B C 1
ATOM 3146 O O . PRO B 1 16 ? -15.938 1.589 -1.868 1 92.38 16 PRO B O 1
ATOM 3149 N N . ARG B 1 17 ? -15.742 2.738 -3.748 1 94.69 17 ARG B N 1
ATOM 3150 C CA . ARG B 1 17 ? -14.82 1.772 -4.336 1 94.69 17 ARG B CA 1
ATOM 3151 C C . ARG B 1 17 ? -13.531 1.693 -3.533 1 94.69 17 ARG B C 1
ATOM 3153 O O . ARG B 1 17 ? -12.992 0.605 -3.314 1 94.69 17 ARG B O 1
ATOM 3160 N N . ALA B 1 18 ? -13.055 2.852 -3.129 1 95.69 18 ALA B N 1
ATOM 3161 C CA . ALA B 1 18 ? -11.805 2.895 -2.367 1 95.69 18 ALA B CA 1
ATOM 3162 C C . ALA B 1 18 ? -11.969 2.193 -1.021 1 95.69 18 ALA B C 1
ATOM 3164 O O . ALA B 1 18 ? -11.055 1.489 -0.571 1 95.69 18 ALA B O 1
ATOM 3165 N N . ILE B 1 19 ? -13.078 2.354 -0.385 1 94.19 19 ILE B N 1
ATOM 3166 C CA . ILE B 1 19 ? -13.352 1.697 0.888 1 94.19 19 ILE B CA 1
ATOM 3167 C C . ILE B 1 19 ? -13.469 0.189 0.677 1 94.19 19 ILE B C 1
ATOM 3169 O O . ILE B 1 19 ? -12.93 -0.596 1.462 1 94.19 19 ILE B O 1
ATOM 3173 N N . ARG B 1 20 ? -14.133 -0.177 -0.374 1 95.38 20 ARG B N 1
ATOM 3174 C CA . ARG B 1 20 ? -14.281 -1.591 -0.702 1 95.38 20 ARG B CA 1
ATOM 3175 C C . ARG B 1 20 ? -12.922 -2.248 -0.915 1 95.38 20 ARG B C 1
ATOM 3177 O O . ARG B 1 20 ? -12.664 -3.342 -0.405 1 95.38 20 ARG B O 1
ATOM 3184 N N . LYS B 1 21 ? -12.078 -1.623 -1.688 1 96.94 21 LYS B N 1
ATOM 3185 C CA . LYS B 1 21 ? -10.734 -2.148 -1.937 1 96.94 21 LYS B CA 1
ATOM 3186 C C . LYS B 1 21 ? -9.945 -2.268 -0.639 1 96.94 21 LYS B C 1
ATOM 3188 O O . LYS B 1 21 ? -9.281 -3.277 -0.402 1 96.94 21 LYS B O 1
ATOM 3193 N N . GLU B 1 22 ? -10.031 -1.229 0.158 1 96.38 22 GLU B N 1
ATOM 3194 C CA . GLU B 1 22 ? -9.352 -1.246 1.45 1 96.38 22 GLU B CA 1
ATOM 3195 C C . GLU B 1 22 ? -9.836 -2.408 2.312 1 96.38 22 GLU B C 1
ATOM 3197 O O . GLU B 1 22 ? -9.031 -3.139 2.891 1 96.38 22 GLU B O 1
ATOM 3202 N N . ASN B 1 23 ? -11.102 -2.584 2.396 1 95 23 ASN B N 1
ATOM 3203 C CA . ASN B 1 23 ? -11.68 -3.67 3.182 1 95 23 ASN B CA 1
ATOM 3204 C C . ASN B 1 23 ? -11.25 -5.035 2.658 1 95 23 ASN B C 1
ATOM 3206 O O . ASN B 1 23 ? -10.969 -5.945 3.443 1 95 23 ASN B O 1
ATOM 3210 N N . LEU B 1 24 ? -11.25 -5.172 1.357 1 97.06 24 LEU B N 1
ATOM 3211 C CA . LEU B 1 24 ? -10.797 -6.41 0.735 1 97.06 24 LEU B CA 1
ATOM 3212 C C . LEU B 1 24 ? -9.367 -6.73 1.138 1 97.06 24 LEU B C 1
ATOM 3214 O O . LEU B 1 24 ? -9.062 -7.852 1.545 1 97.06 24 LEU B O 1
ATOM 3218 N N . ILE B 1 25 ? -8.484 -5.758 1.038 1 97.69 25 ILE B N 1
ATOM 3219 C CA . ILE B 1 25 ? -7.07 -5.93 1.371 1 97.69 25 ILE B CA 1
ATOM 3220 C C . ILE B 1 25 ? -6.93 -6.316 2.842 1 97.69 25 ILE B C 1
ATOM 3222 O O . ILE B 1 25 ? -6.152 -7.211 3.186 1 97.69 25 ILE B O 1
ATOM 3226 N N . GLN B 1 26 ? -7.645 -5.699 3.672 1 95.75 26 GLN B N 1
ATOM 3227 C CA . GLN B 1 26 ? -7.598 -6.008 5.098 1 95.75 26 GLN B CA 1
ATOM 3228 C C . GLN B 1 26 ? -8.07 -7.43 5.371 1 95.75 26 GLN B C 1
ATOM 3230 O O . GLN B 1 26 ? -7.473 -8.141 6.184 1 95.75 26 GLN B O 1
ATOM 3235 N N . MET B 1 27 ? -9.141 -7.746 4.742 1 96.31 27 MET B N 1
ATOM 3236 C CA . MET B 1 27 ? -9.656 -9.102 4.906 1 96.31 27 MET B CA 1
ATOM 3237 C C . MET B 1 27 ? -8.609 -10.133 4.488 1 96.31 27 MET B C 1
ATOM 3239 O O . MET B 1 27 ? -8.375 -11.109 5.207 1 96.31 27 MET B O 1
ATOM 3243 N N . MET B 1 28 ? -7.977 -9.969 3.367 1 97.44 28 MET B N 1
ATOM 3244 C CA . MET B 1 28 ? -6.945 -10.875 2.883 1 97.44 28 MET B CA 1
ATOM 3245 C C . MET B 1 28 ? -5.758 -10.914 3.84 1 97.44 28 MET B C 1
ATOM 3247 O O . MET B 1 28 ? -5.238 -11.984 4.152 1 97.44 28 MET B O 1
ATOM 3251 N N . SER B 1 29 ? -5.34 -9.742 4.258 1 96.56 29 SER B N 1
ATOM 3252 C CA . SER B 1 29 ? -4.234 -9.633 5.207 1 96.56 29 SER B CA 1
ATOM 3253 C C . SER B 1 29 ? -4.508 -10.453 6.469 1 96.56 29 SER B C 1
ATOM 3255 O O . SER B 1 29 ? -3.678 -11.266 6.879 1 96.56 29 SER B O 1
ATOM 3257 N N . HIS B 1 30 ? -5.645 -10.281 7.016 1 95.12 30 HIS B N 1
ATOM 3258 C CA . HIS B 1 30 ? -6.02 -11.008 8.227 1 95.12 30 HIS B CA 1
ATOM 3259 C C . HIS B 1 30 ? -5.992 -12.516 7.992 1 95.12 30 HIS B C 1
ATOM 3261 O O . HIS B 1 30 ? -5.488 -13.273 8.828 1 95.12 30 HIS B O 1
ATOM 3267 N N . ARG B 1 31 ? -6.52 -12.906 6.91 1 95.5 31 ARG B N 1
ATOM 3268 C CA . ARG B 1 31 ? -6.586 -14.328 6.602 1 95.5 31 ARG B CA 1
ATOM 3269 C C . ARG B 1 31 ? -5.188 -14.922 6.434 1 95.5 31 ARG B C 1
ATOM 3271 O O . ARG B 1 31 ? -4.875 -15.961 7.012 1 95.5 31 ARG B O 1
ATOM 3278 N N . PHE B 1 32 ? -4.332 -14.297 5.629 1 96 32 PHE B N 1
ATOM 3279 C CA . PHE B 1 32 ? -2.99 -14.82 5.383 1 96 32 PHE B CA 1
ATOM 3280 C C . PHE B 1 32 ? -2.184 -14.875 6.672 1 96 32 PHE B C 1
ATOM 3282 O O . PHE B 1 32 ? -1.488 -15.859 6.934 1 96 32 PHE B O 1
ATOM 3289 N N . ILE B 1 33 ? -2.314 -13.852 7.461 1 92.12 33 ILE B N 1
ATOM 3290 C CA . ILE B 1 33 ? -1.598 -13.82 8.734 1 92.12 33 ILE B CA 1
ATOM 3291 C C . ILE B 1 33 ? -2.105 -14.945 9.633 1 92.12 33 ILE B C 1
ATOM 3293 O O . ILE B 1 33 ? -1.312 -15.68 10.227 1 92.12 33 ILE B O 1
ATOM 3297 N N . ALA B 1 34 ? -3.41 -15.109 9.703 1 90.81 34 ALA B N 1
ATOM 3298 C CA . ALA B 1 34 ? -4.012 -16.141 10.539 1 90.81 34 ALA B CA 1
ATOM 3299 C C . ALA B 1 34 ? -3.596 -17.531 10.07 1 90.81 34 ALA B C 1
ATOM 3301 O O . ALA B 1 34 ? -3.465 -18.453 10.875 1 90.81 34 ALA B O 1
ATOM 3302 N N . SER B 1 35 ? -3.396 -17.688 8.766 1 92.25 35 SER B N 1
ATOM 3303 C CA . SER B 1 35 ? -3.014 -18.969 8.188 1 92.25 35 SER B CA 1
ATOM 3304 C C . SER B 1 35 ? -1.522 -19.25 8.367 1 92.25 35 SER B C 1
ATOM 3306 O O . SER B 1 35 ? -1.022 -20.297 7.973 1 92.25 35 SER B O 1
ATOM 3308 N N . GLY B 1 36 ? -0.774 -18.25 8.891 1 90.38 36 GLY B N 1
ATOM 3309 C CA . GLY B 1 36 ? 0.617 -18.469 9.258 1 90.38 36 GLY B CA 1
ATOM 3310 C C . GLY B 1 36 ? 1.594 -17.953 8.219 1 90.38 36 GLY B C 1
ATOM 3311 O O . GLY B 1 36 ? 2.805 -18.141 8.352 1 90.38 36 GLY B O 1
ATOM 3312 N N . TYR B 1 37 ? 1.137 -17.312 7.164 1 94.88 37 TYR B N 1
ATOM 3313 C CA . TYR B 1 37 ? 2.033 -16.719 6.172 1 94.88 37 TYR B CA 1
ATOM 3314 C C . TYR B 1 37 ? 2.793 -15.539 6.75 1 94.88 37 TYR B C 1
ATOM 3316 O O . TYR B 1 37 ? 2.232 -14.75 7.516 1 94.88 37 TYR B O 1
ATOM 3324 N N . GLU B 1 38 ? 4.043 -15.438 6.34 1 94.5 38 GLU B N 1
ATOM 3325 C CA . GLU B 1 38 ? 4.867 -14.305 6.754 1 94.5 38 GLU B CA 1
ATOM 3326 C C . GLU B 1 38 ? 4.742 -13.141 5.777 1 94.5 38 GLU B C 1
ATOM 3328 O O . GLU B 1 38 ? 4.688 -13.352 4.562 1 94.5 38 GLU B O 1
ATOM 3333 N N . ARG B 1 39 ? 4.707 -11.922 6.32 1 96.75 39 ARG B N 1
ATOM 3334 C CA . ARG B 1 39 ? 4.555 -10.711 5.516 1 96.75 39 ARG B CA 1
ATOM 3335 C C . ARG B 1 39 ? 5.875 -10.312 4.871 1 96.75 39 ARG B C 1
ATOM 3337 O O . ARG B 1 39 ? 6.914 -10.289 5.531 1 96.75 39 ARG B O 1
ATOM 3344 N N . VAL B 1 40 ? 5.836 -10.016 3.541 1 97.81 40 VAL B N 1
ATOM 3345 C CA . VAL B 1 40 ? 6.996 -9.484 2.834 1 97.81 40 VAL B CA 1
ATOM 3346 C C . VAL B 1 40 ? 6.582 -8.281 1.991 1 97.81 40 VAL B C 1
ATOM 3348 O O . VAL B 1 40 ? 5.473 -8.242 1.448 1 97.81 40 VAL B O 1
ATOM 3351 N N . LYS B 1 41 ? 7.402 -7.285 1.918 1 97.62 41 LYS B N 1
ATOM 3352 C CA . LYS B 1 41 ? 7.238 -6.09 1.095 1 97.62 41 LYS B CA 1
ATOM 3353 C C . LYS B 1 41 ? 8.57 -5.648 0.491 1 97.62 41 LYS B C 1
ATOM 3355 O O . LYS B 1 41 ? 9.492 -5.277 1.217 1 97.62 41 LYS B O 1
ATOM 3360 N N . THR B 1 42 ? 8.695 -5.699 -0.793 1 97.62 42 THR B N 1
ATOM 3361 C CA . THR B 1 42 ? 9.883 -5.211 -1.485 1 97.62 42 THR B CA 1
ATOM 3362 C C . THR B 1 42 ? 9.68 -3.771 -1.955 1 97.62 42 THR B C 1
ATOM 3364 O O . THR B 1 42 ? 8.547 -3.295 -2.039 1 97.62 42 THR B O 1
ATOM 3367 N N . PRO B 1 43 ? 10.742 -3.082 -2.232 1 96.94 43 PRO B N 1
ATOM 3368 C CA . PRO B 1 43 ? 10.602 -1.698 -2.689 1 96.94 43 PRO B CA 1
ATOM 3369 C C . PRO B 1 43 ? 9.883 -1.592 -4.031 1 96.94 43 PRO B C 1
ATOM 3371 O O . PRO B 1 43 ? 9.883 -2.547 -4.812 1 96.94 43 PRO B O 1
ATOM 3374 N N . LEU B 1 44 ? 9.328 -0.416 -4.227 1 97.31 44 LEU B N 1
ATOM 3375 C CA . LEU B 1 44 ? 8.633 -0.147 -5.48 1 97.31 44 LEU B CA 1
ATOM 3376 C C . LEU B 1 44 ? 9.625 0.02 -6.625 1 97.31 44 LEU B C 1
ATOM 3378 O O . LEU B 1 44 ? 9.289 -0.217 -7.785 1 97.31 44 LEU B O 1
ATOM 3382 N N . LEU B 1 45 ? 10.82 0.391 -6.297 1 95.62 45 LEU B N 1
ATOM 3383 C CA . LEU B 1 45 ? 11.891 0.545 -7.281 1 95.62 45 LEU B CA 1
ATOM 3384 C C . LEU B 1 45 ? 12.906 -0.584 -7.164 1 95.62 45 LEU B C 1
ATOM 3386 O O . LEU B 1 45 ? 13.375 -0.89 -6.062 1 95.62 45 LEU B O 1
ATOM 3390 N N . GLU B 1 46 ? 13.188 -1.247 -8.305 1 96.06 46 GLU B N 1
ATOM 3391 C CA . GLU B 1 46 ? 14.211 -2.285 -8.414 1 96.06 46 GLU B CA 1
ATOM 3392 C C . GLU B 1 46 ? 15.109 -2.039 -9.625 1 96.06 46 GLU B C 1
ATOM 3394 O O . GLU B 1 46 ? 14.742 -1.302 -10.539 1 96.06 46 GLU B O 1
ATOM 3399 N N . TYR B 1 47 ? 16.328 -2.646 -9.516 1 95.44 47 TYR B N 1
ATOM 3400 C CA . TYR B 1 47 ? 17.141 -2.619 -10.719 1 95.44 47 TYR B CA 1
ATOM 3401 C C . TYR B 1 47 ? 16.5 -3.432 -11.836 1 95.44 47 TYR B C 1
ATOM 3403 O O . TYR B 1 47 ? 15.938 -4.496 -11.586 1 95.44 47 TYR B O 1
ATOM 3411 N N . ARG B 1 48 ? 16.625 -2.93 -13.008 1 93.88 48 ARG B N 1
ATOM 3412 C CA . ARG B 1 48 ? 16 -3.529 -14.18 1 93.88 48 ARG B CA 1
ATOM 3413 C C . ARG B 1 48 ? 16.406 -4.996 -14.328 1 93.88 48 ARG B C 1
ATOM 3415 O O . ARG B 1 48 ? 15.594 -5.824 -14.75 1 93.88 48 ARG B O 1
ATOM 3422 N N . ASP B 1 49 ? 17.578 -5.367 -13.953 1 93.81 49 ASP B N 1
ATOM 3423 C CA . ASP B 1 49 ? 18.141 -6.695 -14.164 1 93.81 49 ASP B CA 1
ATOM 3424 C C . ASP B 1 49 ? 17.391 -7.746 -13.344 1 93.81 49 ASP B C 1
ATOM 3426 O O . ASP B 1 49 ? 17.438 -8.938 -13.656 1 93.81 49 ASP B O 1
ATOM 3430 N N . VAL B 1 50 ? 16.703 -7.32 -12.305 1 95 50 VAL B N 1
ATOM 3431 C CA . VAL B 1 50 ? 15.906 -8.227 -11.492 1 95 50 VAL B CA 1
ATOM 3432 C C . VAL B 1 50 ? 14.812 -8.859 -12.344 1 95 50 VAL B C 1
ATOM 3434 O O . VAL B 1 50 ? 14.406 -10 -12.102 1 95 50 VAL B O 1
ATOM 3437 N N . PHE B 1 51 ? 14.453 -8.242 -13.43 1 93.62 51 PHE B N 1
ATOM 3438 C CA . PHE B 1 51 ? 13.273 -8.656 -14.18 1 93.62 51 PHE B CA 1
ATOM 3439 C C . PHE B 1 51 ? 13.664 -9.203 -15.547 1 93.62 51 PHE B C 1
ATOM 3441 O O . PHE B 1 51 ? 12.828 -9.297 -16.453 1 93.62 51 PHE B O 1
ATOM 3448 N N . GLN B 1 52 ? 14.852 -9.555 -15.695 1 89.81 52 GLN B N 1
ATOM 3449 C CA . GLN B 1 52 ? 15.352 -10.102 -16.953 1 89.81 52 GLN B CA 1
ATOM 3450 C C . GLN B 1 52 ? 14.562 -11.336 -17.375 1 89.81 52 GLN B C 1
ATOM 3452 O O . GLN B 1 52 ? 14.32 -11.547 -18.562 1 89.81 52 GLN B O 1
ATOM 3457 N N . PRO B 1 53 ? 14.102 -12.195 -16.422 1 87.5 53 PRO B N 1
ATOM 3458 C CA . PRO B 1 53 ? 13.383 -13.406 -16.812 1 87.5 53 PRO B CA 1
ATOM 3459 C C . PRO B 1 53 ? 11.969 -13.117 -17.312 1 87.5 53 PRO B C 1
ATOM 3461 O O . PRO B 1 53 ? 11.305 -14.008 -17.844 1 87.5 53 PRO B O 1
ATOM 3464 N N . LEU B 1 54 ? 11.5 -11.914 -17.094 1 87.25 54 LEU B N 1
ATOM 3465 C CA . LEU B 1 54 ? 10.133 -11.594 -17.484 1 87.25 54 LEU B CA 1
ATOM 3466 C C . LEU B 1 54 ? 10.008 -11.539 -19 1 87.25 54 LEU B C 1
ATOM 3468 O O . LEU B 1 54 ? 10.859 -10.961 -19.688 1 87.25 54 LEU B O 1
ATOM 3472 N N . THR B 1 55 ? 9.023 -12.203 -19.469 1 79.31 55 THR B N 1
ATOM 3473 C CA . THR B 1 55 ? 8.688 -12.078 -20.875 1 79.31 55 THR B CA 1
ATOM 3474 C C . THR B 1 55 ? 7.961 -10.766 -21.156 1 79.31 55 THR B C 1
ATOM 3476 O O . THR B 1 55 ? 6.906 -10.5 -20.562 1 79.31 55 THR B O 1
ATOM 3479 N N . VAL B 1 56 ? 8.609 -9.906 -21.797 1 67.88 56 VAL B N 1
ATOM 3480 C CA . VAL B 1 56 ? 8.047 -8.586 -22.078 1 67.88 56 VAL B CA 1
ATOM 3481 C C . VAL B 1 56 ? 7.152 -8.664 -23.328 1 67.88 56 VAL B C 1
ATOM 3483 O O . VAL B 1 56 ? 7.629 -8.945 -24.422 1 67.88 56 VAL B O 1
ATOM 3486 N N . ARG B 1 57 ? 5.883 -8.797 -23.047 1 67.75 57 ARG B N 1
ATOM 3487 C CA . ARG B 1 57 ? 4.941 -8.703 -24.172 1 67.75 57 ARG B CA 1
ATOM 3488 C C . ARG B 1 57 ? 4.387 -7.293 -24.297 1 67.75 57 ARG B C 1
ATOM 3490 O O . ARG B 1 57 ? 3.455 -6.914 -23.594 1 67.75 57 ARG B O 1
ATOM 3497 N N . GLY B 1 58 ? 4.859 -6.508 -25.125 1 65.12 58 GLY B N 1
ATOM 3498 C CA . GLY B 1 58 ? 4.277 -5.207 -25.422 1 65.12 58 GLY B CA 1
ATOM 3499 C C . GLY B 1 58 ? 4.25 -4.281 -24.219 1 65.12 58 GLY B C 1
ATOM 3500 O O . GLY B 1 58 ? 3.66 -3.203 -24.266 1 65.12 58 GLY B O 1
ATOM 3501 N N . GLU B 1 59 ? 4.711 -4.664 -23.125 1 70.94 59 GLU B N 1
ATOM 3502 C CA . GLU B 1 59 ? 4.719 -3.832 -21.922 1 70.94 59 GLU B CA 1
ATOM 3503 C C . GLU B 1 59 ? 6.133 -3.375 -21.578 1 70.94 59 GLU B C 1
ATOM 3505 O O . GLU B 1 59 ? 7.09 -4.133 -21.734 1 70.94 59 GLU B O 1
ATOM 3510 N N . GLN B 1 60 ? 6.199 -2.09 -21.406 1 78.12 60 GLN B N 1
ATOM 3511 C CA . GLN B 1 60 ? 7.473 -1.547 -20.953 1 78.12 60 GLN B CA 1
ATOM 3512 C C . GLN B 1 60 ? 7.379 -1.091 -19.5 1 78.12 60 GLN B C 1
ATOM 3514 O O . GLN B 1 60 ? 6.328 -0.617 -19.047 1 78.12 60 GLN B O 1
ATOM 3519 N N . PRO B 1 61 ? 8.414 -1.437 -18.812 1 85.56 61 PRO B N 1
ATOM 3520 C CA . PRO B 1 61 ? 8.406 -0.917 -17.438 1 85.56 61 PRO B CA 1
ATOM 3521 C C . PRO B 1 61 ? 8.617 0.594 -17.375 1 85.56 61 PRO B C 1
ATOM 3523 O O . PRO B 1 61 ? 9.18 1.18 -18.312 1 85.56 61 PRO B O 1
ATOM 3526 N N . TYR B 1 62 ? 7.996 1.248 -16.391 1 90.06 62 TYR B N 1
ATOM 3527 C CA . TYR B 1 62 ? 8.445 2.592 -16.047 1 90.06 62 TYR B CA 1
ATOM 3528 C C . TYR B 1 62 ? 9.906 2.584 -15.609 1 90.06 62 TYR B C 1
ATOM 3530 O O . TYR B 1 62 ? 10.266 1.877 -14.664 1 90.06 62 TYR B O 1
ATOM 3538 N N . GLN B 1 63 ? 10.68 3.301 -16.328 1 91.88 63 GLN B N 1
ATOM 3539 C CA . GLN B 1 63 ? 12.117 3.211 -16.078 1 91.88 63 GLN B CA 1
ATOM 3540 C C . GLN B 1 63 ? 12.719 4.594 -15.859 1 91.88 63 GLN B C 1
ATOM 3542 O O . GLN B 1 63 ? 12.266 5.578 -16.438 1 91.88 63 GLN B O 1
ATOM 3547 N N . MET B 1 64 ? 13.727 4.648 -14.945 1 91.25 64 MET B N 1
ATOM 3548 C CA . MET B 1 64 ? 14.555 5.832 -14.742 1 91.25 64 MET B CA 1
ATOM 3549 C C . MET B 1 64 ? 16 5.434 -14.445 1 91.25 64 MET B C 1
ATOM 3551 O O . MET B 1 64 ? 16.312 4.246 -14.328 1 91.25 64 MET B O 1
ATOM 3555 N N . LEU B 1 65 ? 16.875 6.398 -14.461 1 88.38 65 LEU B N 1
ATOM 3556 C CA . LEU B 1 65 ? 18.281 6.164 -14.125 1 88.38 65 LEU B CA 1
ATOM 3557 C C . LEU B 1 65 ? 18.594 6.68 -12.727 1 88.38 65 LEU B C 1
ATOM 3559 O O . LEU B 1 65 ? 18.109 7.746 -12.328 1 88.38 65 LEU B O 1
ATOM 3563 N N . ASP B 1 66 ? 19.344 5.859 -12.055 1 83.44 66 ASP B N 1
ATOM 3564 C CA . ASP B 1 66 ? 19.797 6.348 -10.758 1 83.44 66 ASP B CA 1
ATOM 3565 C C . ASP B 1 66 ? 21.047 7.207 -10.898 1 83.44 66 ASP B C 1
ATOM 3567 O O . ASP B 1 66 ? 21.469 7.512 -12.016 1 83.44 66 ASP B O 1
ATOM 3571 N N . ASP B 1 67 ? 21.609 7.613 -9.734 1 77.94 67 ASP B N 1
ATOM 3572 C CA . ASP B 1 67 ? 22.734 8.539 -9.727 1 77.94 67 ASP B CA 1
ATOM 3573 C C . ASP B 1 67 ? 23.969 7.91 -10.383 1 77.94 67 ASP B C 1
ATOM 3575 O O . ASP B 1 67 ? 24.828 8.617 -10.914 1 77.94 67 ASP B O 1
ATOM 3579 N N . ALA B 1 68 ? 24.062 6.609 -10.32 1 82.25 68 ALA B N 1
ATOM 3580 C CA . ALA B 1 68 ? 25.203 5.895 -10.898 1 82.25 68 ALA B CA 1
ATOM 3581 C C . ALA B 1 68 ? 24.969 5.57 -12.367 1 82.25 68 ALA B C 1
ATOM 3583 O O . ALA B 1 68 ? 25.797 4.934 -13.016 1 82.25 68 ALA B O 1
ATOM 3584 N N . GLY B 1 69 ? 23.797 5.922 -12.828 1 86.56 69 GLY B N 1
ATOM 3585 C CA . GLY B 1 69 ? 23.469 5.668 -14.219 1 86.56 69 GLY B CA 1
ATOM 3586 C C . GLY B 1 69 ? 22.906 4.281 -14.461 1 86.56 69 GLY B C 1
ATOM 3587 O O . GLY B 1 69 ? 22.844 3.822 -15.602 1 86.56 69 GLY B O 1
ATOM 3588 N N . GLU B 1 70 ? 22.562 3.666 -13.438 1 90 70 GLU B N 1
ATOM 3589 C CA . GLU B 1 70 ? 21.969 2.338 -13.57 1 90 70 GLU B CA 1
ATOM 3590 C C . GLU B 1 70 ? 20.453 2.422 -13.727 1 90 70 GLU B C 1
ATOM 3592 O O . GLU B 1 70 ? 19.797 3.252 -13.094 1 90 70 GLU B O 1
ATOM 3597 N N . ALA B 1 71 ? 19.953 1.508 -14.555 1 92.12 71 ALA B N 1
ATOM 3598 C CA . ALA B 1 71 ? 18.516 1.507 -14.836 1 92.12 71 ALA B CA 1
ATOM 3599 C C . ALA B 1 71 ? 17.719 0.949 -13.648 1 92.12 71 ALA B C 1
ATOM 3601 O O . ALA B 1 71 ? 17.969 -0.178 -13.211 1 92.12 71 ALA B O 1
ATOM 3602 N N . VAL B 1 72 ? 16.844 1.765 -13.156 1 93.88 72 VAL B N 1
ATOM 3603 C CA . VAL B 1 72 ? 15.906 1.369 -12.117 1 93.88 72 VAL B CA 1
ATOM 3604 C C . VAL B 1 72 ? 14.477 1.442 -12.656 1 93.88 72 VAL B C 1
ATOM 3606 O O . VAL B 1 72 ? 14.148 2.34 -13.43 1 93.88 72 VAL B O 1
ATOM 3609 N N . VAL B 1 73 ? 13.664 0.459 -12.297 1 94.75 73 VAL B N 1
ATOM 3610 C CA . VAL B 1 73 ? 12.305 0.401 -12.828 1 94.75 73 VAL B CA 1
ATOM 3611 C C . VAL B 1 73 ? 11.305 0.291 -11.68 1 94.75 73 VAL B C 1
ATOM 3613 O O . VAL B 1 73 ? 11.633 -0.228 -10.609 1 94.75 73 VAL B O 1
ATOM 3616 N N . MET B 1 74 ? 10.117 0.909 -11.875 1 95.56 74 MET B N 1
ATOM 3617 C CA . MET B 1 74 ? 9 0.512 -11.023 1 95.56 74 MET B CA 1
ATOM 3618 C C . MET B 1 74 ? 8.633 -0.95 -11.258 1 95.56 74 MET B C 1
ATOM 3620 O O . MET B 1 74 ? 8.422 -1.369 -12.398 1 95.56 74 MET B O 1
ATOM 3624 N N . ARG B 1 75 ? 8.594 -1.689 -10.211 1 96.38 75 ARG B N 1
ATOM 3625 C CA . ARG B 1 75 ? 8.523 -3.143 -10.336 1 96.38 75 ARG B CA 1
ATOM 3626 C C . ARG B 1 75 ? 7.289 -3.562 -11.133 1 96.38 75 ARG B C 1
ATOM 3628 O O . ARG B 1 75 ? 6.168 -3.186 -10.789 1 96.38 75 ARG B O 1
ATOM 3635 N N . PRO B 1 76 ? 7.43 -4.395 -12.156 1 95 76 PRO B N 1
ATOM 3636 C CA . PRO B 1 76 ? 6.301 -4.926 -12.93 1 95 76 PRO B CA 1
ATOM 3637 C C . PRO B 1 76 ? 5.781 -6.254 -12.383 1 95 76 PRO B C 1
ATOM 3639 O O . PRO B 1 76 ? 4.812 -6.809 -12.906 1 95 76 PRO B O 1
ATOM 3642 N N . ASP B 1 77 ? 6.461 -6.754 -11.422 1 93.88 77 ASP B N 1
ATOM 3643 C CA . ASP B 1 77 ? 6.207 -8.07 -10.844 1 93.88 77 ASP B CA 1
ATOM 3644 C C . ASP B 1 77 ? 6.562 -8.094 -9.359 1 93.88 77 ASP B C 1
ATOM 3646 O O . ASP B 1 77 ? 7.402 -7.316 -8.898 1 93.88 77 ASP B O 1
ATOM 3650 N N . LEU B 1 78 ? 5.895 -9 -8.633 1 96.62 78 LEU B N 1
ATOM 3651 C CA . LEU B 1 78 ? 6.188 -9.062 -7.207 1 96.62 78 LEU B CA 1
ATOM 3652 C C . LEU B 1 78 ? 6.961 -10.336 -6.871 1 96.62 78 LEU B C 1
ATOM 3654 O O . LEU B 1 78 ? 7.562 -10.438 -5.797 1 96.62 78 LEU B O 1
ATOM 3658 N N . THR B 1 79 ? 7.027 -11.32 -7.762 1 95.94 79 THR B N 1
ATOM 3659 C CA . THR B 1 79 ? 7.668 -12.602 -7.484 1 95.94 79 THR B CA 1
ATOM 3660 C C . THR B 1 79 ? 9.188 -12.477 -7.59 1 95.94 79 THR B C 1
ATOM 3662 O O . THR B 1 79 ? 9.914 -12.922 -6.695 1 95.94 79 THR B O 1
ATOM 3665 N N . LEU B 1 80 ? 9.695 -11.875 -8.641 1 95.56 80 LEU B N 1
ATOM 3666 C CA . LEU B 1 80 ? 11.125 -11.852 -8.922 1 95.56 80 LEU B CA 1
ATOM 3667 C C . LEU B 1 80 ? 11.867 -11.016 -7.875 1 95.56 80 LEU B C 1
ATOM 3669 O O . LEU B 1 80 ? 12.969 -11.383 -7.457 1 95.56 80 LEU B O 1
ATOM 3673 N N . PRO B 1 81 ? 11.242 -9.891 -7.402 1 96.81 81 PRO B N 1
ATOM 3674 C CA . PRO B 1 81 ? 11.883 -9.188 -6.289 1 96.81 81 PRO B CA 1
ATOM 3675 C C . PRO B 1 81 ? 12.016 -10.062 -5.043 1 96.81 81 PRO B C 1
ATOM 3677 O O . PRO B 1 81 ? 12.977 -9.914 -4.281 1 96.81 81 PRO B O 1
ATOM 3680 N N . LEU B 1 82 ? 11.055 -10.945 -4.812 1 96.69 82 LEU B N 1
ATOM 3681 C CA . LEU B 1 82 ? 11.164 -11.859 -3.678 1 96.69 82 LEU B CA 1
ATOM 3682 C C . LEU B 1 82 ? 12.289 -12.867 -3.895 1 96.69 82 LEU B C 1
ATOM 3684 O O . LEU B 1 82 ? 12.969 -13.258 -2.943 1 96.69 82 LEU B O 1
ATOM 3688 N N . ALA B 1 83 ? 12.43 -13.289 -5.141 1 95.5 83 ALA B N 1
ATOM 3689 C CA . ALA B 1 83 ? 13.586 -14.117 -5.469 1 95.5 83 ALA B CA 1
ATOM 3690 C C . ALA B 1 83 ? 14.891 -13.391 -5.172 1 95.5 83 ALA B C 1
ATOM 3692 O O . ALA B 1 83 ? 15.812 -13.969 -4.594 1 95.5 83 ALA B O 1
ATOM 3693 N N . ARG B 1 84 ? 14.961 -12.141 -5.582 1 96.19 84 ARG B N 1
ATOM 3694 C CA . ARG B 1 84 ? 16.125 -11.312 -5.266 1 96.19 84 ARG B CA 1
ATOM 3695 C C . ARG B 1 84 ? 16.344 -11.234 -3.756 1 96.19 84 ARG B C 1
ATOM 3697 O O . ARG B 1 84 ? 17.469 -11.391 -3.275 1 96.19 84 ARG B O 1
ATOM 3704 N N . LEU B 1 85 ? 15.273 -10.969 -3.023 1 96.44 85 LEU B N 1
ATOM 3705 C CA . LEU B 1 85 ? 15.336 -10.891 -1.569 1 96.44 85 LEU B CA 1
ATOM 3706 C C . LEU B 1 85 ? 15.93 -12.164 -0.978 1 96.44 85 LEU B C 1
ATOM 3708 O O . LEU B 1 85 ? 16.828 -12.102 -0.138 1 96.44 85 LEU B O 1
ATOM 3712 N N . LEU B 1 86 ? 15.492 -13.281 -1.444 1 94.62 86 LEU B N 1
ATOM 3713 C CA . LEU B 1 86 ? 15.977 -14.562 -0.957 1 94.62 86 LEU B CA 1
ATOM 3714 C C . LEU B 1 86 ? 17.453 -14.742 -1.271 1 94.62 86 LEU B C 1
ATOM 3716 O O . LEU B 1 86 ? 18.203 -15.328 -0.478 1 94.62 86 LEU B O 1
ATOM 3720 N N . SER B 1 87 ? 17.859 -14.258 -2.412 1 93.94 87 SER B N 1
ATOM 3721 C CA . SER B 1 87 ? 19.234 -14.445 -2.869 1 93.94 87 SER B CA 1
ATOM 3722 C C . SER B 1 87 ? 20.203 -13.547 -2.105 1 93.94 87 SER B C 1
ATOM 3724 O O . SER B 1 87 ? 21.406 -13.758 -2.146 1 93.94 87 SER B O 1
ATOM 3726 N N . THR B 1 88 ? 19.656 -12.562 -1.422 1 93.56 88 THR B N 1
ATOM 3727 C CA . THR B 1 88 ? 20.531 -11.555 -0.84 1 93.56 88 THR B CA 1
ATOM 3728 C C . THR B 1 88 ? 20.438 -11.562 0.683 1 93.56 88 THR B C 1
ATOM 3730 O O . THR B 1 88 ? 21.078 -10.766 1.357 1 93.56 88 THR B O 1
ATOM 3733 N N . THR B 1 89 ? 19.562 -12.383 1.179 1 91.5 89 THR B N 1
ATOM 3734 C CA . THR B 1 89 ? 19.406 -12.484 2.627 1 91.5 89 THR B CA 1
ATOM 3735 C C . THR B 1 89 ? 19.797 -13.875 3.119 1 91.5 89 THR B C 1
ATOM 3737 O O . THR B 1 89 ? 20.094 -14.758 2.316 1 91.5 89 THR B O 1
ATOM 3740 N N . SER B 1 90 ? 19.797 -14.039 4.449 1 90.62 90 SER B N 1
ATOM 3741 C CA . SER B 1 90 ? 20.156 -15.312 5.055 1 90.62 90 SER B CA 1
ATOM 3742 C C . SER B 1 90 ? 18.922 -16.188 5.293 1 90.62 90 SER B C 1
ATOM 3744 O O . SER B 1 90 ? 19.016 -17.234 5.938 1 90.62 90 SER B O 1
ATOM 3746 N N . ILE B 1 91 ? 17.875 -15.727 4.754 1 92 91 ILE B N 1
ATOM 3747 C CA . ILE B 1 91 ? 16.656 -16.5 4.914 1 92 91 ILE B CA 1
ATOM 3748 C C . ILE B 1 91 ? 16.797 -17.844 4.211 1 92 91 ILE B C 1
ATOM 3750 O O . ILE B 1 91 ? 17.172 -17.906 3.037 1 92 91 ILE B O 1
ATOM 3754 N N . GLN B 1 92 ? 16.5 -18.891 4.945 1 91.44 92 GLN B N 1
ATOM 3755 C CA . GLN B 1 92 ? 16.609 -20.234 4.391 1 91.44 92 GLN B CA 1
ATOM 3756 C C . GLN B 1 92 ? 15.227 -20.828 4.102 1 91.44 92 GLN B C 1
ATOM 3758 O O . GLN B 1 92 ? 14.406 -20.969 5.008 1 91.44 92 GLN B O 1
ATOM 3763 N N . PRO B 1 93 ? 14.961 -21.172 2.887 1 93.69 93 PRO B N 1
ATOM 3764 C CA . PRO B 1 93 ? 13.711 -21.875 2.582 1 93.69 93 PRO B CA 1
ATOM 3765 C C . PRO B 1 93 ? 13.586 -23.203 3.326 1 93.69 93 PRO B C 1
ATOM 3767 O O . PRO B 1 93 ? 14.586 -23.75 3.793 1 93.69 93 PRO B O 1
ATOM 3770 N N . PRO B 1 94 ? 12.43 -23.828 3.553 1 95.62 94 PRO B N 1
ATOM 3771 C CA . PRO B 1 94 ? 11.188 -23.359 2.939 1 95.62 94 PRO B CA 1
ATOM 3772 C C . PRO B 1 94 ? 10.578 -22.156 3.664 1 95.62 94 PRO B C 1
ATOM 3774 O O . PRO B 1 94 ? 10.82 -21.969 4.859 1 95.62 94 PRO B O 1
ATOM 3777 N N . VAL B 1 95 ? 9.844 -21.297 2.871 1 95.5 95 VAL B N 1
ATOM 3778 C CA . VAL B 1 95 ? 9.148 -20.141 3.428 1 95.5 95 VAL B CA 1
ATOM 3779 C C . VAL B 1 95 ? 7.758 -20.031 2.803 1 95.5 95 VAL B C 1
ATOM 3781 O O . VAL B 1 95 ? 7.547 -20.453 1.661 1 95.5 95 VAL B O 1
ATOM 3784 N N . GLN B 1 96 ? 6.812 -19.547 3.562 1 96.94 96 GLN B N 1
ATOM 3785 C CA . GLN B 1 96 ? 5.473 -19.172 3.129 1 96.94 96 GLN B CA 1
ATOM 3786 C C . GLN B 1 96 ? 5.23 -17.688 3.305 1 96.94 96 GLN B C 1
ATOM 3788 O O . GLN B 1 96 ? 5.059 -17.203 4.43 1 96.94 96 GLN B O 1
ATOM 3793 N N . TRP B 1 97 ? 5.227 -16.984 2.168 1 97.94 97 TRP B N 1
ATOM 3794 C CA . TRP B 1 97 ? 5.156 -15.531 2.199 1 97.94 97 TRP B CA 1
ATOM 3795 C C . TRP B 1 97 ? 3.828 -15.039 1.64 1 97.94 97 TRP B C 1
ATOM 3797 O O . TRP B 1 97 ? 3.221 -15.695 0.793 1 97.94 97 TRP B O 1
ATOM 3807 N N . TRP B 1 98 ? 3.33 -13.953 2.145 1 98.19 98 TRP B N 1
ATOM 3808 C CA . TRP B 1 98 ? 2.248 -13.211 1.502 1 98.19 98 TRP B CA 1
ATOM 3809 C C . TRP B 1 98 ? 2.637 -11.758 1.282 1 98.19 98 TRP B C 1
ATOM 3811 O O . TRP B 1 98 ? 3.506 -11.227 1.979 1 98.19 98 TRP B O 1
ATOM 3821 N N . TYR B 1 99 ? 2.109 -11.156 0.275 1 98.38 99 TYR B N 1
ATOM 3822 C CA . TYR B 1 99 ? 2.369 -9.758 -0.058 1 98.38 99 TYR B CA 1
ATOM 3823 C C . TYR B 1 99 ? 1.104 -9.07 -0.564 1 98.38 99 TYR B C 1
ATOM 3825 O O . TYR B 1 99 ? 0.149 -9.742 -0.967 1 98.38 99 TYR B O 1
ATOM 3833 N N . VAL B 1 100 ? 1.021 -7.82 -0.465 1 98.25 100 VAL B N 1
ATOM 3834 C CA . VAL B 1 100 ? 0.101 -6.938 -1.173 1 98.25 100 VAL B CA 1
ATOM 3835 C C . VAL B 1 100 ? 0.841 -5.684 -1.633 1 98.25 100 VAL B C 1
ATOM 3837 O O . VAL B 1 100 ? 1.668 -5.137 -0.897 1 98.25 100 VAL B O 1
ATOM 3840 N N . GLY B 1 101 ? 0.677 -5.293 -2.789 1 97.5 101 GLY B N 1
ATOM 3841 C CA . GLY B 1 101 ? 1.347 -4.117 -3.322 1 97.5 101 GLY B CA 1
ATOM 3842 C C . GLY B 1 101 ? 1.011 -3.85 -4.777 1 97.5 101 GLY B C 1
ATOM 3843 O O . GLY B 1 101 ? 0.307 -4.637 -5.414 1 97.5 101 GLY B O 1
ATOM 3844 N N . ASP B 1 102 ? 1.505 -2.752 -5.305 1 97.12 102 ASP B N 1
ATOM 3845 C CA . ASP B 1 102 ? 1.227 -2.34 -6.676 1 97.12 102 ASP B CA 1
ATOM 3846 C C . ASP B 1 102 ? 2.311 -2.838 -7.629 1 97.12 102 ASP B C 1
ATOM 3848 O O . ASP B 1 102 ? 3.473 -2.969 -7.242 1 97.12 102 ASP B O 1
ATOM 3852 N N . VAL B 1 103 ? 1.925 -3.15 -8.797 1 96 103 VAL B N 1
ATOM 3853 C CA . VAL B 1 103 ? 2.822 -3.428 -9.914 1 96 103 VAL B CA 1
ATOM 3854 C C . VAL B 1 103 ? 2.549 -2.451 -11.055 1 96 103 VAL B C 1
ATOM 3856 O O . VAL B 1 103 ? 1.447 -1.909 -11.164 1 96 103 VAL B O 1
ATOM 3859 N N . PHE B 1 104 ? 3.549 -2.26 -11.906 1 94.5 104 PHE B N 1
ATOM 3860 C CA . PHE B 1 104 ? 3.475 -1.243 -12.953 1 94.5 104 PHE B CA 1
ATOM 3861 C C . PHE B 1 104 ? 3.809 -1.841 -14.312 1 94.5 104 PHE B C 1
ATOM 3863 O O . PHE B 1 104 ? 4.906 -2.357 -14.523 1 94.5 104 PHE B O 1
ATOM 3870 N N . ARG B 1 105 ? 2.895 -1.745 -15.18 1 89.44 105 ARG B N 1
ATOM 3871 C CA . ARG B 1 105 ? 3.049 -2.201 -16.562 1 89.44 105 ARG B CA 1
ATOM 3872 C C . ARG B 1 105 ? 2.473 -1.186 -17.531 1 89.44 105 ARG B C 1
ATOM 3874 O O . ARG B 1 105 ? 1.271 -0.909 -17.516 1 89.44 105 ARG B O 1
ATOM 3881 N N . VAL B 1 106 ? 3.387 -0.604 -18.328 1 86.19 106 VAL B N 1
ATOM 3882 C CA . VAL B 1 106 ? 2.926 0.371 -19.312 1 86.19 106 VAL B CA 1
ATOM 3883 C C . VAL B 1 106 ? 2.225 -0.347 -20.469 1 86.19 106 VAL B C 1
ATOM 3885 O O . VAL B 1 106 ? 2.848 -1.128 -21.188 1 86.19 106 VAL B O 1
ATOM 3888 N N . ARG B 1 107 ? 1.016 -0.122 -20.531 1 76.88 107 ARG B N 1
ATOM 3889 C CA . ARG B 1 107 ? 0.24 -0.716 -21.625 1 76.88 107 ARG B CA 1
ATOM 3890 C C . ARG B 1 107 ? 0.026 0.283 -22.75 1 76.88 107 ARG B C 1
ATOM 3892 O O . ARG B 1 107 ? 0.326 1.47 -22.609 1 76.88 107 ARG B O 1
ATOM 3899 N N . LYS B 1 108 ? -0.314 -0.267 -23.891 1 69.94 108 LYS B N 1
ATOM 3900 C CA . LYS B 1 108 ? -0.564 0.602 -25.031 1 69.94 108 LYS B CA 1
ATOM 3901 C C . LYS B 1 108 ? -1.664 1.615 -24.719 1 69.94 108 LYS B C 1
ATOM 3903 O O . LYS B 1 108 ? -2.645 1.289 -24.047 1 69.94 108 LYS B O 1
ATOM 3908 N N . SER B 1 109 ? -1.344 2.791 -25.156 1 65.56 109 SER B N 1
ATOM 3909 C CA . SER B 1 109 ? -2.295 3.885 -24.969 1 65.56 109 SER B CA 1
ATOM 3910 C C . SER B 1 109 ? -3.682 3.5 -25.469 1 65.56 109 SER B C 1
ATOM 3912 O O . SER B 1 109 ? -3.811 2.83 -26.5 1 65.56 109 SER B O 1
ATOM 3914 N N . LEU B 1 110 ? -4.746 3.797 -24.672 1 61.66 110 LEU B N 1
ATOM 3915 C CA . LEU B 1 110 ? -6.145 3.629 -25.062 1 61.66 110 LEU B CA 1
ATOM 3916 C C . LEU B 1 110 ? -6.574 2.172 -24.922 1 61.66 110 LEU B C 1
ATOM 3918 O O . LEU B 1 110 ? -7.566 1.753 -25.516 1 61.66 110 LEU B O 1
ATOM 3922 N N . SER B 1 111 ? -5.766 1.362 -24.297 1 64.62 111 SER B N 1
ATOM 3923 C CA . SER B 1 111 ? -6.137 -0.035 -24.094 1 64.62 111 SER B CA 1
ATOM 3924 C C . SER B 1 111 ? -7.242 -0.171 -23.047 1 64.62 111 SER B C 1
ATOM 3926 O O . SER B 1 111 ? -7.863 -1.229 -22.938 1 64.62 111 SER B O 1
ATOM 3928 N N . GLY B 1 112 ? -7.574 0.947 -22.375 1 69.38 112 GLY B N 1
ATOM 3929 C CA . GLY B 1 112 ? -8.586 0.885 -21.328 1 69.38 112 GLY B CA 1
ATOM 3930 C C . GLY B 1 112 ? -8.062 0.291 -20.031 1 69.38 112 GLY B C 1
ATOM 3931 O O . GLY B 1 112 ? -8.805 0.172 -19.062 1 69.38 112 GLY B O 1
ATOM 3932 N N . THR B 1 113 ? -6.785 -0.139 -20.016 1 78.31 113 THR B N 1
ATOM 3933 C CA . THR B 1 113 ? -6.227 -0.741 -18.812 1 78.31 113 THR B CA 1
ATOM 3934 C C . THR B 1 113 ? -5.344 0.258 -18.062 1 78.31 113 THR B C 1
ATOM 3936 O O . THR B 1 113 ? -4.855 1.223 -18.656 1 78.31 113 THR B O 1
ATOM 3939 N N . TYR B 1 114 ? -5.242 0.001 -16.828 1 89.56 114 TYR B N 1
ATOM 3940 C CA . TYR B 1 114 ? -4.402 0.875 -16.016 1 89.56 114 TYR B CA 1
ATOM 3941 C C . TYR B 1 114 ? -2.986 0.327 -15.906 1 89.56 114 TYR B C 1
ATOM 3943 O O . TYR B 1 114 ? -2.781 -0.889 -15.906 1 89.56 114 TYR B O 1
ATOM 3951 N N . ASN B 1 115 ? -2.055 1.273 -15.859 1 93.19 115 ASN B N 1
ATOM 3952 C CA . ASN B 1 115 ? -0.642 0.926 -15.75 1 93.19 115 ASN B CA 1
ATOM 3953 C C . ASN B 1 115 ? -0.263 0.545 -14.328 1 93.19 115 ASN B C 1
ATOM 3955 O O . ASN B 1 115 ? 0.763 -0.1 -14.102 1 93.19 115 ASN B O 1
ATOM 3959 N N . GLN B 1 116 ? -0.995 1.023 -13.375 1 94.81 116 GLN B N 1
ATOM 3960 C CA . GLN B 1 116 ? -0.805 0.706 -11.969 1 94.81 116 GLN B CA 1
ATOM 3961 C C . GLN B 1 116 ? -1.913 -0.21 -11.453 1 94.81 116 GLN B C 1
ATOM 3963 O O . GLN B 1 116 ? -3.094 0.139 -11.523 1 94.81 116 GLN B O 1
ATOM 3968 N N . MET B 1 117 ? -1.463 -1.414 -10.977 1 94.62 117 MET B N 1
ATOM 3969 C CA . MET B 1 117 ? -2.426 -2.389 -10.469 1 94.62 117 MET B CA 1
ATOM 3970 C C . MET B 1 117 ? -2.012 -2.898 -9.094 1 94.62 117 MET B C 1
ATOM 3972 O O . MET B 1 117 ? -0.821 -3.033 -8.805 1 94.62 117 MET B O 1
ATOM 3976 N N . THR B 1 118 ? -3.02 -3.197 -8.289 1 97.44 118 THR B N 1
ATOM 3977 C CA . THR B 1 118 ? -2.756 -3.768 -6.973 1 97.44 118 THR B CA 1
ATOM 3978 C C . THR B 1 118 ? -2.906 -5.285 -7 1 97.44 118 THR B C 1
ATOM 3980 O O . THR B 1 118 ? -3.896 -5.809 -7.52 1 97.44 118 THR B O 1
ATOM 3983 N N . GLN B 1 119 ? -1.889 -5.918 -6.527 1 98.06 119 GLN B N 1
ATOM 3984 C CA . GLN B 1 119 ? -1.927 -7.371 -6.406 1 98.06 119 GLN B CA 1
ATOM 3985 C C . GLN B 1 119 ? -1.736 -7.805 -4.953 1 98.06 119 GLN B C 1
ATOM 3987 O O . GLN B 1 119 ? -1.092 -7.105 -4.172 1 98.06 119 GLN B O 1
ATOM 3992 N N . ALA B 1 120 ? -2.363 -8.883 -4.59 1 98.56 120 ALA B N 1
ATOM 3993 C CA . ALA B 1 120 ? -2.088 -9.609 -3.355 1 98.56 120 ALA B CA 1
ATOM 3994 C C . ALA B 1 120 ? -1.854 -11.094 -3.639 1 98.56 120 ALA B C 1
ATOM 3996 O O . ALA B 1 120 ? -2.518 -11.68 -4.496 1 98.56 120 ALA B O 1
ATOM 3997 N N . GLY B 1 121 ? -0.865 -11.641 -2.938 1 97.75 121 GLY B N 1
ATOM 3998 C CA . GLY B 1 121 ? -0.607 -13.031 -3.258 1 97.75 121 GLY B CA 1
ATOM 3999 C C . GLY B 1 121 ? 0.242 -13.734 -2.215 1 97.75 121 GLY B C 1
ATOM 4000 O O . GLY B 1 121 ? 0.51 -13.18 -1.147 1 97.75 121 GLY B O 1
ATOM 4001 N N . ILE B 1 122 ? 0.535 -15.023 -2.465 1 98.19 122 ILE B N 1
ATOM 4002 C CA . ILE B 1 122 ? 1.383 -15.844 -1.607 1 98.19 122 ILE B CA 1
ATOM 4003 C C . ILE B 1 122 ? 2.477 -16.5 -2.443 1 98.19 122 ILE B C 1
ATOM 4005 O O . ILE B 1 122 ? 2.32 -16.672 -3.654 1 98.19 122 ILE B O 1
ATOM 4009 N N . GLU B 1 123 ? 3.527 -16.719 -1.889 1 98.31 123 GLU B N 1
ATOM 4010 C CA . GLU B 1 123 ? 4.676 -17.422 -2.443 1 98.31 123 GLU B CA 1
ATOM 4011 C C . GLU B 1 123 ? 5.125 -18.547 -1.517 1 98.31 123 GLU B C 1
ATOM 4013 O O . GLU B 1 123 ? 5.516 -18.297 -0.374 1 98.31 123 GLU B O 1
ATOM 4018 N N . LEU B 1 124 ? 4.984 -19.766 -1.979 1 98.31 124 LEU B N 1
ATOM 4019 C CA . LEU B 1 124 ? 5.508 -20.953 -1.298 1 98.31 124 LEU B CA 1
ATOM 4020 C C . LEU B 1 124 ? 6.832 -21.391 -1.912 1 98.31 124 LEU B C 1
ATOM 4022 O O . LEU B 1 124 ? 6.852 -21.984 -2.99 1 98.31 124 LEU B O 1
ATOM 4026 N N . ILE B 1 125 ? 7.914 -21.094 -1.245 1 97.75 125 ILE B N 1
ATOM 4027 C CA . ILE B 1 125 ? 9.242 -21.312 -1.795 1 97.75 125 ILE B CA 1
ATOM 4028 C C . ILE B 1 125 ? 9.938 -22.438 -1.033 1 97.75 125 ILE B C 1
ATOM 4030 O O . ILE B 1 125 ? 9.969 -22.438 0.2 1 97.75 125 ILE B O 1
ATOM 4034 N N . GLY B 1 126 ? 10.531 -23.328 -1.765 1 96.75 126 GLY B N 1
ATOM 4035 C CA . GLY B 1 126 ? 11.227 -24.453 -1.158 1 96.75 126 GLY B CA 1
ATOM 4036 C C . GLY B 1 126 ? 10.359 -25.688 -1.018 1 96.75 126 GLY B C 1
ATOM 4037 O O . GLY B 1 126 ? 10.719 -26.641 -0.309 1 96.75 126 GLY B O 1
ATOM 4038 N N . TYR B 1 127 ? 9.203 -25.719 -1.604 1 97.56 127 TYR B N 1
ATOM 4039 C CA . TYR B 1 127 ? 8.281 -26.844 -1.541 1 97.56 127 TYR B CA 1
ATOM 4040 C C . TYR B 1 127 ? 8.164 -27.531 -2.896 1 97.56 127 TYR B C 1
ATOM 4042 O O . TYR B 1 127 ? 7.508 -27.016 -3.805 1 97.56 127 TYR B O 1
ATOM 4050 N N . ALA B 1 128 ? 8.648 -28.703 -3.023 1 96.81 128 ALA B N 1
ATOM 4051 C CA . ALA B 1 128 ? 8.602 -29.453 -4.273 1 96.81 128 ALA B CA 1
ATOM 4052 C C . ALA B 1 128 ? 7.309 -30.25 -4.383 1 96.81 128 ALA B C 1
ATOM 4054 O O . ALA B 1 128 ? 6.898 -30.641 -5.48 1 96.81 128 ALA B O 1
ATOM 4055 N N . SER B 1 129 ? 6.703 -30.453 -3.227 1 96.94 129 SER B N 1
ATOM 4056 C CA . SER B 1 129 ? 5.527 -31.312 -3.146 1 96.94 129 SER B CA 1
ATOM 4057 C C . SER B 1 129 ? 4.332 -30.688 -3.846 1 96.94 129 SER B C 1
ATOM 4059 O O . SER B 1 129 ? 4.145 -29.469 -3.791 1 96.94 129 SER B O 1
ATOM 4061 N N . ILE B 1 130 ? 3.42 -31.562 -4.441 1 97.69 130 ILE B N 1
ATOM 4062 C CA . ILE B 1 130 ? 2.18 -31.125 -5.078 1 97.69 130 ILE B CA 1
ATOM 4063 C C . ILE B 1 130 ? 1.279 -30.453 -4.047 1 97.69 130 ILE B C 1
ATOM 4065 O O . ILE B 1 130 ? 0.355 -29.719 -4.41 1 97.69 130 ILE B O 1
ATOM 4069 N N . LYS B 1 131 ? 1.557 -30.641 -2.764 1 98.06 131 LYS B N 1
ATOM 4070 C CA . LYS B 1 131 ? 0.801 -30.016 -1.678 1 98.06 131 LYS B CA 1
ATOM 4071 C C . LYS B 1 131 ? 0.893 -28.5 -1.74 1 98.06 131 LYS B C 1
ATOM 4073 O O . LYS B 1 131 ? -0.016 -27.797 -1.291 1 98.06 131 LYS B O 1
ATOM 4078 N N . ALA B 1 132 ? 1.967 -28.031 -2.314 1 98.19 132 ALA B N 1
ATOM 4079 C CA . ALA B 1 132 ? 2.137 -26.578 -2.422 1 98.19 132 ALA B CA 1
ATOM 4080 C C . ALA B 1 132 ? 1.113 -25.984 -3.379 1 98.19 132 ALA B C 1
ATOM 4082 O O . ALA B 1 132 ? 0.509 -24.953 -3.08 1 98.19 132 ALA B O 1
ATOM 4083 N N . GLU B 1 133 ? 0.892 -26.625 -4.523 1 98.44 133 GLU B N 1
ATOM 4084 C CA . GLU B 1 133 ? -0.161 -26.188 -5.434 1 98.44 133 GLU B CA 1
ATOM 4085 C C . GLU B 1 133 ? -1.529 -26.234 -4.758 1 98.44 133 GLU B C 1
ATOM 4087 O O . GLU B 1 133 ? -2.32 -25.297 -4.883 1 98.44 133 GLU B O 1
ATOM 4092 N N . TRP B 1 134 ? -1.741 -27.297 -4.062 1 98.44 134 TRP B N 1
ATOM 4093 C CA . TRP B 1 134 ? -3.031 -27.484 -3.41 1 98.44 134 TRP B CA 1
ATOM 4094 C C . TRP B 1 134 ? -3.266 -26.438 -2.338 1 98.44 134 TRP B C 1
ATOM 4096 O O . TRP B 1 134 ? -4.379 -25.922 -2.197 1 98.44 134 TRP B O 1
ATOM 4106 N N . ALA B 1 135 ? -2.234 -26.141 -1.599 1 97.88 135 ALA B N 1
ATOM 4107 C CA . ALA B 1 135 ? -2.338 -25.109 -0.57 1 97.88 135 ALA B CA 1
ATOM 4108 C C . ALA B 1 135 ? -2.688 -23.75 -1.184 1 97.88 135 ALA B C 1
ATOM 4110 O O . ALA B 1 135 ? -3.58 -23.062 -0.696 1 97.88 135 ALA B O 1
ATOM 4111 N N . CYS B 1 136 ? -2.035 -23.375 -2.277 1 97.75 136 CYS B N 1
ATOM 4112 C CA . CYS B 1 136 ? -2.297 -22.125 -2.969 1 97.75 136 CYS B CA 1
ATOM 4113 C C . CYS B 1 136 ? -3.738 -22.062 -3.459 1 97.75 136 CYS B C 1
ATOM 4115 O O . CYS B 1 136 ? -4.453 -21.094 -3.172 1 97.75 136 CYS B O 1
ATOM 4117 N N . LEU B 1 137 ? -4.105 -23.078 -4.109 1 98.12 137 LEU B N 1
ATOM 4118 C CA . LEU B 1 137 ? -5.441 -23.125 -4.695 1 98.12 137 LEU B CA 1
ATOM 4119 C C . LEU B 1 137 ? -6.512 -23.141 -3.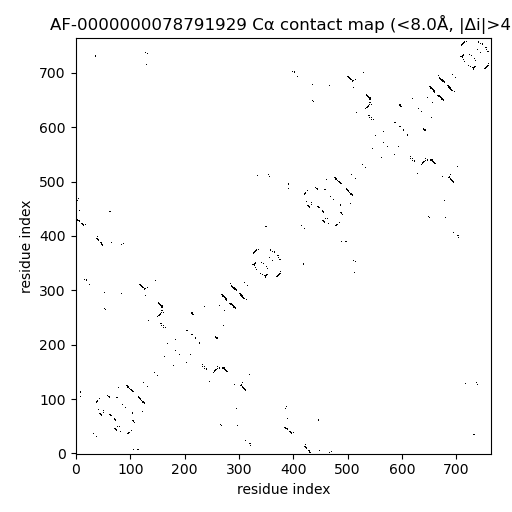613 1 98.12 137 LEU B C 1
ATOM 4121 O O . LEU B 1 137 ? -7.562 -22.516 -3.764 1 98.12 137 LEU B O 1
ATOM 4125 N N . SER B 1 138 ? -6.254 -23.875 -2.533 1 97.06 138 SER B N 1
ATOM 4126 C CA . SER B 1 138 ? -7.207 -23.922 -1.428 1 97.06 138 SER B CA 1
ATOM 4127 C C . SER B 1 138 ? -7.383 -22.547 -0.787 1 97.06 138 SER B C 1
ATOM 4129 O O . SER B 1 138 ? -8.508 -22.109 -0.554 1 97.06 138 SER B O 1
ATOM 4131 N N . GLU B 1 139 ? -6.258 -21.906 -0.521 1 96.44 139 GLU B N 1
ATOM 4132 C CA . GLU B 1 139 ? -6.312 -20.578 0.088 1 96.44 139 GLU B CA 1
ATOM 4133 C C . GLU B 1 139 ? -7.082 -19.609 -0.792 1 96.44 139 GLU B C 1
ATOM 4135 O O . GLU B 1 139 ? -7.949 -18.875 -0.306 1 96.44 139 GLU B O 1
ATOM 4140 N N . ALA B 1 140 ? -6.793 -19.609 -2.061 1 97.12 140 ALA B N 1
ATOM 4141 C CA . ALA B 1 140 ? -7.422 -18.672 -2.992 1 97.12 140 ALA B CA 1
ATOM 4142 C C . ALA B 1 140 ? -8.922 -18.953 -3.111 1 97.12 140 ALA B C 1
ATOM 4144 O O . ALA B 1 140 ? -9.727 -18.016 -3.121 1 97.12 140 ALA B O 1
ATOM 4145 N N . THR B 1 141 ? -9.258 -20.188 -3.201 1 96.75 141 THR B N 1
ATOM 4146 C CA . THR B 1 141 ? -10.664 -20.562 -3.35 1 96.75 141 THR B CA 1
ATOM 4147 C C . THR B 1 141 ? -11.453 -20.203 -2.096 1 96.75 141 THR B C 1
ATOM 4149 O O . THR B 1 141 ? -12.57 -19.688 -2.186 1 96.75 141 THR B O 1
ATOM 4152 N N . ARG B 1 142 ? -10.898 -20.422 -0.947 1 95.62 142 ARG B N 1
ATOM 4153 C CA . ARG B 1 142 ? -11.562 -20.078 0.308 1 95.62 142 ARG B CA 1
ATOM 4154 C C . ARG B 1 142 ? -11.766 -18.562 0.429 1 95.62 142 ARG B C 1
ATOM 4156 O O . ARG B 1 142 ? -12.797 -18.109 0.925 1 95.62 142 ARG B O 1
ATOM 4163 N N . ILE B 1 143 ? -10.773 -17.828 0.025 1 96.56 143 ILE B N 1
ATOM 4164 C CA . ILE B 1 143 ? -10.906 -16.375 0.036 1 96.56 143 ILE B CA 1
ATOM 4165 C C . ILE B 1 143 ? -12.07 -15.953 -0.851 1 96.56 143 ILE B C 1
ATOM 4167 O O . ILE B 1 143 ? -12.883 -15.117 -0.46 1 96.56 143 ILE B O 1
ATOM 4171 N N . CYS B 1 144 ? -12.18 -16.547 -2.006 1 95.94 144 CYS B N 1
ATOM 4172 C CA . CYS B 1 144 ? -13.281 -16.219 -2.908 1 95.94 144 CYS B CA 1
ATOM 4173 C C . CYS B 1 144 ? -14.617 -16.609 -2.291 1 95.94 144 CYS B C 1
ATOM 4175 O O . CYS B 1 144 ? -15.602 -15.891 -2.422 1 95.94 144 CYS B O 1
ATOM 4177 N N . GLU B 1 145 ? -14.625 -17.734 -1.616 1 94.5 145 GLU B N 1
ATOM 4178 C CA . GLU B 1 145 ? -15.844 -18.156 -0.918 1 94.5 145 GLU B CA 1
ATOM 4179 C C . GLU B 1 145 ? -16.234 -17.141 0.159 1 94.5 145 GLU B C 1
ATOM 4181 O O . GLU B 1 145 ? -17.406 -16.797 0.288 1 94.5 145 GLU B O 1
ATOM 4186 N N . ASP B 1 146 ? -15.242 -16.734 0.93 1 94.06 146 ASP B N 1
ATOM 4187 C CA . ASP B 1 146 ? -15.484 -15.75 1.982 1 94.06 146 ASP B CA 1
ATOM 4188 C C . ASP B 1 146 ? -16.047 -14.461 1.405 1 94.06 146 ASP B C 1
ATOM 4190 O O . ASP B 1 146 ? -16.812 -13.758 2.072 1 94.06 146 ASP B O 1
ATOM 4194 N N . LEU B 1 147 ? -15.719 -14.188 0.182 1 94.44 147 LEU B N 1
ATOM 4195 C CA . LEU B 1 147 ? -16.172 -12.969 -0.481 1 94.44 147 LEU B CA 1
ATOM 4196 C C . LEU B 1 147 ? -17.547 -13.172 -1.11 1 94.44 147 LEU B C 1
ATOM 4198 O O . LEU B 1 147 ? -18.109 -12.242 -1.686 1 94.44 147 LEU B O 1
ATOM 4202 N N . GLY B 1 148 ? -18.062 -14.383 -1.074 1 92.56 148 GLY B N 1
ATOM 4203 C CA . GLY B 1 148 ? -19.391 -14.688 -1.602 1 92.56 148 GLY B CA 1
ATOM 4204 C C . GLY B 1 148 ? -19.391 -14.961 -3.094 1 92.56 148 GLY B C 1
ATOM 4205 O O . GLY B 1 148 ? -20.438 -14.906 -3.742 1 92.56 148 GLY B O 1
ATOM 4206 N N . LEU B 1 149 ? -18.25 -15.203 -3.623 1 91.38 149 LEU B N 1
ATOM 4207 C CA . LEU B 1 149 ? -18.156 -15.539 -5.039 1 91.38 149 LEU B CA 1
ATOM 4208 C C . LEU B 1 149 ? -18.453 -17.016 -5.273 1 91.38 149 LEU B C 1
ATOM 4210 O O . LEU B 1 149 ? -17.578 -17.859 -5.062 1 91.38 149 LEU B O 1
ATOM 4214 N N . THR B 1 150 ? -19.641 -17.391 -5.715 1 84.25 150 THR B N 1
ATOM 4215 C CA . THR B 1 150 ? -20.094 -18.766 -5.766 1 84.25 150 THR B CA 1
ATOM 4216 C C . THR B 1 150 ? -19.938 -19.328 -7.176 1 84.25 150 THR B C 1
ATOM 4218 O O . THR B 1 150 ? -20.078 -20.547 -7.387 1 84.25 150 THR B O 1
ATOM 4221 N N . ASP B 1 151 ? -19.672 -18.625 -8.094 1 89.75 151 ASP B N 1
ATOM 4222 C CA . ASP B 1 151 ? -19.562 -19.078 -9.477 1 89.75 151 ASP B CA 1
ATOM 4223 C C . ASP B 1 151 ? -18.125 -18.969 -9.992 1 89.75 151 ASP B C 1
ATOM 4225 O O . ASP B 1 151 ? -17.891 -18.328 -11.023 1 89.75 151 ASP B O 1
ATOM 4229 N N . LEU B 1 152 ? -17.297 -19.672 -9.359 1 94.88 152 LEU B N 1
ATOM 4230 C CA . LEU B 1 152 ? -15.883 -19.609 -9.703 1 94.88 152 LEU B CA 1
ATOM 4231 C C . LEU B 1 152 ? -15.516 -20.719 -10.68 1 94.88 152 LEU B C 1
ATOM 4233 O O . LEU B 1 152 ? -15.945 -21.859 -10.516 1 94.88 152 LEU B O 1
ATOM 4237 N N . THR B 1 153 ? -14.82 -20.422 -11.719 1 96.62 153 THR B N 1
ATOM 4238 C CA . THR B 1 153 ? -14.211 -21.375 -12.625 1 96.62 153 THR B CA 1
ATOM 4239 C C . THR B 1 153 ? -12.688 -21.359 -12.492 1 96.62 153 THR B C 1
ATOM 4241 O O . THR B 1 153 ? -12.07 -20.297 -12.633 1 96.62 153 THR B O 1
ATOM 4244 N N . LEU B 1 154 ? -12.148 -22.469 -12.18 1 97.44 154 LEU B N 1
ATOM 4245 C CA . LEU B 1 154 ? -10.703 -22.641 -12.141 1 97.44 154 LEU B CA 1
ATOM 4246 C C . LEU B 1 154 ? -10.195 -23.344 -13.391 1 97.44 154 LEU B C 1
ATOM 4248 O O . LEU B 1 154 ? -10.586 -24.484 -13.664 1 97.44 154 LEU B O 1
ATOM 4252 N N . GLU B 1 155 ? -9.391 -22.641 -14.148 1 97.62 155 GLU B N 1
ATOM 4253 C CA . GLU B 1 155 ? -8.773 -23.188 -15.352 1 97.62 155 GLU B CA 1
ATOM 4254 C C . GLU B 1 155 ? -7.328 -23.609 -15.078 1 97.62 155 GLU B C 1
ATOM 4256 O O . GLU B 1 155 ? -6.504 -22.797 -14.672 1 97.62 155 GLU B O 1
ATOM 4261 N N . LEU B 1 156 ? -7.047 -24.891 -15.273 1 98.56 156 LEU B N 1
ATOM 4262 C CA . LEU B 1 156 ? -5.719 -25.438 -15.016 1 98.56 156 LEU B CA 1
ATOM 4263 C C . LEU B 1 156 ? -5.004 -25.766 -16.328 1 98.56 156 LEU B C 1
ATOM 4265 O O . LEU B 1 156 ? -5.645 -26.156 -17.312 1 98.56 156 LEU B O 1
ATOM 4269 N N . SER B 1 157 ? -3.729 -25.625 -16.312 1 98.31 157 SER B N 1
ATOM 4270 C CA . SER B 1 157 ? -2.861 -25.969 -17.438 1 98.31 157 SER B CA 1
ATOM 4271 C C . SER B 1 157 ? -1.481 -26.406 -16.953 1 98.31 157 SER B C 1
ATOM 4273 O O . SER B 1 157 ? -1.286 -26.672 -15.766 1 98.31 157 SER B O 1
ATOM 4275 N N . ASP B 1 158 ? -0.637 -26.703 -17.875 1 97.94 158 ASP B N 1
ATOM 4276 C CA . ASP B 1 158 ? 0.739 -27.094 -17.578 1 97.94 158 ASP B CA 1
ATOM 4277 C C . ASP B 1 158 ? 1.724 -26.359 -18.5 1 97.94 158 ASP B C 1
ATOM 4279 O O . ASP B 1 158 ? 1.559 -26.375 -19.719 1 97.94 158 ASP B O 1
ATOM 4283 N N . ALA B 1 159 ? 2.766 -25.875 -17.859 1 97.19 159 ALA B N 1
ATOM 4284 C CA . ALA B 1 159 ? 3.676 -24.969 -18.547 1 97.19 159 ALA B CA 1
ATOM 4285 C C . ALA B 1 159 ? 4.598 -25.734 -19.5 1 97.19 159 ALA B C 1
ATOM 4287 O O . ALA B 1 159 ? 5.184 -25.156 -20.406 1 97.19 159 ALA B O 1
ATOM 4288 N N . GLN B 1 160 ? 4.785 -27 -19.281 1 95.88 160 GLN B N 1
ATOM 4289 C CA . GLN B 1 160 ? 5.754 -27.766 -20.062 1 95.88 160 GLN B CA 1
ATOM 4290 C C . GLN B 1 160 ? 5.055 -28.688 -21.047 1 95.88 160 GLN B C 1
ATOM 4292 O O . GLN B 1 160 ? 5.711 -29.359 -21.844 1 95.88 160 GLN B O 1
ATOM 4297 N N . PHE B 1 161 ? 3.721 -28.719 -21.062 1 96.25 161 PHE B N 1
ATOM 4298 C CA . PHE B 1 161 ? 2.955 -29.641 -21.891 1 96.25 161 PHE B CA 1
ATOM 4299 C C . PHE B 1 161 ? 3.283 -29.453 -23.375 1 96.25 161 PHE B C 1
ATOM 4301 O O . PHE B 1 161 ? 3.66 -30.406 -24.062 1 96.25 161 PHE B O 1
ATOM 4308 N N . VAL B 1 162 ? 3.191 -28.266 -23.828 1 95.62 162 VAL B N 1
ATOM 4309 C CA . VAL B 1 162 ? 3.375 -27.953 -25.25 1 95.62 162 VAL B CA 1
ATOM 4310 C C . VAL B 1 162 ? 4.812 -28.266 -25.656 1 95.62 162 VAL B C 1
ATOM 4312 O O . VAL B 1 162 ? 5.039 -28.906 -26.688 1 95.62 162 VAL B O 1
ATOM 4315 N N . SER B 1 163 ? 5.754 -27.828 -24.906 1 93.94 163 SER B N 1
ATOM 4316 C CA . SER B 1 163 ? 7.156 -28.078 -25.234 1 93.94 163 SER B CA 1
ATOM 4317 C C . SER B 1 163 ? 7.457 -29.562 -25.281 1 93.94 163 SER B C 1
ATOM 4319 O O . SER B 1 163 ? 8.234 -30.031 -26.125 1 93.94 163 SER B O 1
ATOM 4321 N N . GLN B 1 164 ? 6.914 -30.297 -24.391 1 94.88 164 GLN B N 1
ATOM 4322 C CA . GLN B 1 164 ? 7.148 -31.734 -24.359 1 94.88 164 GLN B CA 1
ATOM 4323 C C . GLN B 1 164 ? 6.531 -32.406 -25.578 1 94.88 164 GLN B C 1
ATOM 4325 O O . GLN B 1 164 ? 7.094 -33.375 -26.109 1 94.88 164 GLN B O 1
ATOM 4330 N N . VAL B 1 165 ? 5.34 -31.969 -25.969 1 95.69 165 VAL B N 1
ATOM 4331 C CA . VAL B 1 165 ? 4.746 -32.5 -27.203 1 95.69 165 VAL B CA 1
ATOM 4332 C C . VAL B 1 165 ? 5.684 -32.219 -28.375 1 95.69 165 VAL B C 1
ATOM 4334 O O . VAL B 1 165 ? 5.945 -33.125 -29.188 1 95.69 165 VAL B O 1
ATOM 4337 N N . MET B 1 166 ? 6.219 -31.016 -28.469 1 95.5 166 MET B N 1
ATOM 4338 C CA . MET B 1 166 ? 7.121 -30.656 -29.562 1 95.5 166 MET B CA 1
ATOM 4339 C C . MET B 1 166 ? 8.344 -31.562 -29.578 1 95.5 166 MET B C 1
ATOM 4341 O O . MET B 1 166 ? 8.789 -31.984 -30.656 1 95.5 166 MET B O 1
ATOM 4345 N N . GLN B 1 167 ? 8.82 -31.875 -28.453 1 94.31 167 GLN B N 1
ATOM 4346 C CA . GLN B 1 167 ? 10.008 -32.719 -28.328 1 94.31 167 GLN B CA 1
ATOM 4347 C C . GLN B 1 167 ? 9.727 -34.125 -28.797 1 94.31 167 GLN B C 1
ATOM 4349 O O . GLN B 1 167 ? 10.641 -34.844 -29.234 1 94.31 167 GLN B O 1
ATOM 4354 N N . ALA B 1 168 ? 8.508 -34.531 -28.719 1 93.88 168 ALA B N 1
ATOM 4355 C CA . ALA B 1 168 ? 8.125 -35.906 -29.094 1 93.88 168 ALA B CA 1
ATOM 4356 C C . ALA B 1 168 ? 7.918 -36 -30.594 1 93.88 168 ALA B C 1
ATOM 4358 O O . ALA B 1 168 ? 7.742 -37.125 -31.125 1 93.88 168 ALA B O 1
ATOM 4359 N N . LEU B 1 169 ? 7.934 -34.906 -31.312 1 95.94 169 LEU B N 1
ATOM 4360 C CA . LEU B 1 169 ? 7.707 -34.875 -32.75 1 95.94 169 LEU B CA 1
ATOM 4361 C C . LEU B 1 169 ? 9.031 -34.906 -33.5 1 95.94 169 LEU B C 1
ATOM 4363 O O . LEU B 1 169 ? 10.016 -34.312 -33.062 1 95.94 169 LEU B O 1
ATOM 4367 N N . PRO B 1 170 ? 9.031 -35.594 -34.625 1 96.44 170 PRO B N 1
ATOM 4368 C CA . PRO B 1 170 ? 10.234 -35.594 -35.469 1 96.44 170 PRO B CA 1
ATOM 4369 C C . PRO B 1 170 ? 10.367 -34.312 -36.312 1 96.44 170 PRO B C 1
ATOM 4371 O O . PRO B 1 170 ? 10.266 -34.344 -37.531 1 96.44 170 PRO B O 1
ATOM 4374 N N . LEU B 1 171 ? 10.578 -33.25 -35.625 1 96.44 171 LEU B N 1
ATOM 4375 C CA . LEU B 1 171 ? 10.711 -31.953 -36.25 1 96.44 171 LEU B CA 1
ATOM 4376 C C . LEU B 1 171 ? 12.07 -31.344 -35.969 1 96.44 171 LEU B C 1
ATOM 4378 O O . LEU B 1 171 ? 12.625 -31.547 -34.875 1 96.44 171 LEU B O 1
ATOM 4382 N N . ASP B 1 172 ? 12.648 -30.688 -36.938 1 96.12 172 ASP B N 1
ATOM 4383 C CA . ASP B 1 172 ? 13.836 -29.875 -36.656 1 96.12 172 ASP B CA 1
ATOM 4384 C C . ASP B 1 172 ? 13.484 -28.672 -35.781 1 96.12 172 ASP B C 1
ATOM 4386 O O . ASP B 1 172 ? 12.32 -28.266 -35.688 1 96.12 172 ASP B O 1
ATOM 4390 N N . PRO B 1 173 ? 14.391 -28.078 -35.156 1 96.19 173 PRO B N 1
ATOM 4391 C CA . PRO B 1 173 ? 14.141 -27.016 -34.156 1 96.19 173 PRO B CA 1
ATOM 4392 C C . PRO B 1 173 ? 13.398 -25.828 -34.75 1 96.19 173 PRO B C 1
ATOM 4394 O O . PRO B 1 173 ? 12.508 -25.266 -34.125 1 96.19 173 PRO B O 1
ATOM 4397 N N . ALA B 1 174 ? 13.672 -25.469 -35.906 1 96.94 174 ALA B N 1
ATOM 4398 C CA . ALA B 1 174 ? 13.039 -24.328 -36.562 1 96.94 174 ALA B CA 1
ATOM 4399 C C . ALA B 1 174 ? 11.555 -24.594 -36.781 1 96.94 174 ALA B C 1
ATOM 4401 O O . ALA B 1 174 ? 10.711 -23.719 -36.531 1 96.94 174 ALA B O 1
ATOM 4402 N N . THR B 1 175 ? 11.297 -25.75 -37.344 1 96.75 175 THR B N 1
ATOM 4403 C CA . THR B 1 175 ? 9.906 -26.125 -37.594 1 96.75 175 THR B CA 1
ATOM 4404 C C . THR B 1 175 ? 9.125 -26.25 -36.281 1 96.75 175 THR B C 1
ATOM 4406 O O . THR B 1 175 ? 7.969 -25.844 -36.219 1 96.75 175 THR B O 1
ATOM 4409 N N . ALA B 1 176 ? 9.758 -26.844 -35.312 1 96.94 176 ALA B N 1
ATOM 4410 C CA . ALA B 1 176 ? 9.117 -26.969 -34.031 1 96.94 176 ALA B CA 1
ATOM 4411 C C . ALA B 1 176 ? 8.773 -25.609 -33.438 1 96.94 176 ALA B C 1
ATOM 4413 O O . ALA B 1 176 ? 7.684 -25.406 -32.906 1 96.94 176 ALA B O 1
ATOM 4414 N N . SER B 1 177 ? 9.695 -24.703 -33.562 1 96.88 177 SER B N 1
ATOM 4415 C CA . SER B 1 177 ? 9.484 -23.344 -33.062 1 96.88 177 SER B CA 1
ATOM 4416 C C . SER B 1 177 ? 8.336 -22.656 -33.812 1 96.88 177 SER B C 1
ATOM 4418 O O . SER B 1 177 ? 7.504 -21.984 -33.219 1 96.88 177 SER B O 1
ATOM 4420 N N . ALA B 1 178 ? 8.297 -22.828 -35.031 1 97.5 178 ALA B N 1
ATOM 4421 C CA . ALA B 1 178 ? 7.23 -22.25 -35.844 1 97.5 178 ALA B CA 1
ATOM 4422 C C . ALA B 1 178 ? 5.875 -22.844 -35.5 1 97.5 178 ALA B C 1
ATOM 4424 O O . ALA B 1 178 ? 4.871 -22.125 -35.438 1 97.5 178 ALA B O 1
ATOM 4425 N N . LEU B 1 179 ? 5.883 -24.141 -35.344 1 97.94 179 LEU B N 1
ATOM 4426 C CA . LEU B 1 179 ? 4.652 -24.828 -34.969 1 97.94 179 LEU B CA 1
ATOM 4427 C C . LEU B 1 179 ? 4.141 -24.328 -33.625 1 97.94 179 LEU B C 1
ATOM 4429 O O . LEU B 1 179 ? 2.951 -24.047 -33.469 1 97.94 179 LEU B O 1
ATOM 4433 N N . GLN B 1 180 ? 4.961 -24.25 -32.656 1 97.12 180 GLN B N 1
ATOM 4434 C CA . GLN B 1 180 ? 4.594 -23.766 -31.344 1 97.12 180 GLN B CA 1
ATOM 4435 C C . GLN B 1 180 ? 4.043 -22.344 -31.422 1 97.12 180 GLN B C 1
ATOM 4437 O O . GLN B 1 180 ? 3.045 -22.016 -30.781 1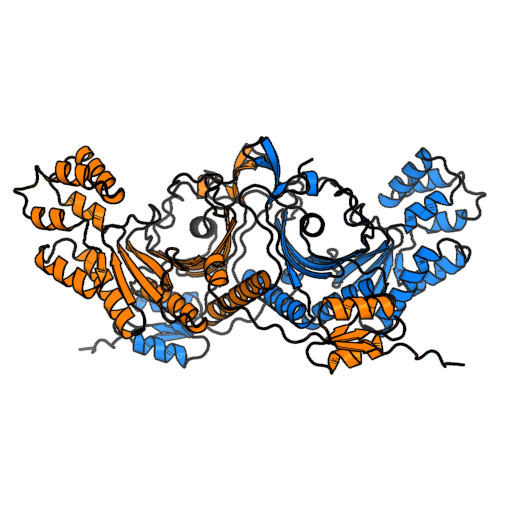 97.12 180 GLN B O 1
ATOM 4442 N N . ALA B 1 181 ? 4.695 -21.5 -32.156 1 96.44 181 ALA B N 1
ATOM 4443 C CA . ALA B 1 181 ? 4.246 -20.125 -32.312 1 96.44 181 ALA B CA 1
ATOM 4444 C C . ALA B 1 181 ? 2.85 -20.062 -32.938 1 96.44 181 ALA B C 1
ATOM 4446 O O . ALA B 1 181 ? 1.981 -19.344 -32.438 1 96.44 181 ALA B O 1
ATOM 4447 N N . ALA B 1 182 ? 2.686 -20.812 -33.969 1 97.44 182 ALA B N 1
ATOM 4448 C CA . ALA B 1 182 ? 1.378 -20.859 -34.625 1 97.44 182 ALA B CA 1
ATOM 4449 C C . ALA B 1 182 ? 0.311 -21.375 -33.656 1 97.44 182 ALA B C 1
ATOM 4451 O O . ALA B 1 182 ? -0.822 -20.891 -33.656 1 97.44 182 ALA B O 1
ATOM 4452 N N . PHE B 1 183 ? 0.7 -22.359 -32.906 1 97.31 183 PHE B N 1
ATOM 4453 C CA . PHE B 1 183 ? -0.197 -22.969 -31.938 1 97.31 183 PHE B CA 1
ATOM 4454 C C . PHE B 1 183 ? -0.644 -21.953 -30.891 1 97.31 183 PHE B C 1
ATOM 4456 O O . PHE B 1 183 ? -1.842 -21.766 -30.672 1 97.31 183 PHE B O 1
ATOM 4463 N N . PHE B 1 184 ? 0.295 -21.188 -30.266 1 95.19 184 PHE B N 1
ATOM 4464 C CA . PHE B 1 184 ? -0.021 -20.234 -29.219 1 95.19 184 PHE B CA 1
ATOM 4465 C C . PHE B 1 184 ? -0.776 -19.047 -29.781 1 95.19 184 PHE B C 1
ATOM 4467 O O . PHE B 1 184 ? -1.636 -18.469 -29.109 1 95.19 184 PHE B O 1
ATOM 4474 N N . LYS B 1 185 ? -0.54 -18.75 -31 1 95.25 185 LYS B N 1
ATOM 4475 C CA . LYS B 1 185 ? -1.228 -17.641 -31.641 1 95.25 185 LYS B CA 1
ATOM 4476 C C . LYS B 1 185 ? -2.586 -18.062 -32.188 1 95.25 185 LYS B C 1
ATOM 4478 O O . LYS B 1 185 ? -3.324 -17.25 -32.75 1 95.25 185 LYS B O 1
ATOM 4483 N N . LYS B 1 186 ? -2.83 -19.328 -32.125 1 96.12 186 LYS B N 1
ATOM 4484 C CA . LYS B 1 186 ? -4.07 -19.922 -32.625 1 96.12 186 LYS B CA 1
ATOM 4485 C C . LYS B 1 186 ? -4.219 -19.703 -34.125 1 96.12 186 LYS B C 1
ATOM 4487 O O . LYS B 1 186 ? -5.324 -19.469 -34.594 1 96.12 186 LYS B O 1
ATOM 4492 N N . ASN B 1 187 ? -3.119 -19.594 -34.75 1 97.25 187 ASN B N 1
ATOM 4493 C CA . ASN B 1 187 ? -3.121 -19.578 -36.188 1 97.25 187 ASN B CA 1
ATOM 4494 C C . ASN B 1 187 ? -3.336 -20.984 -36.781 1 97.25 187 ASN B C 1
ATOM 4496 O O . ASN B 1 187 ? -2.379 -21.656 -37.156 1 97.25 187 ASN B O 1
ATOM 4500 N N . LEU B 1 188 ? -4.539 -21.312 -36.969 1 97.38 188 LEU B N 1
ATOM 4501 C CA . LEU B 1 188 ? -4.914 -22.688 -37.25 1 97.38 188 LEU B CA 1
ATOM 4502 C C . LEU B 1 188 ? -4.496 -23.078 -38.688 1 97.38 188 LEU B C 1
ATOM 4504 O O . LEU B 1 188 ? -4.148 -24.219 -38.938 1 97.38 188 LEU B O 1
ATOM 4508 N N . SER B 1 189 ? -4.551 -22.078 -39.594 1 97.81 189 SER B N 1
ATOM 4509 C CA . SER B 1 189 ? -4.133 -22.375 -40.969 1 97.81 189 SER B CA 1
ATOM 4510 C C . SER B 1 189 ? -2.658 -22.766 -41 1 97.81 189 SER B C 1
ATOM 4512 O O . SER B 1 189 ? -2.307 -23.797 -41.562 1 97.81 189 SER B O 1
ATOM 4514 N N . THR B 1 190 ? -1.878 -21.922 -40.438 1 98.19 190 THR B N 1
ATOM 4515 C CA . THR B 1 190 ? -0.445 -22.203 -40.406 1 98.19 190 THR B CA 1
ATOM 4516 C C . THR B 1 190 ? -0.157 -23.469 -39.594 1 98.19 190 THR B C 1
ATOM 4518 O O . THR B 1 190 ? 0.689 -24.266 -40 1 98.19 190 THR B O 1
ATOM 4521 N N . TYR B 1 191 ? -0.86 -23.641 -38.531 1 98.25 191 TYR B N 1
ATOM 4522 C CA . TYR B 1 191 ? -0.713 -24.844 -37.688 1 98.25 191 TYR B CA 1
ATOM 4523 C C . TYR B 1 191 ? -0.968 -26.094 -38.531 1 98.25 191 TYR B C 1
ATOM 4525 O O . TYR B 1 191 ? -0.146 -27.016 -38.531 1 98.25 191 TYR B O 1
ATOM 4533 N N . GLN B 1 192 ? -1.979 -26.125 -39.312 1 97.94 192 GLN B N 1
ATOM 4534 C CA . GLN B 1 192 ? -2.359 -27.281 -40.094 1 97.94 192 GLN B CA 1
ATOM 4535 C C . GLN B 1 192 ? -1.321 -27.578 -41.188 1 97.94 192 GLN B C 1
ATOM 4537 O O . GLN B 1 192 ? -1.002 -28.734 -41.469 1 97.94 192 GLN B O 1
ATOM 4542 N N . GLN B 1 193 ? -0.874 -26.531 -41.719 1 98 193 GLN B N 1
ATOM 4543 C CA . GLN B 1 193 ? 0.159 -26.688 -42.75 1 98 193 GLN B CA 1
ATOM 4544 C C . GLN B 1 193 ? 1.415 -27.328 -42.156 1 98 193 GLN B C 1
ATOM 4546 O O . GLN B 1 193 ? 2.039 -28.172 -42.812 1 98 193 GLN B O 1
ATOM 4551 N N . LEU B 1 194 ? 1.747 -26.922 -40.969 1 98 194 LEU B N 1
ATOM 4552 C CA . LEU B 1 194 ? 2.998 -27.359 -40.344 1 98 194 LEU B CA 1
ATOM 4553 C C . LEU B 1 194 ? 2.889 -28.781 -39.844 1 98 194 LEU B C 1
ATOM 4555 O O . LEU B 1 194 ? 3.891 -29.5 -39.781 1 98 194 LEU B O 1
ATOM 4559 N N . ILE B 1 195 ? 1.662 -29.25 -39.531 1 98.06 195 ILE B N 1
ATOM 4560 C CA . ILE B 1 195 ? 1.562 -30.625 -39.031 1 98.06 195 ILE B CA 1
ATOM 4561 C C . ILE B 1 195 ? 1.283 -31.562 -40.188 1 98.06 195 ILE B C 1
ATOM 4563 O O . ILE B 1 195 ? 1.371 -32.781 -40.031 1 98.06 195 ILE B O 1
ATOM 4567 N N . ALA B 1 196 ? 1.011 -31.109 -41.406 1 97.5 196 ALA B N 1
ATOM 4568 C CA . ALA B 1 196 ? 0.633 -31.922 -42.562 1 97.5 196 ALA B CA 1
ATOM 4569 C C . ALA B 1 196 ? 1.695 -32.969 -42.844 1 97.5 196 ALA B C 1
ATOM 4571 O O . ALA B 1 196 ? 1.371 -34.125 -43.125 1 97.5 196 ALA B O 1
ATOM 4572 N N . PRO B 1 197 ? 2.916 -32.625 -42.781 1 97.12 197 PRO B N 1
ATOM 4573 C CA . PRO B 1 197 ? 3.947 -33.625 -43.094 1 97.12 197 PRO B CA 1
ATOM 4574 C C . PRO B 1 197 ? 4.012 -34.719 -42.031 1 97.12 197 PRO B C 1
ATOM 4576 O O . PRO B 1 197 ? 4.691 -35.719 -42.25 1 97.12 197 PRO B O 1
ATOM 4579 N N . LEU B 1 198 ? 3.303 -34.562 -40.938 1 97.38 198 LEU B N 1
ATOM 4580 C CA . LEU B 1 198 ? 3.373 -35.5 -39.812 1 97.38 198 LEU B CA 1
ATOM 4581 C C . LEU B 1 198 ? 2.211 -36.5 -39.875 1 97.38 198 LEU B C 1
ATOM 4583 O O . LEU B 1 198 ? 1.909 -37.156 -38.906 1 97.38 198 LEU B O 1
ATOM 4587 N N . ARG B 1 199 ? 1.582 -36.594 -41 1 96.88 199 ARG B N 1
ATOM 4588 C CA . ARG B 1 199 ? 0.375 -37.406 -41.156 1 96.88 199 ARG B CA 1
ATOM 4589 C C . ARG B 1 199 ? 0.637 -38.875 -40.812 1 96.88 199 ARG B C 1
ATOM 4591 O O . ARG B 1 199 ? -0.254 -39.562 -40.312 1 96.88 199 ARG B O 1
ATOM 4598 N N . ALA B 1 200 ? 1.803 -39.312 -41 1 95.75 200 ALA B N 1
ATOM 4599 C CA . ALA B 1 200 ? 2.131 -40.719 -40.781 1 95.75 200 ALA B CA 1
ATOM 4600 C C . ALA B 1 200 ? 2.543 -40.938 -39.312 1 95.75 200 ALA B C 1
ATOM 4602 O O . ALA B 1 200 ? 2.645 -42.094 -38.875 1 95.75 200 ALA B O 1
ATOM 4603 N N . GLU B 1 201 ? 2.74 -39.906 -38.656 1 94.62 201 GLU B N 1
ATOM 4604 C CA . GLU B 1 201 ? 3.17 -40.031 -37.25 1 94.62 201 GLU B CA 1
ATOM 4605 C C . GLU B 1 201 ? 2.025 -40.469 -36.344 1 94.62 201 GLU B C 1
ATOM 4607 O O . GLU B 1 201 ? 0.881 -40.062 -36.531 1 94.62 201 GLU B O 1
ATOM 4612 N N . PRO B 1 202 ? 2.336 -41.344 -35.406 1 93.38 202 PRO B N 1
ATOM 4613 C CA . PRO B 1 202 ? 1.315 -41.844 -34.5 1 93.38 202 PRO B CA 1
ATOM 4614 C C . PRO B 1 202 ? 0.596 -40.75 -33.75 1 93.38 202 PRO B C 1
ATOM 4616 O O . PRO B 1 202 ? -0.568 -40.906 -33.344 1 93.38 202 PRO B O 1
ATOM 4619 N N . LEU B 1 203 ? 1.222 -39.594 -33.562 1 95.56 203 LEU B N 1
ATOM 4620 C CA . LEU B 1 203 ? 0.667 -38.5 -32.75 1 95.56 203 LEU B CA 1
ATOM 4621 C C . LEU B 1 203 ? -0.209 -37.594 -33.625 1 95.56 203 LEU B C 1
ATOM 4623 O O . LEU B 1 203 ? -0.821 -36.656 -33.094 1 95.56 203 LEU B O 1
ATOM 4627 N N . TYR B 1 204 ? -0.268 -37.906 -34.844 1 96.69 204 TYR B N 1
ATOM 4628 C CA . TYR B 1 204 ? -0.953 -37 -35.781 1 96.69 204 TYR B CA 1
ATOM 4629 C C . TYR B 1 204 ? -2.416 -36.812 -35.375 1 96.69 204 TYR B C 1
ATOM 4631 O O . TYR B 1 204 ? -2.945 -35.719 -35.406 1 96.69 204 TYR B O 1
ATOM 4639 N N . PRO B 1 205 ? -3.152 -37.906 -35.031 1 96.44 205 PRO B N 1
ATOM 4640 C CA . PRO B 1 205 ? -4.535 -37.688 -34.625 1 96.44 205 PRO B CA 1
ATOM 4641 C C . PRO B 1 205 ? -4.645 -36.75 -33.438 1 96.44 205 PRO B C 1
ATOM 4643 O O . PRO B 1 205 ? -5.57 -35.906 -33.375 1 96.44 205 PRO B O 1
ATOM 4646 N N . PHE B 1 206 ? -3.758 -36.875 -32.469 1 96.94 206 PHE B N 1
ATOM 4647 C CA . PHE B 1 206 ? -3.707 -35.938 -31.359 1 96.94 206 PHE B CA 1
ATOM 4648 C C . PHE B 1 206 ? -3.467 -34.531 -31.859 1 96.94 206 PHE B C 1
ATOM 4650 O O . PHE B 1 206 ? -4.148 -33.594 -31.422 1 96.94 206 PHE B O 1
ATOM 4657 N N . LEU B 1 207 ? -2.488 -34.312 -32.75 1 97.81 207 LEU B N 1
ATOM 4658 C CA . LEU B 1 207 ? -2.129 -33 -33.25 1 97.81 207 LEU B CA 1
ATOM 4659 C C . LEU B 1 207 ? -3.326 -32.312 -33.906 1 97.81 207 LEU B C 1
ATOM 4661 O O . LEU B 1 207 ? -3.486 -31.094 -33.812 1 97.81 207 LEU B O 1
ATOM 4665 N N . GLN B 1 208 ? -4.152 -33.094 -34.5 1 97.12 208 GLN B N 1
ATOM 4666 C CA . GLN B 1 208 ? -5.324 -32.562 -35.188 1 97.12 208 GLN B CA 1
ATOM 4667 C C . GLN B 1 208 ? -6.34 -32 -34.219 1 97.12 208 GLN B C 1
ATOM 4669 O O . GLN B 1 208 ? -7.031 -31.031 -34.5 1 97.12 208 GLN B O 1
ATOM 4674 N N . GLN B 1 209 ? -6.406 -32.594 -33.062 1 97.12 209 GLN B N 1
ATOM 4675 C CA . GLN B 1 209 ? -7.43 -32.25 -32.094 1 97.12 209 GLN B CA 1
ATOM 4676 C C . GLN B 1 209 ? -6.875 -31.297 -31.047 1 97.12 209 GLN B C 1
ATOM 4678 O O . GLN B 1 209 ? -7.633 -30.656 -30.312 1 97.12 209 GLN B O 1
ATOM 4683 N N . TRP B 1 210 ? -5.57 -31.203 -30.969 1 97.12 210 TRP B N 1
ATOM 4684 C CA . TRP B 1 210 ? -4.852 -30.516 -29.906 1 97.12 210 TRP B CA 1
ATOM 4685 C C . TRP B 1 210 ? -5.336 -29.078 -29.766 1 97.12 210 TRP B C 1
ATOM 4687 O O . TRP B 1 210 ? -5.613 -28.609 -28.641 1 97.12 210 TRP B O 1
ATOM 4697 N N . PRO B 1 211 ? -5.582 -28.281 -30.766 1 97.12 211 PRO B N 1
ATOM 4698 C CA . PRO B 1 211 ? -6.012 -26.891 -30.625 1 97.12 211 PRO B CA 1
ATOM 4699 C C . PRO B 1 211 ? -7.375 -26.75 -29.953 1 97.12 211 PRO B C 1
ATOM 4701 O O . PRO B 1 211 ? -7.766 -25.656 -29.547 1 97.12 211 PRO B O 1
ATOM 4704 N N . TRP B 1 212 ? -8.047 -27.891 -29.781 1 95.81 212 TRP B N 1
ATOM 4705 C CA . TRP B 1 212 ? -9.406 -27.844 -29.234 1 95.81 212 TRP B CA 1
ATOM 4706 C C . TRP B 1 212 ? -9.469 -28.516 -27.875 1 95.81 212 TRP B C 1
ATOM 4708 O O . TRP B 1 212 ? -10.555 -28.75 -27.344 1 95.81 212 TRP B O 1
ATOM 4718 N N . LEU B 1 213 ? -8.352 -28.828 -27.359 1 96.06 213 LEU B N 1
ATOM 4719 C CA . LEU B 1 213 ? -8.328 -29.562 -26.094 1 96.06 213 LEU B CA 1
ATOM 4720 C C . LEU B 1 213 ? -8.367 -28.594 -24.906 1 96.06 213 LEU B C 1
ATOM 4722 O O . LEU B 1 213 ? -7.41 -28.516 -24.141 1 96.06 213 LEU B O 1
ATOM 4726 N N . PHE B 1 214 ? -9.453 -27.953 -24.734 1 96.94 214 PHE B N 1
ATOM 4727 C CA . PHE B 1 214 ? -9.773 -27.125 -23.578 1 96.94 214 PHE B CA 1
ATOM 4728 C C . PHE B 1 214 ? -11.258 -27.234 -23.234 1 96.94 214 PHE B C 1
ATOM 4730 O O . PHE B 1 214 ? -12.094 -27.391 -24.125 1 96.94 214 PHE B O 1
ATOM 4737 N N . GLY B 1 215 ? -11.555 -27.25 -21.938 1 97.25 215 GLY B N 1
ATOM 4738 C CA . GLY B 1 215 ? -12.922 -27.406 -21.469 1 97.25 215 GLY B CA 1
ATOM 4739 C C . GLY B 1 215 ? -13.023 -28.156 -20.141 1 97.25 215 GLY B C 1
ATOM 4740 O O . GLY B 1 215 ? -12.086 -28.109 -19.344 1 97.25 215 GLY B O 1
ATOM 4741 N N . GLU B 1 216 ? -14.141 -28.75 -19.969 1 97.31 216 GLU B N 1
ATOM 4742 C CA . GLU B 1 216 ? -14.367 -29.484 -18.734 1 97.31 216 GLU B CA 1
ATOM 4743 C C . GLU B 1 216 ? -13.305 -30.562 -18.531 1 97.31 216 GLU B C 1
ATOM 4745 O O . GLU B 1 216 ? -13 -31.328 -19.453 1 97.31 216 GLU B O 1
ATOM 4750 N N . ALA B 1 217 ? -12.773 -30.656 -17.297 1 97.56 217 ALA B N 1
ATOM 4751 C CA . ALA B 1 217 ? -11.617 -31.5 -17.016 1 97.56 217 ALA B CA 1
ATOM 4752 C C . ALA B 1 217 ? -11.891 -32.938 -17.375 1 97.56 217 ALA B C 1
ATOM 4754 O O . ALA B 1 217 ? -11.062 -33.594 -18.031 1 97.56 217 ALA B O 1
ATOM 4755 N N . ALA B 1 218 ? -13.023 -33.469 -17.016 1 95.69 218 ALA B N 1
ATOM 4756 C CA . ALA B 1 218 ? -13.352 -34.844 -17.266 1 95.69 218 ALA B CA 1
ATOM 4757 C C . ALA B 1 218 ? -13.359 -35.156 -18.766 1 95.69 218 ALA B C 1
ATOM 4759 O O . ALA B 1 218 ? -12.852 -36.188 -19.203 1 95.69 218 ALA B O 1
ATOM 4760 N N . THR B 1 219 ? -13.938 -34.281 -19.484 1 97.12 219 THR B N 1
ATOM 4761 C CA . THR B 1 219 ? -14.008 -34.406 -20.938 1 97.12 219 THR B CA 1
ATOM 4762 C C . THR B 1 219 ? -12.609 -34.406 -21.547 1 97.12 219 THR B C 1
ATOM 4764 O O . THR B 1 219 ? -12.289 -35.281 -22.375 1 97.12 219 THR B O 1
ATOM 4767 N N . ILE B 1 220 ? -11.797 -33.5 -21.109 1 97.44 220 ILE B N 1
ATOM 4768 C CA . ILE B 1 220 ? -10.453 -33.344 -21.656 1 97.44 220 ILE B CA 1
ATOM 4769 C C . ILE B 1 220 ? -9.633 -34.594 -21.344 1 97.44 220 ILE B C 1
ATOM 4771 O O . ILE B 1 220 ? -8.945 -35.125 -22.219 1 97.44 220 ILE B O 1
ATOM 4775 N N . PHE B 1 221 ? -9.695 -35.156 -20.141 1 96.56 221 PHE B N 1
ATOM 4776 C CA . PHE B 1 221 ? -8.922 -36.312 -19.75 1 96.56 221 PHE B CA 1
ATOM 4777 C C . PHE B 1 221 ? -9.375 -37.562 -20.531 1 96.56 221 PHE B C 1
ATOM 4779 O O . PHE B 1 221 ? -8.555 -38.375 -20.906 1 96.56 221 PHE B O 1
ATOM 4786 N N . THR B 1 222 ? -10.648 -37.656 -20.797 1 96.31 222 THR B N 1
ATOM 4787 C CA . THR B 1 222 ? -11.172 -38.75 -21.609 1 96.31 222 THR B CA 1
ATOM 4788 C C . THR B 1 222 ? -10.641 -38.688 -23.031 1 96.31 222 THR B C 1
ATOM 4790 O O . THR B 1 222 ? -10.203 -39.688 -23.578 1 96.31 222 THR B O 1
ATOM 4793 N N . GLN B 1 223 ? -10.68 -37.5 -23.547 1 96.5 223 GLN B N 1
ATOM 4794 C CA . GLN B 1 223 ? -10.172 -37.312 -24.906 1 96.5 223 GLN B CA 1
ATOM 4795 C C . GLN B 1 223 ? -8.68 -37.656 -24.984 1 96.5 223 GLN B C 1
ATOM 4797 O O . GLN B 1 223 ? -8.234 -38.312 -25.922 1 96.5 223 GLN B O 1
ATOM 4802 N N . LEU B 1 224 ? -7.945 -37.219 -24.031 1 96 224 LEU B N 1
ATOM 4803 C CA . LEU B 1 224 ? -6.508 -37.438 -24.016 1 96 224 LEU B CA 1
ATOM 4804 C C . LEU B 1 224 ? -6.203 -38.938 -23.922 1 96 224 LEU B C 1
ATOM 4806 O O . LEU B 1 224 ? -5.27 -39.438 -24.562 1 96 224 LEU B O 1
ATOM 4810 N N . ALA B 1 225 ? -6.965 -39.625 -23.141 1 94.38 225 ALA B N 1
ATOM 4811 C CA . ALA B 1 225 ? -6.77 -41.062 -22.969 1 94.38 225 ALA B CA 1
ATOM 4812 C C . ALA B 1 225 ? -6.953 -41.812 -24.281 1 94.38 225 ALA B C 1
ATOM 4814 O O . ALA B 1 225 ? -6.332 -42.844 -24.516 1 94.38 225 ALA B O 1
ATOM 4815 N N . GLN B 1 226 ? -7.727 -41.219 -25.156 1 94.44 226 GLN B N 1
ATOM 4816 C CA . GLN B 1 226 ? -7.996 -41.812 -26.453 1 94.44 226 GLN B CA 1
ATOM 4817 C C . GLN B 1 226 ? -6.93 -41.438 -27.469 1 94.44 226 GLN B C 1
ATOM 4819 O O . GLN B 1 226 ? -6.633 -42.219 -28.391 1 94.44 226 GLN B O 1
ATOM 4824 N N . LEU B 1 227 ? -6.359 -40.312 -27.234 1 94.5 227 LEU B N 1
ATOM 4825 C CA . LEU B 1 227 ? -5.523 -39.719 -28.281 1 94.5 227 LEU B CA 1
ATOM 4826 C C . LEU B 1 227 ? -4.051 -40.031 -28.016 1 94.5 227 LEU B C 1
ATOM 4828 O O . LEU B 1 227 ? -3.242 -40.031 -28.953 1 94.5 227 LEU B O 1
ATOM 4832 N N . LEU B 1 228 ? -3.711 -40.188 -26.734 1 93 228 LEU B N 1
ATOM 4833 C CA . LEU B 1 228 ? -2.303 -40.312 -26.375 1 93 228 LEU B CA 1
ATOM 4834 C C . LEU B 1 228 ? -2 -41.719 -25.844 1 93 228 LEU B C 1
ATOM 4836 O O . LEU B 1 228 ? -2.82 -42.281 -25.141 1 93 228 LEU B O 1
ATOM 4840 N N . PRO B 1 229 ? -0.77 -42.156 -26.234 1 89.94 229 PRO B N 1
ATOM 4841 C CA . PRO B 1 229 ? -0.338 -43.375 -25.516 1 89.94 229 PRO B CA 1
ATOM 4842 C C . PRO B 1 229 ? -0.239 -43.156 -24.016 1 89.94 229 PRO B C 1
ATOM 4844 O O . PRO B 1 229 ? 0.125 -42.062 -23.562 1 89.94 229 PRO B O 1
ATOM 4847 N N . PRO B 1 230 ? -0.503 -44.125 -23.281 1 82 230 PRO B N 1
ATOM 4848 C CA . PRO B 1 230 ? -0.584 -44.031 -21.828 1 82 230 PRO B CA 1
ATOM 4849 C C . PRO B 1 230 ? 0.688 -43.438 -21.203 1 82 230 PRO B C 1
ATOM 4851 O O . PRO B 1 230 ? 0.627 -42.781 -20.172 1 82 230 PRO B O 1
ATOM 4854 N N . THR B 1 231 ? 1.794 -43.625 -21.797 1 86.44 231 THR B N 1
ATOM 4855 C CA . THR B 1 231 ? 3.035 -43.219 -21.156 1 86.44 231 THR B CA 1
ATOM 4856 C C . THR B 1 231 ? 3.484 -41.844 -21.641 1 86.44 231 THR B C 1
ATOM 4858 O O . THR B 1 231 ? 4.289 -41.188 -21 1 86.44 231 THR B O 1
ATOM 4861 N N . LEU B 1 232 ? 2.941 -41.531 -22.703 1 87.75 232 LEU B N 1
ATOM 4862 C CA . LEU B 1 232 ? 3.355 -40.25 -23.25 1 87.75 232 LEU B CA 1
ATOM 4863 C C . LEU B 1 232 ? 2.758 -39.094 -22.438 1 87.75 232 LEU B C 1
ATOM 4865 O O . LEU B 1 232 ? 1.556 -39.094 -22.156 1 87.75 232 LEU B O 1
ATOM 4869 N N . LEU B 1 233 ? 3.566 -38.219 -21.969 1 91.5 233 LEU B N 1
ATOM 4870 C CA . LEU B 1 233 ? 3.199 -37 -21.25 1 91.5 233 LEU B CA 1
ATOM 4871 C C . LEU B 1 233 ? 2.611 -37.312 -19.891 1 91.5 233 LEU B C 1
ATOM 4873 O O . LEU B 1 233 ? 1.897 -36.5 -19.297 1 91.5 233 LEU B O 1
ATOM 4877 N N . HIS B 1 234 ? 2.828 -38.531 -19.406 1 91.75 234 HIS B N 1
ATOM 4878 C CA . HIS B 1 234 ? 2.305 -38.969 -18.125 1 91.75 234 HIS B CA 1
ATOM 4879 C C . HIS B 1 234 ? 2.789 -38.062 -17 1 91.75 234 HIS B C 1
ATOM 4881 O O . HIS B 1 234 ? 2.016 -37.688 -16.109 1 91.75 234 HIS B O 1
ATOM 4887 N N . SER B 1 235 ? 3.996 -37.656 -17.016 1 91.88 235 SER B N 1
ATOM 4888 C CA . SER B 1 235 ? 4.594 -36.812 -15.977 1 91.88 235 SER B CA 1
ATOM 4889 C C . SER B 1 235 ? 3.941 -35.438 -15.93 1 91.88 235 SER B C 1
ATOM 4891 O O . SER B 1 235 ? 4 -34.75 -14.906 1 91.88 235 SER B O 1
ATOM 4893 N N . ARG B 1 236 ? 3.293 -35 -17 1 93.75 236 ARG B N 1
ATOM 4894 C CA . ARG B 1 236 ? 2.607 -33.719 -17.062 1 93.75 236 ARG B CA 1
ATOM 4895 C C . ARG B 1 236 ? 1.141 -33.844 -16.672 1 93.75 236 ARG B C 1
ATOM 4897 O O . ARG B 1 236 ? 0.606 -33 -15.938 1 93.75 236 ARG B O 1
ATOM 4904 N N . LEU B 1 237 ? 0.574 -34.938 -17.094 1 95.44 237 LEU B N 1
ATOM 4905 C CA . LEU B 1 237 ? -0.867 -35.125 -16.922 1 95.44 237 LEU B CA 1
ATOM 4906 C C . LEU B 1 237 ? -1.204 -35.594 -15.516 1 95.44 237 LEU B C 1
ATOM 4908 O O . LEU B 1 237 ? -2.258 -35.25 -14.977 1 95.44 237 LEU B O 1
ATOM 4912 N N . LYS B 1 238 ? -0.355 -36.344 -14.914 1 95.38 238 LYS B N 1
ATOM 4913 C CA . LYS B 1 238 ? -0.653 -36.969 -13.609 1 95.38 238 LYS B CA 1
ATOM 4914 C C . LYS B 1 238 ? -0.883 -35.875 -12.555 1 95.38 238 LYS B C 1
ATOM 4916 O O . LYS B 1 238 ? -1.908 -35.875 -11.867 1 95.38 238 LYS B O 1
ATOM 4921 N N . PRO B 1 239 ? 0.055 -34.906 -12.43 1 96.19 239 PRO B N 1
ATOM 4922 C CA . PRO B 1 239 ? -0.199 -33.844 -11.445 1 96.19 239 PRO B CA 1
ATOM 4923 C C . PRO B 1 239 ? -1.479 -33.062 -11.734 1 96.19 239 PRO B C 1
ATOM 4925 O O . PRO B 1 239 ? -2.17 -32.625 -10.805 1 96.19 239 PRO B O 1
ATOM 4928 N N . LEU B 1 240 ? -1.792 -32.844 -12.969 1 97.38 240 LEU B N 1
ATOM 4929 C CA . LEU B 1 240 ? -3.018 -32.156 -13.352 1 97.38 240 LEU B CA 1
ATOM 4930 C C . LEU B 1 240 ? -4.246 -32.938 -12.906 1 97.38 240 LEU B C 1
ATOM 4932 O O . LEU B 1 240 ? -5.168 -32.375 -12.312 1 97.38 240 LEU B O 1
ATOM 4936 N N . GLN B 1 241 ? -4.223 -34.219 -13.203 1 97.44 241 GLN B N 1
ATOM 4937 C CA . GLN B 1 241 ? -5.328 -35.094 -12.836 1 97.44 241 GLN B CA 1
ATOM 4938 C C . GLN B 1 241 ? -5.504 -35.156 -11.32 1 97.44 241 GLN B C 1
ATOM 4940 O O . GLN B 1 241 ? -6.625 -35.094 -10.812 1 97.44 241 GLN B O 1
ATOM 4945 N N . GLN B 1 242 ? -4.402 -35.25 -10.633 1 97.62 242 GLN B N 1
ATOM 4946 C CA . GLN B 1 242 ? -4.438 -35.281 -9.172 1 97.62 242 GLN B CA 1
ATOM 4947 C C . GLN B 1 242 ? -5.008 -34 -8.609 1 97.62 242 GLN B C 1
ATOM 4949 O O . GLN B 1 242 ? -5.801 -34.031 -7.66 1 97.62 242 GLN B O 1
ATOM 4954 N N . THR B 1 243 ? -4.625 -32.875 -9.156 1 98.5 243 THR B N 1
ATOM 4955 C CA . THR B 1 243 ? -5.09 -31.578 -8.68 1 98.5 243 THR B CA 1
ATOM 4956 C C . THR B 1 243 ? -6.582 -31.391 -8.953 1 98.5 243 THR B C 1
ATOM 4958 O O . THR B 1 243 ? -7.32 -30.891 -8.109 1 98.5 243 THR B O 1
ATOM 4961 N N . VAL B 1 244 ? -7.02 -31.828 -10.125 1 98.38 244 VAL B N 1
ATOM 4962 C CA . VAL B 1 244 ? -8.438 -31.75 -10.461 1 98.38 244 VAL B CA 1
ATOM 4963 C C . VAL B 1 244 ? -9.25 -32.594 -9.461 1 98.38 244 VAL B C 1
ATOM 4965 O O . VAL B 1 244 ? -10.258 -32.094 -8.93 1 98.38 244 VAL B O 1
ATOM 4968 N N . ALA B 1 245 ? -8.797 -33.781 -9.195 1 97.75 245 ALA B N 1
ATOM 4969 C CA . ALA B 1 245 ? -9.484 -34.656 -8.25 1 97.75 245 ALA B CA 1
ATOM 4970 C C . ALA B 1 245 ? -9.531 -34.031 -6.859 1 97.75 245 ALA B C 1
ATOM 4972 O O . ALA B 1 245 ? -10.57 -34.062 -6.195 1 97.75 245 ALA B O 1
ATOM 4973 N N . PHE B 1 246 ? -8.477 -33.5 -6.434 1 97.69 246 PHE B N 1
ATOM 4974 C CA . PHE B 1 246 ? -8.383 -32.812 -5.145 1 97.69 246 PHE B CA 1
ATOM 4975 C C . PHE B 1 246 ? -9.391 -31.672 -5.055 1 97.69 246 PHE B C 1
ATOM 4977 O O . PHE B 1 246 ? -10.141 -31.578 -4.078 1 97.69 246 PHE B O 1
ATOM 4984 N N . LEU B 1 247 ? -9.391 -30.812 -6.09 1 98.06 247 LEU B N 1
ATOM 4985 C CA . LEU B 1 247 ? -10.25 -29.641 -6.094 1 98.06 247 LEU B CA 1
ATOM 4986 C C . LEU B 1 247 ? -11.719 -30.047 -6.137 1 98.06 247 LEU B C 1
ATOM 4988 O O . LEU B 1 247 ? -12.555 -29.422 -5.477 1 98.06 247 LEU B O 1
ATOM 4992 N N . GLN B 1 248 ? -12.039 -31.078 -6.938 1 97 248 GLN B N 1
ATOM 4993 C CA . GLN B 1 248 ? -13.414 -31.547 -7.023 1 97 248 GLN B CA 1
ATOM 4994 C C . GLN B 1 248 ? -13.914 -32.062 -5.668 1 97 248 GLN B C 1
ATOM 4996 O O . GLN B 1 248 ? -15.086 -31.875 -5.328 1 97 248 GLN B O 1
ATOM 5001 N N . HIS B 1 249 ? -13.031 -32.625 -4.961 1 96.12 249 HIS B N 1
ATOM 5002 C CA . HIS B 1 249 ? -13.383 -33.156 -3.643 1 96.12 249 HIS B CA 1
ATOM 5003 C C . HIS B 1 249 ? -13.516 -32.031 -2.625 1 96.12 249 HIS B C 1
ATOM 5005 O O . HIS B 1 249 ? -14.477 -32 -1.853 1 96.12 249 HIS B O 1
ATOM 5011 N N . GLN B 1 250 ? -12.633 -31.141 -2.592 1 95.25 250 GLN B N 1
ATOM 5012 C CA . GLN B 1 250 ? -12.562 -30.094 -1.568 1 95.25 250 GLN B CA 1
ATOM 5013 C C . GLN B 1 250 ? -13.578 -28.984 -1.833 1 95.25 250 GLN B C 1
ATOM 5015 O O . GLN B 1 250 ? -14.125 -28.406 -0.896 1 95.25 250 GLN B O 1
ATOM 5020 N N . PHE B 1 251 ? -13.727 -28.703 -3.09 1 95.94 251 PHE B N 1
ATOM 5021 C CA . PHE B 1 251 ? -14.578 -27.594 -3.492 1 95.94 251 PHE B CA 1
ATOM 5022 C C . PHE B 1 251 ? -15.547 -28.016 -4.586 1 95.94 251 PHE B C 1
ATOM 5024 O O . PHE B 1 251 ? -15.445 -27.562 -5.727 1 95.94 251 PHE B O 1
ATOM 5031 N N . PRO B 1 252 ? -16.609 -28.734 -4.254 1 94.75 252 PRO B N 1
ATOM 5032 C CA . PRO B 1 252 ? -17.516 -29.297 -5.254 1 94.75 252 PRO B CA 1
ATOM 5033 C C . PRO B 1 252 ? -18.297 -28.234 -6.012 1 94.75 252 PRO B C 1
ATOM 5035 O O . PRO B 1 252 ? -18.812 -28.5 -7.102 1 94.75 252 PRO B O 1
ATOM 5038 N N . GLN B 1 253 ? -18.344 -27.062 -5.527 1 93.5 253 GLN B N 1
ATOM 5039 C CA . GLN B 1 253 ? -19.125 -26.016 -6.156 1 93.5 253 GLN B CA 1
ATOM 5040 C C . GLN B 1 253 ? -18.328 -25.281 -7.227 1 93.5 253 GLN B C 1
ATOM 5042 O O . GLN B 1 253 ? -18.875 -24.5 -8.008 1 93.5 253 GLN B O 1
ATOM 5047 N N . VAL B 1 254 ? -17.047 -25.516 -7.289 1 95.62 254 VAL B N 1
ATOM 5048 C CA . VAL B 1 254 ? -16.172 -24.828 -8.227 1 95.62 254 VAL B CA 1
ATOM 5049 C C . VAL B 1 254 ? -16.109 -25.594 -9.539 1 95.62 254 VAL B C 1
ATOM 5051 O O . VAL B 1 254 ? -15.984 -26.828 -9.547 1 95.62 254 VAL B O 1
ATOM 5054 N N . THR B 1 255 ? -16.297 -24.891 -10.641 1 96 255 THR B N 1
ATOM 5055 C CA . THR B 1 255 ? -16.125 -25.5 -11.953 1 96 255 THR B CA 1
ATOM 5056 C C . THR B 1 255 ? -14.633 -25.625 -12.297 1 96 255 THR B C 1
ATOM 5058 O O . THR B 1 255 ? -13.898 -24.641 -12.234 1 96 255 THR B O 1
ATOM 5061 N N . ILE B 1 256 ? -14.219 -26.781 -12.633 1 97.69 256 ILE B N 1
ATOM 5062 C CA . ILE B 1 256 ? -12.812 -27.016 -12.969 1 97.69 256 ILE B CA 1
ATOM 5063 C C . ILE B 1 256 ? -12.68 -27.312 -14.461 1 97.69 256 ILE B C 1
ATOM 5065 O O . ILE B 1 256 ? -13.32 -28.219 -14.977 1 97.69 256 ILE B O 1
ATOM 5069 N N . THR B 1 257 ? -11.875 -26.516 -15.133 1 97.56 257 THR B N 1
ATOM 5070 C CA . THR B 1 257 ? -11.578 -26.734 -16.547 1 97.56 257 THR B CA 1
ATOM 5071 C C . THR B 1 257 ? -10.078 -26.922 -16.75 1 97.56 257 THR B C 1
ATOM 5073 O O . THR B 1 257 ? -9.273 -26.578 -15.883 1 97.56 257 THR B O 1
ATOM 5076 N N . VAL B 1 258 ? -9.742 -27.562 -17.844 1 98.31 258 VAL B N 1
ATOM 5077 C CA . VAL B 1 258 ? -8.359 -27.766 -18.25 1 98.31 258 VAL B CA 1
ATOM 5078 C C . VAL B 1 258 ? -8.141 -27.156 -19.641 1 98.31 258 VAL B C 1
ATOM 5080 O O . VAL B 1 258 ? -8.961 -27.328 -20.547 1 98.31 258 VAL B O 1
ATOM 5083 N N . ASP B 1 259 ? -7.102 -26.406 -19.766 1 98 259 ASP B N 1
ATOM 5084 C CA . ASP B 1 259 ? -6.715 -25.844 -21.062 1 98 259 ASP B CA 1
ATOM 5085 C C . ASP B 1 259 ? -5.273 -26.203 -21.406 1 98 259 ASP B C 1
ATOM 5087 O O . ASP B 1 259 ? -4.332 -25.594 -20.906 1 98 259 ASP B O 1
ATOM 5091 N N . LEU B 1 260 ? -5.078 -27.094 -22.312 1 96.81 260 LEU B N 1
ATOM 5092 C CA . LEU B 1 260 ? -3.75 -27.562 -22.703 1 96.81 260 LEU B CA 1
ATOM 5093 C C . LEU B 1 260 ? -3.24 -26.812 -23.922 1 96.81 260 LEU B C 1
ATOM 5095 O O . LEU B 1 260 ? -2.326 -27.281 -24.609 1 96.81 260 LEU B O 1
ATOM 5099 N N . THR B 1 261 ? -3.863 -25.688 -24.234 1 96.44 261 THR B N 1
ATOM 5100 C CA . THR B 1 261 ? -3.504 -24.922 -25.422 1 96.44 261 THR B CA 1
ATOM 5101 C C . THR B 1 261 ? -2.949 -23.547 -25.031 1 96.44 261 THR B C 1
ATOM 5103 O O . THR B 1 261 ? -2.482 -22.797 -25.891 1 96.44 261 THR B O 1
ATOM 5106 N N . SER B 1 262 ? -2.996 -23.266 -23.766 1 94.94 262 SER B N 1
ATOM 5107 C CA . SER B 1 262 ? -2.643 -21.938 -23.297 1 94.94 262 SER B CA 1
ATOM 5108 C C . SER B 1 262 ? -1.135 -21.797 -23.109 1 94.94 262 SER B C 1
ATOM 5110 O O . SER B 1 262 ? -0.473 -22.734 -22.656 1 94.94 262 SER B O 1
ATOM 5112 N N . GLN B 1 263 ? -0.653 -20.609 -23.5 1 94.19 263 GLN B N 1
ATOM 5113 C CA . GLN B 1 263 ? 0.729 -20.25 -23.188 1 94.19 263 GLN B CA 1
ATOM 5114 C C . GLN B 1 263 ? 0.88 -19.859 -21.719 1 94.19 263 GLN B C 1
ATOM 5116 O O . GLN B 1 263 ? 0.023 -19.172 -21.156 1 94.19 263 GLN B O 1
ATOM 5121 N N . PRO B 1 264 ? 1.925 -20.375 -21.078 1 93.31 264 PRO B N 1
ATOM 5122 C CA . PRO B 1 264 ? 2.158 -19.938 -19.703 1 93.31 264 PRO B CA 1
ATOM 5123 C C . PRO B 1 264 ? 2.312 -18.422 -19.594 1 93.31 264 PRO B C 1
ATOM 5125 O O . PRO B 1 264 ? 2.766 -17.766 -20.547 1 93.31 264 PRO B O 1
ATOM 5128 N N . PRO B 1 265 ? 1.892 -17.891 -18.406 1 89.81 265 PRO B N 1
ATOM 5129 C CA . PRO B 1 265 ? 1.947 -16.438 -18.25 1 89.81 265 PRO B CA 1
ATOM 5130 C C . PRO B 1 265 ? 3.367 -15.883 -18.344 1 89.81 265 PRO B C 1
ATOM 5132 O O . PRO B 1 265 ? 3.562 -14.742 -18.781 1 89.81 265 PRO B O 1
ATOM 5135 N N . GLN B 1 266 ? 4.336 -16.578 -17.859 1 91.56 266 GLN B N 1
ATOM 5136 C CA . GLN B 1 266 ? 5.746 -16.203 -17.906 1 91.56 266 GLN B CA 1
ATOM 5137 C C . GLN B 1 266 ? 6.625 -17.422 -18.234 1 91.56 266 GLN B C 1
ATOM 5139 O O . GLN B 1 266 ? 6.234 -18.562 -18 1 91.56 266 GLN B O 1
ATOM 5144 N N . SER B 1 267 ? 7.805 -17.109 -18.688 1 89.19 267 SER B N 1
ATOM 5145 C CA . SER B 1 267 ? 8.695 -18.156 -19.156 1 89.19 267 SER B CA 1
ATOM 5146 C C . SER B 1 267 ? 9.289 -18.938 -18 1 89.19 267 SER B C 1
ATOM 5148 O O . SER B 1 267 ? 9.773 -20.062 -18.188 1 89.19 267 SER B O 1
ATOM 5150 N N . TYR B 1 268 ? 9.18 -18.375 -16.828 1 91.5 268 TYR B N 1
ATOM 5151 C CA . TYR B 1 268 ? 9.836 -19.047 -15.719 1 91.5 268 TYR B CA 1
ATOM 5152 C C . TYR B 1 268 ? 8.922 -20.094 -15.102 1 91.5 268 TYR B C 1
ATOM 5154 O O . TYR B 1 268 ? 9.344 -20.844 -14.211 1 91.5 268 TYR B O 1
ATOM 5162 N N . TYR B 1 269 ? 7.73 -20.234 -15.633 1 96 269 TYR B N 1
ATOM 5163 C CA . TYR B 1 269 ? 6.84 -21.281 -15.148 1 96 269 TYR B CA 1
ATOM 5164 C C . TYR B 1 269 ? 7.336 -22.656 -15.586 1 96 269 TYR B C 1
ATOM 5166 O O . TYR B 1 269 ? 7.762 -22.844 -16.719 1 96 269 TYR B O 1
ATOM 5174 N N . THR B 1 270 ? 7.227 -23.703 -14.656 1 96.75 270 THR B N 1
ATOM 5175 C CA . THR B 1 270 ? 7.816 -25.016 -14.953 1 96.75 270 THR B CA 1
ATOM 5176 C C . THR B 1 270 ? 6.781 -26.125 -14.805 1 96.75 270 THR B C 1
ATOM 5178 O O . THR B 1 270 ? 7.047 -27.281 -15.141 1 96.75 270 THR B O 1
ATOM 5181 N N . GLY B 1 271 ? 5.617 -25.875 -14.289 1 97.38 271 GLY B N 1
ATOM 5182 C CA . GLY B 1 271 ? 4.605 -26.875 -14.047 1 97.38 271 GLY B CA 1
ATOM 5183 C C . GLY B 1 271 ? 3.189 -26.359 -14.18 1 97.38 271 GLY B C 1
ATOM 5184 O O . GLY B 1 271 ? 2.887 -25.609 -15.109 1 97.38 271 GLY B O 1
ATOM 5185 N N . LEU B 1 272 ? 2.32 -26.844 -13.305 1 98.06 272 LEU B N 1
ATOM 5186 C CA . LEU B 1 272 ? 0.917 -26.438 -13.281 1 98.06 272 LEU B CA 1
ATOM 5187 C C . LEU B 1 272 ? 0.786 -24.922 -13.164 1 98.06 272 LEU B C 1
ATOM 5189 O O . LEU B 1 272 ? 1.501 -24.297 -12.383 1 98.06 272 LEU B O 1
ATOM 5193 N N . PHE B 1 273 ? 0.008 -24.312 -14 1 98.31 273 PHE B N 1
ATOM 5194 C CA . PHE B 1 273 ? -0.424 -22.938 -13.805 1 98.31 273 PHE B CA 1
ATOM 5195 C C . PHE B 1 273 ? -1.936 -22.812 -13.961 1 98.31 273 PHE B C 1
ATOM 5197 O O . PHE B 1 273 ? -2.588 -23.734 -14.461 1 98.31 273 PHE B O 1
ATOM 5204 N N . PHE B 1 274 ? -2.506 -21.781 -13.422 1 98.5 274 PHE B N 1
ATOM 5205 C CA . PHE B 1 274 ? -3.961 -21.719 -13.359 1 98.5 274 PHE B CA 1
ATOM 5206 C C . PHE B 1 274 ? -4.438 -20.266 -13.43 1 98.5 274 PHE B C 1
ATOM 5208 O O . PHE B 1 274 ? -3.686 -19.344 -13.117 1 98.5 274 PHE B O 1
ATOM 5215 N N . HIS B 1 275 ? -5.668 -20.078 -13.844 1 97.75 275 HIS B N 1
ATOM 5216 C CA . HIS B 1 275 ? -6.453 -18.844 -13.844 1 97.75 275 HIS B CA 1
ATOM 5217 C C . HIS B 1 275 ? -7.84 -19.078 -13.25 1 97.75 275 HIS B C 1
ATOM 5219 O O . HIS B 1 275 ? -8.445 -20.125 -13.477 1 97.75 275 HIS B O 1
ATOM 5225 N N . ALA B 1 276 ? -8.258 -18.141 -12.508 1 97.31 276 ALA B N 1
ATOM 5226 C CA . ALA B 1 276 ? -9.609 -18.219 -11.961 1 97.31 276 ALA B CA 1
ATOM 5227 C C . ALA B 1 276 ? -10.477 -17.078 -12.477 1 97.31 276 ALA B C 1
ATOM 5229 O O . ALA B 1 276 ? -10.055 -15.922 -12.5 1 97.31 276 ALA B O 1
ATOM 5230 N N . TYR B 1 277 ? -11.703 -17.469 -12.812 1 95.88 277 TYR B N 1
ATOM 5231 C CA . TYR B 1 277 ? -12.664 -16.516 -13.359 1 95.88 277 TYR B CA 1
ATOM 5232 C C . TYR B 1 277 ? -13.969 -16.531 -12.57 1 95.88 277 TYR B C 1
ATOM 5234 O O . TYR B 1 277 ? -14.375 -17.578 -12.062 1 95.88 277 TYR B O 1
ATOM 5242 N N . ALA B 1 278 ? -14.547 -15.289 -12.453 1 91.31 278 ALA B N 1
ATOM 5243 C CA . ALA B 1 278 ? -15.953 -15.242 -12.055 1 91.31 278 ALA B CA 1
ATOM 5244 C C . ALA B 1 278 ? -16.875 -15.438 -13.258 1 91.31 278 ALA B C 1
ATOM 5246 O O . ALA B 1 278 ? -16.438 -15.297 -14.406 1 91.31 278 ALA B O 1
ATOM 5247 N N . SER B 1 279 ? -18.141 -15.727 -12.969 1 78.5 279 SER B N 1
ATOM 5248 C CA . SER B 1 279 ? -19.094 -15.945 -14.047 1 78.5 279 SER B CA 1
ATOM 5249 C C . SER B 1 279 ? -19.141 -14.758 -15 1 78.5 279 SER B C 1
ATOM 5251 O O . SER B 1 279 ? -19.172 -13.602 -14.562 1 78.5 279 SER B O 1
ATOM 5253 N N . ASP B 1 280 ? -18.969 -14.992 -16.281 1 72.62 280 ASP B N 1
ATOM 5254 C CA . ASP B 1 280 ? -19.172 -14.047 -17.375 1 72.62 280 ASP B CA 1
ATOM 5255 C C . ASP B 1 280 ? -18.016 -13.055 -17.469 1 72.62 280 ASP B C 1
ATOM 5257 O O . ASP B 1 280 ? -18.125 -12.031 -18.141 1 72.62 280 ASP B O 1
ATOM 5261 N N . SER B 1 281 ? -17.031 -13.312 -16.594 1 80.25 281 SER B N 1
ATOM 5262 C CA . SER B 1 281 ? -15.914 -12.383 -16.703 1 80.25 281 SER B CA 1
ATOM 5263 C C . SER B 1 281 ? -14.797 -12.969 -17.562 1 80.25 281 SER B C 1
ATOM 5265 O O . SER B 1 281 ? -14.547 -14.172 -17.531 1 80.25 281 SER B O 1
ATOM 5267 N N . ARG B 1 282 ? -14.227 -12.102 -18.375 1 80.38 282 ARG B N 1
ATOM 5268 C CA . ARG B 1 282 ? -13.062 -12.5 -19.172 1 80.38 282 ARG B CA 1
ATOM 5269 C C . ARG B 1 282 ? -11.773 -12.258 -18.391 1 80.38 282 ARG B C 1
ATOM 5271 O O . ARG B 1 282 ? -10.719 -12.789 -18.75 1 80.38 282 ARG B O 1
ATOM 5278 N N . GLN B 1 283 ? -11.844 -11.477 -17.406 1 88.44 283 GLN B N 1
ATOM 5279 C CA . GLN B 1 283 ? -10.68 -11.164 -16.594 1 88.44 283 GLN B CA 1
ATOM 5280 C C . GLN B 1 283 ? -10.562 -12.117 -15.414 1 88.44 283 GLN B C 1
ATOM 5282 O O . GLN B 1 283 ? -11.547 -12.367 -14.711 1 88.44 283 GLN B O 1
ATOM 5287 N N . TYR B 1 284 ? -9.375 -12.719 -15.328 1 93.38 284 TYR B N 1
ATOM 5288 C CA . TYR B 1 284 ? -9.234 -13.633 -14.203 1 93.38 284 TYR B CA 1
ATOM 5289 C C . TYR B 1 284 ? -9.07 -12.867 -12.898 1 93.38 284 TYR B C 1
ATOM 5291 O O . TYR B 1 284 ? -8.508 -11.766 -12.883 1 93.38 284 TYR B O 1
ATOM 5299 N N . LEU B 1 285 ? -9.508 -13.445 -11.812 1 96.44 285 LEU B N 1
ATOM 5300 C CA . LEU B 1 285 ? -9.484 -12.867 -10.469 1 96.44 285 LEU B CA 1
ATOM 5301 C C . LEU B 1 285 ? -8.156 -13.164 -9.781 1 96.44 285 L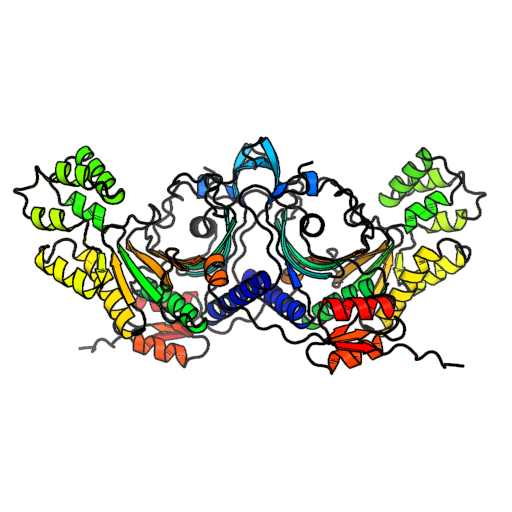EU B C 1
ATOM 5303 O O . LEU B 1 285 ? -7.691 -12.367 -8.961 1 96.44 285 LEU B O 1
ATOM 5307 N N . PHE B 1 286 ? -7.633 -14.336 -10.016 1 97.25 286 PHE B N 1
ATOM 5308 C CA . PHE B 1 286 ? -6.293 -14.68 -9.555 1 97.25 286 PHE B CA 1
ATOM 5309 C C . PHE B 1 286 ? -5.645 -15.688 -10.5 1 97.25 286 PHE B C 1
ATOM 5311 O O . PHE B 1 286 ? -6.328 -16.312 -11.312 1 97.25 286 PHE B O 1
ATOM 5318 N N . SER B 1 287 ? -4.367 -15.711 -10.5 1 97.69 287 SER B N 1
ATOM 5319 C CA . SER B 1 287 ? -3.562 -16.625 -11.297 1 97.69 287 SER B CA 1
ATOM 5320 C C . SER B 1 287 ? -2.305 -17.062 -10.547 1 97.69 287 SER B C 1
ATOM 5322 O O . SER B 1 287 ? -1.939 -16.453 -9.539 1 97.69 287 SER B O 1
ATOM 5324 N N . GLY B 1 288 ? -1.728 -18.094 -10.953 1 97.81 288 GLY B N 1
ATOM 5325 C CA . GLY B 1 288 ? -0.512 -18.594 -10.328 1 97.81 288 GLY B CA 1
ATOM 5326 C C . GLY B 1 288 ? -0.014 -19.891 -10.945 1 97.81 288 GLY B C 1
ATOM 5327 O O . GLY B 1 288 ? -0.405 -20.25 -12.062 1 97.81 288 GLY B O 1
ATOM 5328 N N . GLY B 1 289 ? 0.979 -20.438 -10.297 1 98.19 289 GLY B N 1
ATOM 5329 C CA . GLY B 1 289 ? 1.531 -21.703 -10.781 1 98.19 289 GLY B CA 1
ATOM 5330 C C . GLY B 1 289 ? 2.912 -22 -10.219 1 98.19 289 GLY B C 1
ATOM 5331 O O . GLY B 1 289 ? 3.352 -21.359 -9.266 1 98.19 289 GLY B O 1
ATOM 5332 N N . ARG B 1 290 ? 3.48 -23.078 -10.789 1 98.31 290 ARG B N 1
ATOM 5333 C CA . ARG B 1 290 ? 4.754 -23.594 -10.297 1 98.31 290 ARG B CA 1
ATOM 5334 C C . ARG B 1 290 ? 5.914 -23.094 -11.156 1 98.31 290 ARG B C 1
ATOM 5336 O O . ARG B 1 290 ? 5.832 -23.109 -12.383 1 98.31 290 ARG B O 1
ATOM 5343 N N . TYR B 1 291 ? 6.961 -22.672 -10.531 1 97 291 TYR B N 1
ATOM 5344 C CA . TYR B 1 291 ? 8.203 -22.25 -11.172 1 97 291 TYR B CA 1
ATOM 5345 C C . TYR B 1 291 ? 9.414 -22.719 -10.383 1 97 291 TYR B C 1
ATOM 5347 O O . TYR B 1 291 ? 10.016 -21.953 -9.625 1 97 291 TYR B O 1
ATOM 5355 N N . ASP B 1 292 ? 9.953 -23.922 -10.727 1 97 292 ASP B N 1
ATOM 5356 C CA . ASP B 1 292 ? 10.906 -24.656 -9.906 1 97 292 ASP B CA 1
ATOM 5357 C C . ASP B 1 292 ? 12.336 -24.203 -10.172 1 97 292 ASP B C 1
ATOM 5359 O O . ASP B 1 292 ? 13.289 -24.797 -9.664 1 97 292 ASP B O 1
ATOM 5363 N N . GLN B 1 293 ? 12.5 -23.266 -10.938 1 94.94 293 GLN B N 1
ATOM 5364 C CA . GLN B 1 293 ? 13.844 -22.734 -11.188 1 94.94 293 GLN B CA 1
ATOM 5365 C C . GLN B 1 293 ? 13.977 -21.312 -10.672 1 94.94 293 GLN B C 1
ATOM 5367 O O . GLN B 1 293 ? 14.617 -20.469 -11.305 1 94.94 293 GLN B O 1
ATOM 5372 N N . LEU B 1 294 ? 13.234 -21.234 -9.539 1 90.56 294 LEU B N 1
ATOM 5373 C CA . LEU B 1 294 ? 13.367 -19.922 -8.906 1 90.56 294 LEU B CA 1
ATOM 5374 C C . LEU B 1 294 ? 14.82 -19.625 -8.547 1 90.56 294 LEU B C 1
ATOM 5376 O O . LEU B 1 294 ? 15.531 -20.516 -8.055 1 90.56 294 LEU B O 1
ATOM 5380 N N . LEU B 1 295 ? 15.445 -18.562 -8.758 1 90.44 295 LEU B N 1
ATOM 5381 C CA . LEU B 1 295 ? 16.781 -18.078 -8.43 1 90.44 295 LEU B CA 1
ATOM 5382 C C . LEU B 1 295 ? 17.75 -18.328 -9.57 1 90.44 295 LEU B C 1
ATOM 5384 O O . LEU B 1 295 ? 18.938 -17.984 -9.477 1 90.44 295 LEU B O 1
ATOM 5388 N N . ALA B 1 296 ? 17.297 -19 -10.609 1 90.06 296 ALA B N 1
ATOM 5389 C CA . ALA B 1 296 ? 18.172 -19.281 -11.75 1 90.06 296 ALA B CA 1
ATOM 5390 C C . ALA B 1 296 ? 18.875 -18.031 -12.227 1 90.06 296 ALA B C 1
ATOM 5392 O O . ALA B 1 296 ? 20.094 -18.047 -12.477 1 90.06 296 ALA B O 1
ATOM 5393 N N . SER B 1 297 ? 18.188 -16.984 -12.273 1 86.94 297 SER B N 1
ATOM 5394 C CA . SER B 1 297 ? 18.734 -15.742 -12.812 1 86.94 297 SER B CA 1
ATOM 5395 C C . SER B 1 297 ? 19.719 -15.102 -11.836 1 86.94 297 SER B C 1
ATOM 5397 O O . SER B 1 297 ? 20.438 -14.172 -12.195 1 86.94 297 SER B O 1
ATOM 5399 N N . PHE B 1 298 ? 19.75 -15.547 -10.711 1 88.19 298 PHE B N 1
ATOM 5400 C CA . PHE B 1 298 ? 20.656 -15.016 -9.703 1 88.19 298 PHE B CA 1
ATOM 5401 C C . PHE B 1 298 ? 21.844 -15.953 -9.5 1 88.19 298 PHE B C 1
ATOM 5403 O O . PHE B 1 298 ? 22.609 -15.797 -8.547 1 88.19 298 PHE B O 1
ATOM 5410 N N . GLN B 1 299 ? 21.938 -16.984 -10.391 1 84.75 299 GLN B N 1
ATOM 5411 C CA . GLN B 1 299 ? 23.062 -17.922 -10.414 1 84.75 299 GLN B CA 1
ATOM 5412 C C . GLN B 1 299 ? 23.188 -18.656 -9.086 1 84.75 299 GLN B C 1
ATOM 5414 O O . GLN B 1 299 ? 24.281 -18.797 -8.547 1 84.75 299 GLN B O 1
ATOM 5419 N N . GLN B 1 300 ? 22.078 -18.938 -8.555 1 86.62 300 GLN B N 1
ATOM 5420 C CA . GLN B 1 300 ? 22.016 -19.719 -7.324 1 86.62 300 GLN B CA 1
ATOM 5421 C C . GLN B 1 300 ? 21.297 -21.047 -7.551 1 86.62 300 GLN B C 1
ATOM 5423 O O . GLN B 1 300 ? 20.766 -21.297 -8.633 1 86.62 300 GLN B O 1
ATOM 5428 N N . ASP B 1 301 ? 21.391 -21.906 -6.531 1 87.69 301 ASP B N 1
ATOM 5429 C CA . ASP B 1 301 ? 20.734 -23.203 -6.629 1 87.69 301 ASP B CA 1
ATOM 5430 C C . ASP B 1 301 ? 19.234 -23.047 -6.879 1 87.69 301 ASP B C 1
ATOM 5432 O O . ASP B 1 301 ? 18.594 -22.188 -6.285 1 87.69 301 ASP B O 1
ATOM 5436 N N . LEU B 1 302 ? 18.781 -23.875 -7.832 1 93.31 302 LEU B N 1
ATOM 5437 C CA . LEU B 1 302 ? 17.359 -23.844 -8.172 1 93.31 302 LEU B CA 1
ATOM 5438 C C . LEU B 1 302 ? 16.5 -24.156 -6.953 1 93.31 302 LEU B C 1
ATOM 5440 O O . LEU B 1 302 ? 16.859 -25 -6.133 1 93.31 302 LEU B O 1
ATOM 5444 N N . LEU B 1 303 ? 15.461 -23.5 -6.879 1 95.38 303 LEU B N 1
ATOM 5445 C CA . LEU B 1 303 ? 14.539 -23.641 -5.754 1 95.38 303 LEU B CA 1
ATOM 5446 C C . LEU B 1 303 ? 13.109 -23.844 -6.238 1 95.38 303 LEU B C 1
ATOM 5448 O O . LEU B 1 303 ? 12.594 -23.031 -7.016 1 95.38 303 LEU B O 1
ATOM 5452 N N . PRO B 1 304 ? 12.469 -24.969 -5.812 1 97.62 304 PRO B N 1
ATOM 5453 C CA . PRO B 1 304 ? 11.055 -25.125 -6.168 1 97.62 304 PRO B CA 1
ATOM 5454 C C . PRO B 1 304 ? 10.18 -24.047 -5.531 1 97.62 304 PRO B C 1
ATOM 5456 O O . PRO B 1 304 ? 10.422 -23.641 -4.391 1 97.62 304 PRO B O 1
ATOM 5459 N N . ALA B 1 305 ? 9.18 -23.562 -6.309 1 98 305 ALA B N 1
ATOM 5460 C CA . ALA B 1 305 ? 8.281 -22.531 -5.789 1 98 305 ALA B CA 1
ATOM 5461 C C . ALA B 1 305 ? 6.926 -22.578 -6.484 1 98 305 ALA B C 1
ATOM 5463 O O . ALA B 1 305 ? 6.832 -22.984 -7.648 1 98 305 ALA B O 1
ATOM 5464 N N . VAL B 1 306 ? 5.914 -22.281 -5.75 1 98.38 306 VAL B N 1
ATOM 5465 C CA . VAL B 1 306 ? 4.551 -22.094 -6.234 1 98.38 306 VAL B CA 1
ATOM 5466 C C . VAL B 1 306 ? 4.004 -20.766 -5.707 1 98.38 306 VAL B C 1
ATOM 5468 O O . VAL B 1 306 ? 4.27 -20.391 -4.562 1 98.38 306 VAL B O 1
ATOM 5471 N N . GLY B 1 307 ? 3.322 -20.062 -6.551 1 97.81 307 GLY B N 1
ATOM 5472 C CA . GLY B 1 307 ? 2.725 -18.812 -6.094 1 97.81 307 GLY B CA 1
ATOM 5473 C C . GLY B 1 307 ? 1.403 -18.516 -6.77 1 97.81 307 GLY B C 1
ATOM 5474 O O . GLY B 1 307 ? 1.014 -19.188 -7.723 1 97.81 307 GLY B O 1
ATOM 5475 N N . LEU B 1 308 ? 0.71 -17.594 -6.242 1 97.56 308 LEU B N 1
ATOM 5476 C CA . LEU B 1 308 ? -0.491 -17.047 -6.855 1 97.56 308 LEU B CA 1
ATOM 5477 C C . LEU B 1 308 ? -0.639 -15.57 -6.523 1 97.56 308 LEU B C 1
ATOM 5479 O O . LEU B 1 308 ? -0.092 -15.094 -5.523 1 97.56 308 LEU B O 1
ATOM 5483 N N . ALA B 1 309 ? -1.279 -14.852 -7.332 1 98 309 ALA B N 1
ATOM 5484 C CA . ALA B 1 309 ? -1.574 -13.438 -7.145 1 98 309 ALA B CA 1
ATOM 5485 C C . ALA B 1 309 ? -3.029 -13.125 -7.488 1 98 309 ALA B C 1
ATOM 5487 O O . ALA B 1 309 ? -3.521 -13.523 -8.547 1 98 309 ALA B O 1
ATOM 5488 N N . PHE B 1 310 ? -3.686 -12.484 -6.562 1 98.38 310 PHE B N 1
ATOM 5489 C CA . PHE B 1 310 ? -5.008 -11.922 -6.82 1 98.38 310 PHE B CA 1
ATOM 5490 C C . PHE B 1 310 ? -4.895 -10.609 -7.578 1 98.38 310 PHE B C 1
ATOM 5492 O O . PHE B 1 310 ? -4.016 -9.789 -7.293 1 98.38 310 PHE B O 1
ATOM 5499 N N . ASP B 1 311 ? -5.777 -10.43 -8.562 1 97 311 ASP B N 1
ATOM 5500 C CA . ASP B 1 311 ? -6.059 -9.094 -9.062 1 97 311 ASP B CA 1
ATOM 5501 C C . ASP B 1 311 ? -6.996 -8.336 -8.117 1 97 311 ASP B C 1
ATOM 5503 O O . ASP B 1 311 ? -8.219 -8.438 -8.234 1 97 311 ASP B O 1
ATOM 5507 N N . VAL B 1 312 ? -6.453 -7.543 -7.266 1 97.94 312 VAL B N 1
ATOM 5508 C CA . VAL B 1 312 ? -7.215 -6.898 -6.203 1 97.94 312 VAL B CA 1
ATOM 5509 C C . VAL B 1 312 ? -8.211 -5.91 -6.812 1 97.94 312 VAL B C 1
ATOM 5511 O O . VAL B 1 312 ? -9.328 -5.754 -6.305 1 97.94 312 VAL B O 1
ATOM 5514 N N . ASP B 1 313 ? -7.809 -5.238 -7.859 1 96.69 313 ASP B N 1
ATOM 5515 C CA . ASP B 1 313 ? -8.695 -4.293 -8.523 1 96.69 313 ASP B CA 1
ATOM 5516 C C . ASP B 1 313 ? -9.898 -5.004 -9.133 1 96.69 313 ASP B C 1
ATOM 5518 O O . ASP B 1 313 ? -11.039 -4.574 -8.961 1 96.69 313 ASP B O 1
ATOM 5522 N N . ALA B 1 314 ? -9.625 -6.051 -9.836 1 94.69 314 ALA B N 1
ATOM 5523 C CA . ALA B 1 314 ? -10.711 -6.812 -10.445 1 94.69 314 ALA B CA 1
ATOM 5524 C C . ALA B 1 314 ? -11.664 -7.352 -9.383 1 94.69 314 ALA B C 1
ATOM 5526 O O . ALA B 1 314 ? -12.883 -7.297 -9.547 1 94.69 314 ALA B O 1
ATOM 5527 N N . LEU B 1 315 ? -11.102 -7.898 -8.305 1 96.19 315 LEU B N 1
ATOM 5528 C CA . LEU B 1 315 ? -11.93 -8.406 -7.219 1 96.19 315 LEU B CA 1
ATOM 5529 C C . LEU B 1 315 ? -12.781 -7.285 -6.621 1 96.19 315 LEU B C 1
ATOM 5531 O O . LEU B 1 315 ? -13.961 -7.484 -6.34 1 96.19 315 LEU B O 1
ATOM 5535 N N . THR B 1 316 ? -12.172 -6.156 -6.418 1 96.06 316 THR B N 1
ATOM 5536 C CA . THR B 1 316 ? -12.891 -5.008 -5.871 1 96.06 316 THR B CA 1
ATOM 5537 C C . THR B 1 316 ? -14.102 -4.668 -6.73 1 96.06 316 THR B C 1
ATOM 5539 O O . THR B 1 316 ? -15.18 -4.379 -6.207 1 96.06 316 THR B O 1
ATOM 5542 N N . ASP B 1 317 ? -13.945 -4.727 -8.023 1 93.44 317 ASP B N 1
ATOM 5543 C CA . ASP B 1 317 ? -14.945 -4.258 -8.977 1 93.44 317 ASP B CA 1
ATOM 5544 C C . ASP B 1 317 ? -16.125 -5.219 -9.047 1 93.44 317 ASP B C 1
ATOM 5546 O O . ASP B 1 317 ? -17.234 -4.832 -9.445 1 93.44 317 ASP B O 1
ATOM 5550 N N . ILE B 1 318 ? -15.977 -6.43 -8.664 1 92 318 ILE B N 1
ATOM 5551 C CA . ILE B 1 318 ? -17.078 -7.375 -8.812 1 92 318 ILE B CA 1
ATOM 5552 C C . ILE B 1 318 ? -17.812 -7.508 -7.48 1 92 318 ILE B C 1
ATOM 5554 O O . ILE B 1 318 ? -18.906 -8.094 -7.422 1 92 318 ILE B O 1
ATOM 5558 N N . LEU B 1 319 ? -17.203 -7.047 -6.383 1 92.94 319 LEU B N 1
ATOM 5559 C CA . LEU B 1 319 ? -17.859 -7.102 -5.082 1 92.94 319 LEU B CA 1
ATOM 5560 C C . LEU B 1 319 ? -18.984 -6.074 -4.996 1 92.94 319 LEU B C 1
ATOM 5562 O O . LEU B 1 319 ? -18.891 -4.996 -5.59 1 92.94 319 LEU B O 1
ATOM 5566 N N . PRO B 1 320 ? -19.969 -6.441 -4.293 1 88.5 320 PRO B N 1
ATOM 5567 C CA . PRO B 1 320 ? -21.078 -5.496 -4.152 1 88.5 320 PRO B CA 1
ATOM 5568 C C . PRO B 1 320 ? -20.734 -4.289 -3.287 1 88.5 320 PRO B C 1
ATOM 5570 O O . PRO B 1 320 ? -19.797 -4.355 -2.482 1 88.5 320 PRO B O 1
ATOM 5573 N N . ASP B 1 321 ? -21.453 -3.211 -3.504 1 84 321 ASP B N 1
ATOM 5574 C CA . ASP B 1 321 ? -21.281 -2.01 -2.693 1 84 321 ASP B CA 1
ATOM 5575 C C . ASP B 1 321 ? -21.734 -2.252 -1.254 1 84 321 ASP B C 1
ATOM 5577 O O . ASP B 1 321 ? -22.719 -2.965 -1.018 1 84 321 ASP B O 1
ATOM 5581 N N . ASP B 1 322 ? -20.875 -1.785 -0.357 1 77.12 322 ASP B N 1
ATOM 5582 C CA . ASP B 1 322 ? -21.328 -1.804 1.034 1 77.12 322 ASP B CA 1
ATOM 5583 C C . ASP B 1 322 ? -22.328 -0.687 1.306 1 77.12 322 ASP B C 1
ATOM 5585 O O . ASP B 1 322 ? -22.094 0.466 0.935 1 77.12 322 ASP B O 1
ATOM 5589 N N . PRO B 1 323 ? -23.438 -1.117 1.805 1 77.25 323 PRO B N 1
ATOM 5590 C CA . PRO B 1 323 ? -24.359 -0.041 2.182 1 77.25 323 PRO B CA 1
ATOM 5591 C C . PRO B 1 323 ? -23.766 0.915 3.209 1 77.25 323 PRO B C 1
ATOM 5593 O O . PRO B 1 323 ? -23.031 0.486 4.102 1 77.25 323 PRO B O 1
ATOM 5596 N N . LYS B 1 324 ? -23.844 2.197 2.91 1 78.5 324 LYS B N 1
ATOM 5597 C CA . LYS B 1 324 ? -23.406 3.18 3.895 1 78.5 324 LYS B CA 1
ATOM 5598 C C . LYS B 1 324 ? -24.531 3.559 4.844 1 78.5 324 LYS B C 1
ATOM 5600 O O . LYS B 1 324 ? -25.609 3.953 4.398 1 78.5 324 LYS B O 1
ATOM 5605 N N . PRO B 1 325 ? -24.234 3.375 6.105 1 81.62 325 PRO B N 1
ATOM 5606 C CA . PRO B 1 325 ? -25.281 3.811 7.031 1 81.62 325 PRO B CA 1
ATOM 5607 C C . PRO B 1 325 ? -25.531 5.316 6.98 1 81.62 325 PRO B C 1
ATOM 5609 O O . PRO B 1 325 ? -24.688 6.066 6.492 1 81.62 325 PRO B O 1
ATOM 5612 N N . ALA B 1 326 ? -26.719 5.676 7.473 1 89.19 326 ALA B N 1
ATOM 5613 C CA . ALA B 1 326 ? -27.047 7.098 7.523 1 89.19 326 ALA B CA 1
ATOM 5614 C C . ALA B 1 326 ? -26.125 7.844 8.477 1 89.19 326 ALA B C 1
ATOM 5616 O O . ALA B 1 326 ? -25.906 7.41 9.617 1 89.19 326 ALA B O 1
ATOM 5617 N N . LEU B 1 327 ? -25.625 8.945 7.988 1 93.31 327 LEU B N 1
ATOM 5618 C CA . LEU B 1 327 ? -24.672 9.758 8.75 1 93.31 327 LEU B CA 1
ATOM 5619 C C . LEU B 1 327 ? -25.422 10.75 9.641 1 93.31 327 LEU B C 1
ATOM 5621 O O . LEU B 1 327 ? -26.406 11.352 9.219 1 93.31 327 LEU B O 1
ATOM 5625 N N . THR B 1 328 ? -25.031 10.852 10.898 1 96.75 328 THR B N 1
ATOM 5626 C CA . THR B 1 328 ? -25.484 11.906 11.797 1 96.75 328 THR B CA 1
ATOM 5627 C C . THR B 1 328 ? -24.359 12.898 12.078 1 96.75 328 THR B C 1
ATOM 5629 O O . THR B 1 328 ? -23.266 12.5 12.484 1 96.75 328 THR B O 1
ATOM 5632 N N . LEU B 1 329 ? -24.656 14.156 11.82 1 97.56 329 LEU B N 1
ATOM 5633 C CA . LEU B 1 329 ? -23.719 15.219 12.148 1 97.56 329 LEU B CA 1
ATOM 5634 C C . LEU B 1 329 ? -24.094 15.898 13.461 1 97.56 329 LEU B C 1
ATOM 5636 O O . LEU B 1 329 ? -25.25 16.234 13.68 1 97.56 329 LEU B O 1
ATOM 5640 N N . VAL B 1 330 ? -23.125 16.062 14.312 1 98.12 330 VAL B N 1
ATOM 5641 C CA . VAL B 1 330 ? -23.344 16.75 15.586 1 98.12 330 VAL B CA 1
ATOM 5642 C C . VAL B 1 330 ? -22.641 18.094 15.57 1 98.12 330 VAL B C 1
ATOM 5644 O O . VAL B 1 330 ? -21.422 18.172 15.602 1 98.12 330 VAL B O 1
ATOM 5647 N N . TYR B 1 331 ? -23.406 19.141 15.617 1 97.94 331 TYR B N 1
ATOM 5648 C CA . TYR B 1 331 ? -22.875 20.5 15.547 1 97.94 331 TYR B CA 1
ATOM 5649 C C . TYR B 1 331 ? -22.859 21.156 16.922 1 97.94 331 TYR B C 1
ATOM 5651 O O . TYR B 1 331 ? -23.859 21.125 17.641 1 97.94 331 TYR B O 1
ATOM 5659 N N . GLY B 1 332 ? -21.766 21.672 17.266 1 96.12 332 GLY B N 1
ATOM 5660 C CA . GLY B 1 332 ? -21.562 22.547 18.406 1 96.12 332 GLY B CA 1
ATOM 5661 C C . GLY B 1 332 ? -20.469 23.578 18.188 1 96.12 332 GLY B C 1
ATOM 5662 O O . GLY B 1 332 ? -19.609 23.406 17.312 1 96.12 332 GLY B O 1
ATOM 5663 N N . ARG B 1 333 ? -20.547 24.688 18.969 1 94.94 333 ARG B N 1
ATOM 5664 C CA . ARG B 1 333 ? -19.453 25.672 18.953 1 94.94 333 ARG B CA 1
ATOM 5665 C C . ARG B 1 333 ? -18.172 25.078 19.531 1 94.94 333 ARG B C 1
ATOM 5667 O O . ARG B 1 333 ? -18.219 24.016 20.172 1 94.94 333 ARG B O 1
ATOM 5674 N N . PRO B 1 334 ? -17.031 25.734 19.25 1 94.69 334 PRO B N 1
ATOM 5675 C CA . PRO B 1 334 ? -15.789 25.219 19.812 1 94.69 334 PRO B CA 1
ATOM 5676 C C . PRO B 1 334 ? -15.875 25.016 21.328 1 94.69 334 PRO B C 1
ATOM 5678 O O . PRO B 1 334 ? -15.359 24.016 21.844 1 94.69 334 PRO B O 1
ATOM 5681 N N . SER B 1 335 ? -16.562 25.859 22.016 1 93.88 335 SER B N 1
ATOM 5682 C CA . SER B 1 335 ? -16.703 25.781 23.469 1 93.88 335 SER B CA 1
ATOM 5683 C C . SER B 1 335 ? -17.531 24.562 23.875 1 93.88 335 SER B C 1
ATOM 5685 O O . SER B 1 335 ? -17.531 24.156 25.031 1 93.88 335 SER B O 1
ATOM 5687 N N . GLN B 1 336 ? -18.203 23.938 22.891 1 95.38 336 GLN B N 1
ATOM 5688 C CA . GLN B 1 336 ? -19.062 22.797 23.156 1 95.38 336 GLN B CA 1
ATOM 5689 C C . GLN B 1 336 ? -18.453 21.5 22.641 1 95.38 336 GLN B C 1
ATOM 5691 O O . GLN B 1 336 ? -19.156 20.5 22.438 1 95.38 336 GLN B O 1
ATOM 5696 N N . TRP B 1 337 ? -17.219 21.531 22.438 1 96.31 337 TRP B N 1
ATOM 5697 C CA . TRP B 1 337 ? -16.531 20.375 21.859 1 96.31 337 TRP B CA 1
ATOM 5698 C C . TRP B 1 337 ? -16.781 19.125 22.688 1 96.31 337 TRP B C 1
ATOM 5700 O O . TRP B 1 337 ? -17.156 18.078 22.156 1 96.31 337 TRP B O 1
ATOM 5710 N N . GLN B 1 338 ? -16.625 19.25 24.016 1 95.19 338 GLN B N 1
ATOM 5711 C CA . GLN B 1 338 ? -16.75 18.078 24.891 1 95.19 338 GLN B CA 1
ATOM 5712 C C . GLN B 1 338 ? -18.172 17.531 24.859 1 95.19 338 GLN B C 1
ATOM 5714 O O . GLN B 1 338 ? -18.375 16.312 24.812 1 95.19 338 GLN B O 1
ATOM 5719 N N . GLU B 1 339 ? -19.078 18.406 24.891 1 96.38 339 GLU B N 1
ATOM 5720 C CA . GLU B 1 339 ? -20.484 18 24.812 1 96.38 339 GLU B CA 1
ATOM 5721 C C . GLU B 1 339 ? -20.781 17.312 23.484 1 96.38 339 GLU B C 1
ATOM 5723 O O . GLU B 1 339 ? -21.422 16.266 23.453 1 96.38 339 GLU B O 1
ATOM 5728 N N . ALA B 1 340 ? -20.328 17.906 22.438 1 97 340 ALA B N 1
ATOM 5729 C CA . ALA B 1 340 ? -20.547 17.344 21.109 1 97 340 ALA B CA 1
ATOM 5730 C C . ALA B 1 340 ? -19.875 15.984 20.969 1 97 340 ALA B C 1
ATOM 5732 O O . ALA B 1 340 ? -20.469 15.047 20.422 1 97 340 ALA B O 1
ATOM 5733 N N . ALA B 1 341 ? -18.672 15.891 21.453 1 95.56 341 ALA B N 1
ATOM 5734 C CA . ALA B 1 341 ? -17.938 14.633 21.391 1 95.56 341 ALA B CA 1
ATOM 5735 C C . ALA B 1 341 ? -18.656 13.539 22.172 1 95.56 341 ALA B C 1
ATOM 5737 O O . ALA B 1 341 ? -18.672 12.375 21.766 1 95.56 341 ALA B O 1
ATOM 5738 N N . ALA B 1 342 ? -19.234 13.867 23.312 1 96.19 342 ALA B N 1
ATOM 5739 C CA . ALA B 1 342 ? -19.984 12.906 24.109 1 96.19 342 ALA B CA 1
ATOM 5740 C C . ALA B 1 342 ? -21.203 12.391 23.359 1 96.19 342 ALA B C 1
ATOM 5742 O O . ALA B 1 342 ? -21.516 11.203 23.422 1 96.19 342 ALA B O 1
ATOM 5743 N N . VAL B 1 343 ? -21.859 13.281 22.641 1 97.44 343 VAL B N 1
ATOM 5744 C CA . VAL B 1 343 ? -23.016 12.891 21.844 1 97.44 343 VAL B CA 1
ATOM 5745 C C . VAL B 1 343 ? -22.578 11.969 20.719 1 97.44 343 VAL B C 1
ATOM 5747 O O . VAL B 1 343 ? -23.234 10.961 20.438 1 97.44 343 VAL B O 1
ATOM 5750 N N . VAL B 1 344 ? -21.516 12.281 20.094 1 96.44 344 VAL B N 1
ATOM 5751 C CA . VAL B 1 344 ? -20.984 11.453 19.016 1 96.44 344 VAL B CA 1
ATOM 5752 C C . VAL B 1 344 ? -20.672 10.055 19.547 1 96.44 344 VAL B C 1
ATOM 5754 O O . VAL B 1 344 ? -20.984 9.055 18.891 1 96.44 344 VAL B O 1
ATOM 5757 N N . ALA B 1 345 ? -20.125 10.008 20.703 1 93.69 345 ALA B N 1
ATOM 5758 C CA . ALA B 1 345 ? -19.688 8.742 21.297 1 93.69 345 ALA B CA 1
ATOM 5759 C C . ALA B 1 345 ? -20.891 7.84 21.562 1 93.69 345 ALA B C 1
ATOM 5761 O O . ALA B 1 345 ? -20.766 6.613 21.594 1 93.69 345 ALA B O 1
ATOM 5762 N N . THR B 1 346 ? -22.062 8.391 21.703 1 95.44 346 THR B N 1
ATOM 5763 C CA . THR B 1 346 ? -23.219 7.598 22.109 1 95.44 346 THR B CA 1
ATOM 5764 C C . THR B 1 346 ? -24.219 7.496 20.953 1 95.44 346 THR B C 1
ATOM 5766 O O . THR B 1 346 ? -25.297 6.91 21.109 1 95.44 346 THR B O 1
ATOM 5769 N N . THR B 1 347 ? -23.953 8.156 19.875 1 95.06 347 THR B N 1
ATOM 5770 C CA . THR B 1 347 ? -24.844 8.133 18.719 1 95.06 347 THR B CA 1
ATOM 5771 C C . THR B 1 347 ? -24.234 7.305 17.594 1 95.06 347 THR B C 1
ATOM 5773 O O . THR B 1 347 ? -23.141 7.617 17.094 1 95.06 347 THR B O 1
ATOM 5776 N N . PRO B 1 348 ? -24.906 6.281 17.172 1 91.19 348 PRO B N 1
ATOM 5777 C CA . PRO B 1 348 ? -24.359 5.441 16.109 1 91.19 348 PRO B CA 1
ATOM 5778 C C . PRO B 1 348 ? -24.141 6.215 14.805 1 91.19 348 PRO B C 1
ATOM 5780 O O . PRO B 1 348 ? -24.984 7.016 14.406 1 91.19 348 PRO B O 1
ATOM 5783 N N . HIS B 1 349 ? -23 6.008 14.211 1 92.06 349 HIS B N 1
ATOM 5784 C CA . HIS B 1 349 ? -22.641 6.578 12.922 1 92.06 349 HIS B CA 1
ATOM 5785 C C . HIS B 1 349 ? -22.672 8.102 12.961 1 92.06 349 HIS B C 1
ATOM 5787 O O . HIS B 1 349 ? -23.203 8.742 12.039 1 92.06 349 HIS B O 1
ATOM 5793 N N . ALA B 1 350 ? -22.266 8.664 14.031 1 95.56 350 ALA B N 1
ATOM 5794 C CA . ALA B 1 350 ? -22.234 10.117 14.18 1 95.56 350 ALA B CA 1
ATOM 5795 C C . ALA B 1 350 ? -20.812 10.648 14.031 1 95.56 350 ALA B C 1
ATOM 5797 O O . ALA B 1 350 ? -19.844 9.93 14.297 1 95.56 350 ALA B O 1
ATOM 5798 N N . GLN B 1 351 ? -20.719 11.891 13.602 1 95.81 351 GLN B N 1
ATOM 5799 C CA . GLN B 1 351 ? -19.453 12.609 13.477 1 95.81 351 GLN B CA 1
ATOM 5800 C C . GLN B 1 351 ? -19.594 14.047 13.961 1 95.81 351 GLN B C 1
ATOM 5802 O O . GLN B 1 351 ? -20.672 14.641 13.867 1 95.81 351 GLN B O 1
ATOM 5807 N N . LEU B 1 352 ? -18.516 14.508 14.461 1 96.62 352 LEU B N 1
ATOM 5808 C CA . LEU B 1 352 ? -18.484 15.922 14.812 1 96.62 352 LEU B CA 1
ATOM 5809 C C . LEU B 1 352 ? -18.594 16.797 13.562 1 96.62 352 LEU B C 1
ATOM 5811 O O . LEU B 1 352 ? -17.906 16.547 12.57 1 96.62 352 LEU B O 1
ATOM 5815 N N . CYS B 1 353 ? -19.5 17.766 13.602 1 97.12 353 CYS B N 1
ATOM 5816 C CA . CYS B 1 353 ? -19.562 18.766 12.547 1 97.12 353 CYS B CA 1
ATOM 5817 C C . CYS B 1 353 ? -18.531 19.859 12.766 1 97.12 353 CYS B C 1
ATOM 5819 O O . CYS B 1 353 ? -18.578 20.594 13.75 1 97.12 353 CYS B O 1
ATOM 5821 N N . LEU B 1 354 ? -17.625 20.047 11.82 1 97.88 354 LEU B N 1
ATOM 5822 C CA . LEU B 1 354 ? -16.438 20.844 12.062 1 97.88 354 LEU B CA 1
ATOM 5823 C C . LEU B 1 354 ? -16.562 22.234 11.414 1 97.88 354 LEU B C 1
ATOM 5825 O O . LEU B 1 354 ? -15.617 23.016 11.422 1 97.88 354 LEU B O 1
ATOM 5829 N N . VAL B 1 355 ? -17.75 22.516 10.898 1 96.81 355 VAL B N 1
ATOM 5830 C CA . VAL B 1 355 ? -17.922 23.828 10.266 1 96.81 355 VAL B CA 1
ATOM 5831 C C . VAL B 1 355 ? -18.156 24.891 11.328 1 96.81 355 VAL B C 1
ATOM 5833 O O . VAL B 1 355 ? -18.391 24.578 12.492 1 96.81 355 VAL B O 1
ATOM 5836 N N . ASP B 1 356 ? -18.109 26.141 10.961 1 93.75 356 ASP B N 1
ATOM 5837 C CA . ASP B 1 356 ? -18.094 27.266 11.891 1 93.75 356 ASP B CA 1
ATOM 5838 C C . ASP B 1 356 ? -19.5 27.641 12.336 1 93.75 356 ASP B C 1
ATOM 5840 O O . ASP B 1 356 ? -19.703 28.062 13.469 1 93.75 356 ASP B O 1
ATOM 5844 N N . SER B 1 357 ? -20.469 27.531 11.344 1 95.12 357 SER B N 1
ATOM 5845 C CA . SER B 1 357 ? -21.797 28.078 11.641 1 95.12 357 SER B CA 1
ATOM 5846 C C . SER B 1 357 ? -22.875 27.016 11.484 1 95.12 357 SER B C 1
ATOM 5848 O O . SER B 1 357 ? -22.688 26.016 10.789 1 95.12 357 SER B O 1
ATOM 5850 N N . LEU B 1 358 ? -23.938 27.281 12.148 1 95.69 358 LEU B N 1
ATOM 5851 C CA . LEU B 1 358 ? -25.094 26.391 12.023 1 95.69 358 LEU B CA 1
ATOM 5852 C C . LEU B 1 358 ? -25.594 26.359 10.586 1 95.69 358 LEU B C 1
ATOM 5854 O O . LEU B 1 358 ? -26.047 25.312 10.109 1 95.69 358 LEU B O 1
ATOM 5858 N N . ALA B 1 359 ? -25.578 27.516 9.938 1 96.12 359 ALA B N 1
ATOM 5859 C CA . ALA B 1 359 ? -26 27.578 8.539 1 96.12 359 ALA B CA 1
ATOM 5860 C C . ALA B 1 359 ? -25.156 26.625 7.68 1 96.12 359 ALA B C 1
ATOM 5862 O O . ALA B 1 359 ? -25.703 25.891 6.855 1 96.12 359 ALA B O 1
ATOM 5863 N N . GLU B 1 360 ? -23.875 26.656 7.914 1 96.06 360 GLU B N 1
ATOM 5864 C CA . GLU B 1 360 ? -22.984 25.75 7.195 1 96.06 360 GLU B CA 1
ATOM 5865 C C . GLU B 1 360 ? -23.266 24.297 7.559 1 96.06 360 GLU B C 1
ATOM 5867 O O . GLU B 1 360 ? -23.188 23.406 6.703 1 96.06 360 GLU B O 1
ATOM 5872 N N . ALA B 1 361 ? -23.547 24.094 8.828 1 97.25 361 ALA B N 1
ATOM 5873 C CA . ALA B 1 361 ? -23.859 22.75 9.297 1 97.25 361 ALA B CA 1
ATOM 5874 C C . ALA B 1 361 ? -25.109 22.203 8.617 1 97.25 361 ALA B C 1
ATOM 5876 O O . ALA B 1 361 ? -25.141 21.031 8.211 1 97.25 361 ALA B O 1
ATOM 5877 N N . LYS B 1 362 ? -26.094 22.984 8.492 1 96.88 362 LYS B N 1
ATOM 5878 C CA . LYS B 1 362 ? -27.328 22.594 7.824 1 96.88 362 LYS B CA 1
ATOM 5879 C C . LYS B 1 362 ? -27.078 22.281 6.352 1 96.88 362 LYS B C 1
ATOM 5881 O O . LYS B 1 362 ? -27.594 21.297 5.828 1 96.88 362 LYS B O 1
ATOM 5886 N N . THR B 1 363 ? -26.344 23.125 5.758 1 95.62 363 THR B N 1
ATOM 5887 C CA . THR B 1 363 ? -26 22.906 4.355 1 95.62 363 THR B CA 1
ATOM 5888 C C . THR B 1 363 ? -25.25 21.578 4.188 1 95.62 363 THR B C 1
ATOM 5890 O O . THR B 1 363 ? -25.531 20.812 3.262 1 95.62 363 THR B O 1
ATOM 5893 N N . MET B 1 364 ? -24.297 21.375 5.09 1 94.88 364 MET B N 1
ATOM 5894 C CA . MET B 1 364 ? -23.531 20.141 5.043 1 94.88 364 MET B CA 1
ATOM 5895 C C . MET B 1 364 ? -24.422 18.922 5.262 1 94.88 364 MET B C 1
ATOM 5897 O O . MET B 1 364 ? -24.281 17.922 4.57 1 94.88 364 MET B O 1
ATOM 5901 N N . ALA B 1 365 ? -25.266 19 6.203 1 95.94 365 ALA B N 1
ATOM 5902 C CA . ALA B 1 365 ? -26.188 17.906 6.484 1 95.94 365 ALA B CA 1
ATOM 5903 C C . ALA B 1 365 ? -27.062 17.594 5.27 1 95.94 365 ALA B C 1
ATOM 5905 O O . ALA B 1 365 ? -27.344 16.438 4.977 1 95.94 365 ALA B O 1
ATOM 5906 N N . GLN B 1 366 ? -27.5 18.562 4.598 1 94.44 366 GLN B N 1
ATOM 5907 C CA . GLN B 1 366 ? -28.297 18.375 3.387 1 94.44 366 GLN B CA 1
ATOM 5908 C C . GLN B 1 366 ? -27.484 17.703 2.285 1 94.44 366 GLN B C 1
ATOM 5910 O O . GLN B 1 366 ? -27.953 16.781 1.628 1 94.44 366 GLN B O 1
ATOM 5915 N N . LYS B 1 367 ? -26.344 18.188 2.172 1 89.56 367 LYS B N 1
ATOM 5916 C CA . LYS B 1 367 ? -25.453 17.656 1.144 1 89.56 367 LYS B CA 1
ATOM 5917 C C . LYS B 1 367 ? -25.203 16.172 1.34 1 89.56 367 LYS B C 1
ATOM 5919 O O . LYS B 1 367 ? -25.219 15.398 0.375 1 89.56 367 LYS B O 1
ATOM 5924 N N . TYR B 1 368 ? -25 15.773 2.564 1 90 368 TYR B N 1
ATOM 5925 C CA . TYR B 1 368 ? -24.625 14.398 2.861 1 90 368 TYR B CA 1
ATOM 5926 C C . TYR B 1 368 ? -25.844 13.57 3.238 1 90 368 TYR B C 1
ATOM 5928 O O . TYR B 1 368 ? -25.719 12.422 3.66 1 90 368 TYR B O 1
ATOM 5936 N N . HIS B 1 369 ? -27 14.164 3.059 1 92.19 369 HIS B N 1
ATOM 5937 C CA . HIS B 1 369 ? -28.234 13.508 3.475 1 92.19 369 HIS B CA 1
ATOM 5938 C C . HIS B 1 369 ? -28.109 12.945 4.891 1 92.19 369 HIS B C 1
ATOM 5940 O O . HIS B 1 369 ? -28.469 11.797 5.141 1 92.19 369 HIS B O 1
ATOM 5946 N N . ALA B 1 370 ? -27.547 13.773 5.742 1 95.38 370 ALA B N 1
ATOM 5947 C CA . ALA B 1 370 ? -27.281 13.375 7.125 1 95.38 370 ALA B CA 1
ATOM 5948 C C . ALA B 1 370 ? -28.297 14 8.078 1 95.38 370 ALA B C 1
ATOM 5950 O O . ALA B 1 370 ? -28.875 15.047 7.777 1 95.38 370 ALA B O 1
ATOM 5951 N N . LYS B 1 371 ? -28.531 13.289 9.172 1 96.75 371 LYS B N 1
ATOM 5952 C CA . LYS B 1 371 ? -29.219 13.914 10.297 1 96.75 371 LYS B CA 1
ATOM 5953 C C . LYS B 1 371 ? -28.312 14.906 11.016 1 96.75 371 LYS B C 1
ATOM 5955 O O . LYS B 1 371 ? -27.109 14.672 11.141 1 96.75 371 LYS B O 1
ATOM 5960 N N . LEU B 1 372 ? -28.953 16.016 11.469 1 97.62 372 LEU B N 1
ATOM 5961 C CA . LEU B 1 372 ? -28.172 17.016 12.188 1 97.62 372 LEU B CA 1
ATOM 5962 C C . LEU B 1 372 ? -28.656 17.141 13.633 1 97.62 372 LEU B C 1
ATOM 5964 O O . LEU B 1 372 ? -29.844 17.344 13.883 1 97.62 372 LEU B O 1
ATOM 5968 N N . ILE B 1 373 ? -27.781 16.969 14.516 1 97.88 373 ILE B N 1
ATOM 5969 C CA . ILE B 1 373 ? -28.016 17.297 15.922 1 97.88 373 ILE B CA 1
ATOM 5970 C C . ILE B 1 373 ? -27.344 18.641 16.25 1 97.88 373 ILE B C 1
ATOM 5972 O O . ILE B 1 373 ? -26.125 18.766 16.188 1 97.88 373 ILE B O 1
ATOM 5976 N N . ASP B 1 374 ? -28.141 19.594 16.531 1 97.31 374 ASP B N 1
ATOM 5977 C CA . ASP B 1 374 ? -27.672 20.953 16.828 1 97.31 374 ASP B CA 1
ATOM 5978 C C . ASP B 1 374 ? -27.562 21.188 18.328 1 97.31 374 ASP B C 1
ATOM 5980 O O . ASP B 1 374 ? -28.562 21.188 19.047 1 97.31 374 ASP B O 1
ATOM 5984 N N . LEU B 1 375 ? -26.375 21.438 18.812 1 96.12 375 LEU B N 1
ATOM 5985 C CA . LEU B 1 375 ? -26.172 21.688 20.234 1 96.12 375 LEU B CA 1
ATOM 5986 C C . LEU B 1 375 ? -25.984 23.172 20.5 1 96.12 375 LEU B C 1
ATOM 5988 O O . LEU B 1 375 ? -25.812 23.578 21.656 1 96.12 375 LEU B O 1
ATOM 5992 N N . SER B 1 376 ? -25.938 24.031 19.484 1 90.94 376 SER B N 1
ATOM 5993 C CA . SER B 1 376 ? -25.688 25.453 19.672 1 90.94 376 SER B CA 1
ATOM 5994 C C . SER B 1 376 ? -26.797 26.109 20.5 1 90.94 376 SER B C 1
ATOM 5996 O O . SER B 1 376 ? -27.938 25.656 20.469 1 90.94 376 SER B O 1
ATOM 5998 N N . PRO B 1 377 ? -26.344 27.141 21.391 1 84.56 377 PRO B N 1
ATOM 5999 C CA . PRO B 1 377 ? -27.359 27.797 22.219 1 84.56 377 PRO B CA 1
ATOM 6000 C C . PRO B 1 377 ? -28.484 28.422 21.391 1 84.56 377 PRO B C 1
ATOM 6002 O O . PRO B 1 377 ? -28.234 28.938 20.297 1 84.56 377 PRO B O 1
ATOM 6005 N N . LYS B 1 378 ? -29.766 28.109 21.719 1 73.81 378 LYS B N 1
ATOM 6006 C CA . LYS B 1 378 ? -30.953 28.641 21.062 1 73.81 378 LYS B CA 1
ATOM 6007 C C . LYS B 1 378 ? -31.109 30.141 21.344 1 73.81 378 LYS B C 1
ATOM 6009 O O . LYS B 1 378 ? -30.875 30.594 22.469 1 73.81 378 LYS B O 1
ATOM 6014 N N . GLU B 1 379 ? -30.547 31.078 20.5 1 59.62 379 GLU B N 1
ATOM 6015 C CA . GLU B 1 379 ? -30.875 32.5 20.75 1 59.62 379 GLU B CA 1
ATOM 6016 C C . GLU B 1 379 ? -32.25 32.625 21.359 1 59.62 379 GLU B C 1
ATOM 6018 O O . GLU B 1 379 ? -33.219 31.984 20.922 1 59.62 379 GLU B O 1
ATOM 6023 N N . ALA B 1 380 ? -32.344 33.094 22.641 1 47.62 380 ALA B N 1
ATOM 6024 C CA . ALA B 1 380 ? -33.594 33.562 23.234 1 47.62 380 ALA B CA 1
ATOM 6025 C C . ALA B 1 380 ? -34.344 34.469 22.281 1 47.62 380 ALA B C 1
ATOM 6027 O O . ALA B 1 380 ? -33.781 35.438 21.734 1 47.62 380 ALA B O 1
ATOM 6028 N N . MET B 1 381 ? -35.219 34 21.438 1 42.69 381 MET B N 1
ATOM 6029 C CA . MET B 1 381 ? -36.188 34.969 20.891 1 42.69 381 MET B CA 1
A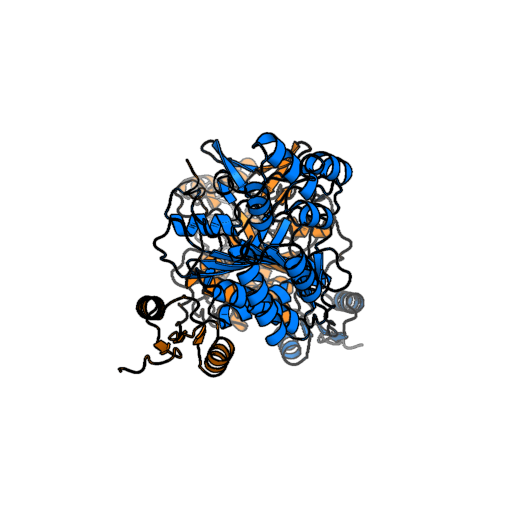TOM 6030 C C . MET B 1 381 ? -36.594 36 21.938 1 42.69 381 MET B C 1
ATOM 6032 O O . MET B 1 381 ? -37.188 35.656 22.969 1 42.69 381 MET B O 1
ATOM 6036 N N . GLN B 1 382 ? -35.688 36.938 22.359 1 32.84 382 GLN B N 1
ATOM 6037 C CA . GLN B 1 382 ? -36.406 38.125 22.781 1 32.84 382 GLN B CA 1
ATOM 6038 C C . GLN B 1 382 ? -37.062 38.812 21.578 1 32.84 382 GLN B C 1
ATOM 6040 O O . GLN B 1 382 ? -36.438 38.906 20.5 1 32.84 382 GLN B O 1
#

pLDDT: mean 93.03, std 8.19, range [32.84, 98.56]

InterPro domains:
  IPR004516 Histidine-tRNA ligase/ATP phosphoribosyltransferase regulatory subunit [PIRSF001549] (5-322)
  IPR004516 Histidine-tRNA ligase/ATP phosphoribosyltransferase regulatory subunit [PTHR43707] (3-322)
  IPR004517 ATP phosphoribosyltransferase regulatory subunit [MF_00125] (16-364)
  IPR041715 Class II Histidinyl-tRNA synthetase (HisRS)-like catalytic core domain [PF13393] (11-315)
  IPR041715 Class II Histidinyl-tRNA synthetase (HisRS)-like catalytic core domain [cd00773] (17-320)
  IPR045864 Class II Aminoacyl-tRNA synthetase/Biotinyl protein ligase (BPL) and lipoyl protein ligase (LPL) [G3DSA:3.30.930.10] (2-319)
  IPR045864 Class II Aminoacyl-tRNA synthetase/Biotinyl protein ligase (BPL) and lipoyl protein ligase (LPL) [SSF55681] (4-319)

Foldseek 3Di:
DPPPDDDAQDDDDDDLLNVLLVVLVVVLVVLCVVVPAAEDDDDQKDFPLLCVQFDDDQWDFAWDADPVRTIITRAQDDQSVVLVVPLPDPDDDQHKHKYKDWHATDHDGPPPHHRIFIKIKIKGWQDPDLVQVVVRVVSVVVSCVVLVQQAKEKEKEWQCLLVLVLVVDPDDPVLSVQLLVCLQVVVVVSNCVSCVVVCVPLLSVVSVCQSVQKDQPVVSVVVCPVRDDPPRCCVQVVSVVVSVVSCCVVPVSYGYMYRHRHHDNGPQAGHMKMFMDGPPDPDTQKIWHWRQQRCVSVVDDTMTMIMMMGRSSVSSVVRDGDDDDAEEEEEDAPVCVVVSVVCQVVDPRYDYDPDHDPVVVVVVCVVSVHHYHYPYDDPPPD/DCPPDDDAQDDDDDDLLNVLLVVLVVVLVVLCVVVPAAEDDDDQKDFPLLCVQFDDDQWDFAWDADPVRTIITRAQDDQSVVLVVPLPDPDDDQHKHKYKDWHATDHDGPPPHHRIFIKIKIKGWQDPDLVQVVVRVVSVVVSCVVLVQLAKEKEKEWQCLLVLVLVVDPDDPVLSVQLLVCLQVVVVVSNCVSCVVVCVPLLSVVSVCQSVQKDQPVVSVVVCPVRDDPPRCCVQVVSVVVSVVSCCVVPVSYGYMYRHRHHDNGPQAGTMKMFMDGPPDPDTQKIWHWRQQRCVSVVDDTMTMIMMMGRSSVSSVVRDGDDDDAEEEEEDAPVCVVVSVVCQVVDPRYDYDPDHDVVVVVVVCVVSVHHYHYPYDDPPPD

Secondary structure (DSSP, 8-state):
-TTSSPPTT---EEHHHHHHHHHHHHHHHHHHHHTTPEEEE--SEEEGGGGTTS--SS-B--EEE-TTS-EEEE-S-SHHHHHHHHHHS---S-EEEEEEEEEE-BPPTTSS--SEEEEEEEEEES--STHHHHHHHHHHHHHHHHTT---EEEEEEETTHHHHHHHHS---HHHHHHHHHHHHTT-HHHHHHHHGGGTTSTTHHHHHHGGG-EEEHHHHHHHHHHHS-TTTTHHHHHHHHHHHHHHHHH-TTSEEEEETTPPPSSTT--SEEEEEEETT-SSEEEEEEE-TTBTGGGTS--B-EEEEEEEHHHHHHHSPPPPPPPPEEEE--GGGHHHHHHHHHHSTTEEEE--SSHHHHHHHHHHTT-EEEE-S------/--SSSPPTT---EEHHHHHHHHHHHHHHHHHHHHTTPEEEE--SEEEGGGGTTS--SS-B--EEE-TTS-EEEE-S-SHHHHHHHHHHS---S-EEEEEEEEEE-BPPTTSS--SEEEEEEEEEES--STHHHHHHHHHHHHHHHHTT----EEEEEETTHHHHHHHHS---HHHHHHHHHHHHTT-HHHHHHHHGGGTTSTTHHHHHHGGG-EEEHHHHHHHHHHHS-TTTTHHHHHHHHHHHHHHHHH-TTSEEEEETTPPPSSTT--SEEEEEE-TT-SSEEEEEEE-TTBTGGGTS--B-EEEEEEEHHHHHHHSPPPPPPPPEEEE--GGGHHHHHHHHHHSTTEEEE--SSHHHHHHHHHHTT-EEEE-S------